Protein 9J0E (pdb70)

Solvent-accessible surface area: 21170 Å² total; per-residue (Å²): 158,34,42,0,0,0,0,2,0,33,32,37,1,45,21,0,0,6,6,0,26,136,44,37,20,74,4,10,0,30,35,206,52,128,70,82,9,144,80,3,64,91,111,55,7,78,99,6,89,63,36,19,61,0,0,123,42,1,92,0,0,0,0,17,37,69,30,6,136,24,0,26,66,24,1,95,107,17,10,92,44,0,56,82,54,15,0,1,0,4,4,33,12,6,4,48,90,1,67,95,3,3,116,32,1,74,135,74,122,7,34,6,0,2,2,1,25,5,9,55,13,128,49,14,15,47,111,92,0,0,0,0,0,0,3,45,92,76,8,10,75,164,13,62,58,8,0,73,22,0,0,34,58,14,17,52,30,17,72,70,52,0,34,0,5,3,21,1,1,2,0,20,1,2,16,20,1,0,39,12,1,2,3,14,2,4,0,5,0,42,93,48,66,6,69,3,65,39,1,11,77,34,3,130,20,0,16,65,26,0,50,102,20,6,94,82,11,3,133,11,14,73,133,45,44,21,94,6,92,107,48,53,0,45,82,6,4,61,9,0,38,23,0,0,74,0,0,72,129,36,42,7,27,12,41,9,1,85,3,2,43,63,18,0,63,68,0,38,96,75,65,34,17,81,40,18,22,5,0,4,0,42,0,2,72,68,52,133,172,84,36,35,0,0,0,0,2,0,33,28,36,0,45,21,0,0,10,9,0,30,172,45,45,21,64,4,12,0,29,32,206,51,128,69,77,8,108,81,0,49,92,137,53,6,85,86,4,85,65,29,20,81,0,0,127,46,1,94,0,0,1,0,17,37,68,27,6,136,23,0,27,64,26,1,95,106,16,15,98,39,0,53,73,58,11,0,1,0,6,4,33,11,2,3,48,79,1,87,95,4,0,112,34,0,65,127,75,122,5,36,6,0,2,2,1,26,5,10,45,15,119,20,16,24,45,124,98,1,0,1,0,1,0,4,55,96,75,6,8,76,163,13,66,57,8,2,98,27,2,2,41,82,17,20,50,33,18,76,68,56,0,34,0,5,4,20,2,2,2,0,19,0,1,12,21,0,0,36,15,0,3,4,16,2,3,0,6,0,44,88,37,63,7,66,2,64,40,2,5,74,44,2,117,12,0,10,67,28,0,45,124,24,3,73,87,12,3,117,10,15,70,129,46,41,24,94,5,91,104,48,52,0,47,83,8,10,65,10,0,32,20,0,1,73,1,0,75,149,42,43,6,28,6,38,13,2,95,2,1,36,57,14,0,56,74,0,48,110,72,65,34,18,80,40,18,23,6,0,1,0,42,0,1,71,70,50,142

B-factor: mean 18.87, std 7.45, range [8.73, 58.6]

Organism: NCBI:txid1286094

Nearest PDB structures (foldseek):
  5ocm-assembly1_A  TM=9.440E-01  e=8.280E-38  Streptosporangium roseum
  8whg-assembly4_G  TM=9.553E-01  e=1.621E-37  Streptomyces viridochromogenes
  7wnn-assembly1_A  TM=9.580E-01  e=6.961E-34  Actinoalloteichus hymeniacidonis
  7wnw-assembly1_B  TM=9.358E-01  e=1.448E-33  Actinoalloteichus hymeniacidonis
  4oqz-assembly1_A-2  TM=9.378E-01  e=2.342E-30  Streptomyces aurantiacus JA 4570

Secondary structure (DSSP, 8-state):
---EEEE--SHHHHHHHHHHHHTT--EEEE-SSTT--HHHHHTTPEEPSSHHHHHHT-SEEEE--S-HHHHHHHHGGGHHHHTTSEEEE-----HHHHHHHHHHHHHTT-EEEEEEE-S-GGGTTEEEEEEEEEE-HHHHHHTHHHHHTTEEEEEE--SSTTHHHHHHHHHHHHHHHHHHHHHHHHHHHHHTT--HHHHHHHHHHHHHHHHHHHHHHHHHHHHT----TTS-HHHHHHHHHHHHHHHHHTT---HHHHHHHHHHHHHIIIIITTS-GGGHHHHHHS--/-PPPEEEE--SHHHHHHHHHHHHTT--EEEE-SSSS--HHHHHTTPEEPSSHHHHHHT-SEEEE--S-HHHHHHHHGGGHHHHTTSEEEE-----HHHHHHHHHHHHHTT-EEEEEEE-S-GGGTTEEEEEEEEEE-HHHHHHTHHHHHTTEEEEEEEES-TTHHHHHHHHHHHHHHHHHHHHHHHHHHHHHTT--HHHHHHHHHHHHHHHHHHHHHHHHHHHHT----TTS-HHHHHHHHHHHHHHHHHTT---HHHHHHHHHHHHHIIIIITTS-GGGHHHHHHS--

Sequence (577 aa):
LTPVTVIGLGAMGQALAGAFLKAGHPTTIWNRSPGKGEDLVARGATRAATPAEAVRAGEVVVVCVVDYEASQSILEPIAADLAGRVLVNVTSDAPERAREAGEWAAEHDIAYLDGAVMIPTVMIGTPDALLFYSGDKAAYDKHEGLLKSLGGQSAYVGADHGLAAVYDLSMLDFLFTSMSGLVHGYALAAKDGVPAASIAPFLKSHISLLSLAVEETAKNLDEGAYPGAEANLAMAVEGIEHILHAAERRGLDVSVLRGVRDVAQRAVDLGHGADSWSATVEGARNPATLTPVTVIGLGAMGQALAGAFLKAGHPTTIWNRSPGKGEDLVARGATRAATPAEAVRAGEVVVVCVVDYEASQSILEPIAADLAGRVLVNVTSDAPERAREAGEWAAEHDIAYLDGAVMIPTVMIGTPDALLFYSGDKAAYDKHEGLLKSLGGQSAYVGADHGLAAVYDLSMLDFLFTSMSGLVHGYALAAKDGVPAASIAPFLKSHISLLSLAVEETAKNLDEGAYPGAEANLAMAVEGIEHILHAAERRGLDVSVLRGVRDVAQRAVDLGHGADSWSATVEGARNPA

Structure (mmCIF, N/CA/C/O backbone):
data_9J0E
#
_entry.id   9J0E
#
_cell.length_a   101.490
_cell.length_b   133.760
_cell.length_c   43.480
_cell.angle_alpha   90.00
_cell.angle_beta   90.00
_cell.angle_gamma   90.00
#
_symmetry.space_group_name_H-M   'P 21 21 2'
#
loop_
_entity.id
_entity.type
_entity.pdbx_description
1 polymer 'Putative oxidoreductase GLYR1 like protein'
2 non-polymer 'NADP NICOTINAMIDE-ADENINE-DINUCLEOTIDE PHOSPHATE'
3 water water
#
loop_
_atom_site.group_PDB
_atom_site.id
_atom_site.type_symbol
_atom_site.label_atom_id
_atom_site.label_alt_id
_atom_site.label_comp_id
_atom_site.label_asym_id
_atom_site.label_entity_id
_atom_site.label_seq_id
_atom_site.pdbx_PDB_ins_code
_atom_site.Cartn_x
_atom_site.Cartn_y
_atom_site.Cartn_z
_atom_site.occupancy
_atom_site.B_iso_or_equiv
_atom_site.auth_seq_id
_atom_site.auth_comp_id
_atom_site.auth_asym_id
_atom_site.auth_atom_id
_atom_site.pdbx_PDB_model_num
ATOM 1 N N . LEU A 1 2 ? 35.983 8.978 33.201 1.00 43.86 16 LEU A N 1
ATOM 2 C CA . LEU A 1 2 ? 35.002 9.985 32.799 1.00 30.67 16 LEU A CA 1
ATOM 3 C C . LEU A 1 2 ? 35.587 10.926 31.748 1.00 25.68 16 LEU A C 1
ATOM 4 O O . LEU A 1 2 ? 36.263 11.905 32.070 1.00 26.53 16 LEU A O 1
ATOM 9 N N . THR A 1 3 ? 35.308 10.608 30.492 1.00 23.02 17 THR A N 1
ATOM 10 C CA . THR A 1 3 ? 36.007 11.234 29.382 1.00 22.00 17 THR A CA 1
ATOM 11 C C . THR A 1 3 ? 35.782 12.740 29.404 1.00 19.31 17 THR A C 1
ATOM 12 O O . THR A 1 3 ? 34.631 13.185 29.499 1.00 18.97 17 THR A O 1
ATOM 16 N N . PRO A 1 4 ? 36.836 13.549 29.318 1.00 18.37 18 PRO A N 1
ATOM 17 C CA . PRO A 1 4 ? 36.645 14.999 29.192 1.00 18.90 18 PRO A CA 1
ATOM 18 C C . PRO A 1 4 ? 36.203 15.362 27.786 1.00 17.72 18 PRO A C 1
ATOM 19 O O . PRO A 1 4 ? 36.682 14.803 26.792 1.00 16.55 18 PRO A O 1
ATOM 23 N N . VAL A 1 5 ? 35.276 16.317 27.712 1.00 16.70 19 VAL A N 1
ATOM 24 C CA . VAL A 1 5 ? 34.654 16.703 26.458 1.00 14.05 19 VAL A CA 1
ATOM 25 C C . VAL A 1 5 ? 34.687 18.221 26.342 1.00 15.01 19 VAL A C 1
ATOM 26 O O . VAL A 1 5 ? 34.768 18.941 27.338 1.00 16.51 19 VAL A O 1
ATOM 30 N N . THR A 1 6 ? 34.638 18.699 25.100 1.00 14.92 20 THR A N 1
ATOM 31 C CA . THR A 1 6 ? 34.591 20.121 24.778 1.00 14.09 20 THR A CA 1
ATOM 32 C C . THR A 1 6 ? 33.368 20.398 23.917 1.00 15.75 20 THR A C 1
ATOM 33 O O . THR A 1 6 ? 33.040 19.613 23.021 1.00 14.62 20 THR A O 1
ATOM 37 N N . VAL A 1 7 ? 32.697 21.517 24.180 1.00 14.64 21 VAL A N 1
ATOM 38 C CA . VAL A 1 7 ? 31.596 21.992 23.346 1.00 12.74 21 VAL A CA 1
ATOM 39 C C . VAL A 1 7 ? 32.005 23.322 22.728 1.00 14.52 21 VAL A C 1
ATOM 40 O O . VAL A 1 7 ? 32.350 24.267 23.450 1.00 14.82 21 VAL A O 1
ATOM 44 N N . ILE A 1 8 ? 31.969 23.384 21.400 1.00 12.47 22 ILE A N 1
ATOM 45 C CA . ILE A 1 8 ? 32.244 24.588 20.622 1.00 12.96 22 ILE A CA 1
ATOM 46 C C . ILE A 1 8 ? 30.899 25.138 20.161 1.00 13.34 22 ILE A C 1
ATOM 47 O O . ILE A 1 8 ? 30.202 24.506 19.358 1.00 13.17 22 ILE A O 1
ATOM 52 N N . GLY A 1 9 ? 30.526 26.317 20.659 1.00 11.60 23 GLY A N 1
ATOM 53 C CA . GLY A 1 9 ? 29.237 26.897 20.330 1.00 12.27 23 GLY A CA 1
ATOM 54 C C . GLY A 1 9 ? 28.336 26.984 21.543 1.00 12.13 23 GLY A C 1
ATOM 55 O O . GLY A 1 9 ? 27.958 25.961 22.121 1.00 14.20 23 GLY A O 1
ATOM 56 N N . LEU A 1 10 ? 27.980 28.204 21.939 1.00 12.07 24 LEU A N 1
ATOM 57 C CA . LEU A 1 10 ? 27.128 28.427 23.101 1.00 13.89 24 LEU A CA 1
ATOM 58 C C . LEU A 1 10 ? 25.836 29.132 22.717 1.00 14.06 24 LEU A C 1
ATOM 59 O O . LEU A 1 10 ? 25.325 29.973 23.465 1.00 15.10 24 LEU A O 1
ATOM 64 N N . GLY A 1 11 ? 25.321 28.828 21.530 1.00 12.47 25 GLY A N 1
ATOM 65 C CA . GLY A 1 11 ? 23.936 29.112 21.232 1.00 13.14 25 GLY A CA 1
ATOM 66 C C . GLY A 1 11 ? 23.039 28.258 22.112 1.00 12.86 25 GLY A C 1
ATOM 67 O O . GLY A 1 11 ? 23.479 27.564 23.029 1.00 13.01 25 GLY A O 1
ATOM 68 N N . ALA A 1 12 ? 21.741 28.318 21.815 1.00 13.48 26 ALA A N 1
ATOM 69 C CA . ALA A 1 12 ? 20.781 27.563 22.615 1.00 12.73 26 ALA A CA 1
ATOM 70 C C . ALA A 1 12 ? 21.129 26.080 22.642 1.00 11.86 26 ALA A C 1
ATOM 71 O O . ALA A 1 12 ? 21.124 25.446 23.703 1.00 13.27 26 ALA A O 1
ATOM 73 N N . MET A 1 13 ? 21.445 25.507 21.484 1.00 11.41 27 MET A N 1
ATOM 74 C CA . MET A 1 13 ? 21.681 24.070 21.456 1.00 12.69 27 MET A CA 1
ATOM 75 C C . MET A 1 13 ? 23.048 23.693 22.029 1.00 12.53 27 MET A C 1
ATOM 76 O O . MET A 1 13 ? 23.157 22.722 22.784 1.00 12.28 27 MET A O 1
ATOM 81 N N . GLY A 1 14 ? 24.104 24.441 21.703 1.00 11.94 28 GLY A N 1
ATOM 82 C CA . GLY A 1 14 ? 25.392 24.173 22.329 1.00 11.97 28 GLY A CA 1
ATOM 83 C C . GLY A 1 14 ? 25.322 24.200 23.844 1.00 12.22 28 GLY A C 1
ATOM 84 O O . GLY A 1 14 ? 25.927 23.363 24.524 1.00 12.14 28 GLY A O 1
ATOM 85 N N . GLN A 1 15 ? 24.589 25.169 24.401 1.00 12.04 29 GLN A N 1
ATOM 86 C CA . GLN A 1 15 ? 24.440 25.217 25.849 1.00 13.32 29 GLN A CA 1
ATOM 87 C C . GLN A 1 15 ? 23.714 23.989 26.368 1.00 12.26 29 GLN A C 1
ATOM 88 O O . GLN A 1 15 ? 24.066 23.460 27.425 1.00 14.76 29 GLN A O 1
ATOM 94 N N . ALA A 1 16 ? 22.688 23.529 25.646 1.00 12.66 30 ALA A N 1
ATOM 95 C CA . ALA A 1 16 ? 22.005 22.304 26.050 1.00 14.06 30 ALA A CA 1
ATOM 96 C C . ALA A 1 16 ? 22.947 21.101 26.026 1.00 13.78 30 ALA A C 1
ATOM 97 O O . ALA A 1 16 ? 22.922 20.259 26.935 1.00 14.62 30 ALA A O 1
ATOM 99 N N . LEU A 1 17 ? 23.777 20.985 24.986 1.00 13.01 31 LEU A N 1
ATOM 100 C CA . LEU A 1 17 ? 24.707 19.863 24.916 1.00 13.73 31 LEU A CA 1
ATOM 101 C C . LEU A 1 17 ? 25.693 19.903 26.077 1.00 13.51 31 LEU A C 1
ATOM 102 O O . LEU A 1 17 ? 25.937 18.887 26.738 1.00 13.73 31 LEU A O 1
ATOM 107 N N . ALA A 1 18 ? 26.279 21.076 26.338 1.00 14.02 32 ALA A N 1
ATOM 108 C CA . ALA A 1 18 ? 27.209 21.190 27.455 1.00 14.59 32 ALA A CA 1
ATOM 109 C C . ALA A 1 18 ? 26.524 20.855 28.775 1.00 14.73 32 ALA A C 1
ATOM 110 O O . ALA A 1 18 ? 27.103 20.171 29.628 1.00 15.35 32 ALA A O 1
ATOM 112 N N . GLY A 1 19 ? 25.281 21.311 28.951 1.00 14.31 33 GLY A N 1
ATOM 113 C CA . GLY A 1 19 ? 24.557 20.995 30.172 1.00 15.15 33 GLY A CA 1
ATOM 114 C C . GLY A 1 19 ? 24.342 19.504 30.365 1.00 15.72 33 GLY A C 1
ATOM 115 O O . GLY A 1 19 ? 24.420 18.995 31.487 1.00 15.67 33 GLY A O 1
ATOM 116 N N . ALA A 1 20 ? 24.070 18.784 29.276 1.00 14.02 34 ALA A N 1
ATOM 117 C CA . ALA A 1 20 ? 23.863 17.343 29.380 1.00 14.11 34 ALA A CA 1
ATOM 118 C C . ALA A 1 20 ? 25.161 16.611 29.712 1.00 15.34 34 ALA A C 1
ATOM 119 O O . ALA A 1 20 ? 25.154 15.650 30.488 1.00 15.01 34 ALA A O 1
ATOM 121 N N . PHE A 1 21 ? 26.287 17.049 29.141 1.00 12.75 35 PHE A N 1
ATOM 122 C CA . PHE A 1 21 ? 27.571 16.450 29.494 1.00 14.35 35 PHE A CA 1
ATOM 123 C C . PHE A 1 21 ? 27.889 16.658 30.969 1.00 16.75 35 PHE A C 1
ATOM 124 O O . PHE A 1 21 ? 28.393 15.745 31.637 1.00 16.81 35 PHE A O 1
ATOM 132 N N . LEU A 1 22 ? 27.610 17.856 31.494 1.00 15.81 36 LEU A N 1
ATOM 133 C CA . LEU A 1 22 ? 27.838 18.123 32.913 1.00 16.65 36 LEU A CA 1
ATOM 134 C C . LEU A 1 22 ? 26.928 17.272 33.789 1.00 17.49 36 LEU A C 1
ATOM 135 O O . LEU A 1 22 ? 27.381 16.689 34.784 1.00 17.99 36 LEU A O 1
ATOM 140 N N . LYS A 1 23 ? 25.641 17.192 33.437 1.00 17.06 37 LYS A N 1
ATOM 141 C CA . LYS A 1 23 ? 24.711 16.371 34.208 1.00 16.67 37 LYS A CA 1
ATOM 142 C C . LYS A 1 23 ? 25.183 14.924 34.269 1.00 18.70 37 LYS A C 1
ATOM 143 O O . LYS A 1 23 ? 25.011 14.246 35.290 1.00 19.17 37 LYS A O 1
ATOM 149 N N . ALA A 1 24 ? 25.790 14.435 33.188 1.00 16.78 38 ALA A N 1
ATOM 150 C CA . ALA A 1 24 ? 26.291 13.069 33.151 1.00 18.79 38 ALA A CA 1
ATOM 151 C C . ALA A 1 24 ? 27.624 12.892 33.868 1.00 21.30 38 ALA A C 1
ATOM 152 O O . ALA A 1 24 ? 28.106 11.760 33.961 1.00 20.61 38 ALA A O 1
ATOM 154 N N . GLY A 1 25 ? 28.234 13.966 34.362 1.00 18.96 39 GLY A N 1
ATOM 155 C CA . GLY A 1 25 ? 29.468 13.869 35.112 1.00 22.04 39 GLY A CA 1
ATOM 156 C C . GLY A 1 25 ? 30.744 14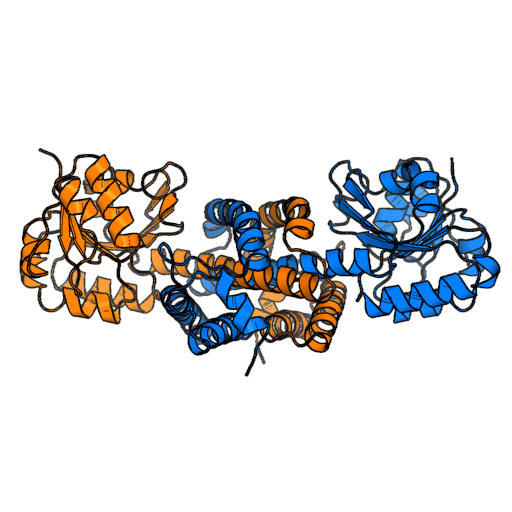.031 34.315 1.00 21.94 39 GLY A C 1
ATOM 157 O O . GLY A 1 25 ? 31.827 13.795 34.863 1.00 22.95 39 GLY A O 1
ATOM 158 N N . HIS A 1 26 ? 30.659 14.429 33.061 1.00 18.49 40 HIS A N 1
ATOM 159 C CA . HIS A 1 26 ? 31.877 14.584 32.275 1.00 19.48 40 HIS A CA 1
ATOM 160 C C . HIS A 1 26 ? 32.514 15.944 32.542 1.00 19.99 40 HIS A C 1
ATOM 161 O O . HIS A 1 26 ? 31.818 16.962 32.565 1.00 20.08 40 HIS A O 1
ATOM 168 N N . PRO A 1 27 ? 33.828 15.992 32.743 1.00 17.71 41 PRO A N 1
ATOM 169 C CA . PRO A 1 27 ? 34.521 17.286 32.685 1.00 19.84 41 PRO A CA 1
ATOM 170 C C . PRO A 1 27 ? 34.228 17.931 31.341 1.00 17.72 41 PRO A C 1
ATOM 171 O O . PRO A 1 27 ? 34.395 17.310 30.289 1.00 17.13 41 PRO A O 1
ATOM 175 N N . THR A 1 28 ? 33.765 19.181 31.380 1.00 17.19 42 THR A N 1
ATOM 176 C CA . THR A 1 28 ? 33.255 19.847 30.191 1.00 18.04 42 THR A CA 1
ATOM 177 C C . THR A 1 28 ? 33.919 21.207 30.066 1.00 17.04 42 THR A C 1
ATOM 178 O O . THR A 1 28 ? 33.922 21.990 31.021 1.00 18.44 42 THR A O 1
ATOM 182 N N . THR A 1 29 ? 34.489 21.477 28.894 1.00 15.03 43 THR A N 1
ATOM 183 C CA . THR A 1 29 ? 35.078 22.770 28.568 1.00 14.54 43 THR A CA 1
ATOM 184 C C . THR A 1 29 ? 34.270 23.395 27.442 1.00 16.61 43 THR A C 1
ATOM 185 O O . THR A 1 29 ? 33.858 22.701 26.508 1.00 17.58 43 THR A O 1
ATOM 189 N N . ILE A 1 30 ? 34.032 24.702 27.532 1.00 13.65 44 ILE A N 1
ATOM 190 C CA . ILE A 1 30 ? 33.139 25.385 26.605 1.00 15.68 44 ILE A CA 1
ATOM 191 C C . ILE A 1 30 ? 33.852 26.560 25.950 1.00 15.28 44 ILE A C 1
ATOM 192 O O . ILE A 1 30 ? 34.783 27.147 26.515 1.00 14.43 44 ILE A O 1
ATOM 197 N N . TRP A 1 31 ? 33.403 26.902 24.744 1.00 13.86 45 TRP A N 1
ATOM 198 C CA . TRP A 1 31 ? 33.937 28.045 24.010 1.00 13.25 45 TRP A CA 1
ATOM 199 C C . TRP A 1 31 ? 32.861 28.599 23.081 1.00 14.43 45 TRP A C 1
ATOM 200 O O . TRP A 1 31 ? 32.054 27.840 22.533 1.00 14.96 45 TRP A O 1
ATOM 211 N N . ASN A 1 32 ? 32.847 29.920 22.907 1.00 14.51 46 ASN A N 1
ATOM 212 C CA . ASN A 1 32 ? 31.947 30.560 21.959 1.00 13.72 46 ASN A CA 1
ATOM 213 C C . ASN A 1 32 ? 32.650 31.775 21.372 1.00 15.87 46 ASN A C 1
ATOM 214 O O . ASN A 1 32 ? 33.466 32.414 22.040 1.00 16.70 46 ASN A O 1
ATOM 219 N N . ARG A 1 33 ? 32.322 32.084 20.116 1.00 13.16 47 ARG A N 1
ATOM 220 C CA . ARG A 1 33 ? 32.888 33.267 19.471 1.00 14.60 47 ARG A CA 1
ATOM 221 C C . ARG A 1 33 ? 32.612 34.520 20.290 1.00 15.23 47 ARG A C 1
ATOM 222 O O . ARG A 1 33 ? 33.534 35.288 20.608 1.00 16.67 47 ARG A O 1
ATOM 230 N N . SER A 1 34 ? 31.342 34.760 20.622 1.00 14.26 48 SER A N 1
ATOM 231 C CA . SER A 1 34 ? 30.920 35.978 21.309 1.00 15.40 48 SER A CA 1
ATOM 232 C C . SER A 1 34 ? 30.957 35.761 22.817 1.00 17.76 48 SER A C 1
ATOM 233 O O . SER A 1 34 ? 30.518 34.719 23.303 1.00 17.55 48 SER A O 1
ATOM 236 N N . PRO A 1 35 ? 31.475 36.713 23.586 1.00 16.88 49 PRO A N 1
ATOM 237 C CA . PRO A 1 35 ? 31.682 36.478 25.018 1.00 18.00 49 PRO A CA 1
ATOM 238 C C . PRO A 1 35 ? 30.399 36.613 25.828 1.00 15.79 49 PRO A C 1
ATOM 239 O O . PRO A 1 35 ? 29.399 37.193 25.390 1.00 19.15 49 PRO A O 1
ATOM 243 N N . GLY A 1 36 ? 30.453 36.057 27.039 1.00 16.06 50 GLY A N 1
ATOM 244 C CA . GLY A 1 36 ? 29.454 36.303 28.058 1.00 15.43 50 GLY A CA 1
ATOM 245 C C . GLY A 1 36 ? 28.260 35.373 28.079 1.00 15.32 50 GLY A C 1
ATOM 246 O O . GLY A 1 36 ? 27.326 35.616 28.854 1.00 16.96 50 GLY A O 1
ATOM 247 N N . LYS A 1 37 ? 28.253 34.317 27.271 1.00 15.31 51 LYS A N 1
ATOM 248 C CA . LYS A 1 37 ? 27.118 33.409 27.200 1.00 15.53 51 LYS A CA 1
ATOM 249 C C . LYS A 1 37 ? 27.327 32.213 28.126 1.00 13.10 51 LYS A C 1
ATOM 250 O O . LYS A 1 37 ? 28.457 31.833 28.440 1.00 16.16 51 LYS A O 1
ATOM 256 N N . GLY A 1 38 ? 26.220 31.614 28.557 1.00 16.45 52 GLY A N 1
ATOM 257 C CA . GLY A 1 38 ? 26.314 30.387 29.331 1.00 18.48 52 GLY A CA 1
ATOM 258 C C . GLY A 1 38 ? 26.857 30.527 30.740 1.00 16.86 52 GLY A C 1
ATOM 259 O O . GLY A 1 38 ? 27.531 29.612 31.228 1.00 17.25 52 GLY A O 1
ATOM 260 N N . GLU A 1 39 ? 26.558 31.644 31.415 1.00 17.24 53 GLU A N 1
ATOM 261 C CA . GLU A 1 39 ? 26.987 31.817 32.800 1.00 17.13 53 GLU A CA 1
ATOM 262 C C . GLU A 1 39 ? 26.652 30.602 33.659 1.00 17.64 53 GLU A C 1
ATOM 263 O O . GLU A 1 39 ? 27.461 30.175 34.489 1.00 17.99 53 GLU A O 1
ATOM 269 N N . ASP A 1 40 ? 25.468 30.021 33.469 1.00 18.43 54 ASP A N 1
ATOM 270 C CA . ASP A 1 40 ? 25.055 28.937 34.353 1.00 21.13 54 ASP A CA 1
ATOM 271 C C . ASP A 1 40 ? 25.871 27.671 34.124 1.00 20.87 54 ASP A C 1
ATOM 272 O O . ASP A 1 40 ? 26.000 26.853 35.037 1.00 22.30 54 ASP A O 1
ATOM 277 N N . LEU A 1 41 ? 26.448 27.497 32.933 1.00 19.14 55 LEU A N 1
ATOM 278 C CA . LEU A 1 41 ? 27.272 26.314 32.696 1.00 17.79 55 LEU A CA 1
ATOM 279 C C . LEU A 1 41 ? 28.525 26.324 33.558 1.00 20.11 55 LEU A C 1
ATOM 280 O O . LEU A 1 41 ? 28.958 25.276 34.052 1.00 19.26 55 LEU A O 1
ATOM 285 N N . VAL A 1 42 ? 29.138 27.491 33.730 1.00 17.95 56 VAL A N 1
ATOM 286 C CA . VAL A 1 42 ? 30.301 27.568 34.601 1.00 19.56 56 VAL A CA 1
ATOM 287 C C . VAL A 1 42 ? 29.887 27.368 36.052 1.00 21.04 56 VAL A C 1
ATOM 288 O O . VAL A 1 42 ? 30.603 26.733 36.836 1.00 21.26 56 VAL A O 1
ATOM 292 N N . ALA A 1 43 ? 28.718 27.887 36.429 1.00 19.65 57 ALA A N 1
ATOM 293 C CA . ALA A 1 43 ? 28.217 27.641 37.776 1.00 22.20 57 ALA A CA 1
ATOM 294 C C . ALA A 1 43 ? 27.967 26.156 38.015 1.00 22.08 57 ALA A C 1
ATOM 295 O O . ALA A 1 43 ? 28.005 25.708 39.167 1.00 25.05 57 ALA A O 1
ATOM 297 N N . ARG A 1 44 ? 27.700 25.384 36.948 1.00 23.77 58 ARG A N 1
ATOM 298 C CA . ARG A 1 44 ? 27.516 23.930 37.023 1.00 23.95 58 ARG A CA 1
ATOM 299 C C . ARG A 1 44 ? 28.801 23.154 36.913 1.00 25.50 58 ARG A C 1
ATOM 300 O O . ARG A 1 44 ? 28.738 21.922 36.868 1.00 27.37 58 ARG A O 1
ATOM 308 N N . GLY A 1 45 ? 29.933 23.823 36.747 1.00 21.05 59 GLY A N 1
ATOM 309 C CA . GLY A 1 45 ? 31.210 23.146 36.739 1.00 25.13 59 GLY A CA 1
ATOM 310 C C . GLY A 1 45 ? 31.989 23.197 35.444 1.00 23.24 59 GLY A C 1
ATOM 311 O O . GLY A 1 45 ? 33.090 22.640 35.398 1.00 24.03 59 GLY A O 1
ATOM 312 N N . ALA A 1 46 ? 31.480 23.835 34.394 1.00 19.40 60 ALA A N 1
ATOM 313 C CA . ALA A 1 46 ? 32.221 23.894 33.139 1.00 18.01 60 ALA A CA 1
ATOM 314 C C . ALA A 1 46 ? 33.441 24.805 33.266 1.00 20.26 60 ALA A C 1
ATOM 315 O O . ALA A 1 46 ? 33.438 25.782 34.020 1.00 21.51 60 ALA A O 1
ATOM 317 N N . THR A 1 47 ? 34.496 24.473 32.519 1.00 18.07 61 THR A N 1
ATOM 318 C CA . THR A 1 47 ? 35.634 25.371 32.345 1.00 17.67 61 THR A CA 1
ATOM 319 C C . THR A 1 47 ? 35.412 26.171 31.069 1.00 17.84 61 THR A C 1
ATOM 320 O O . THR A 1 47 ? 35.069 25.602 30.030 1.00 17.01 61 THR A O 1
ATOM 324 N N . ARG A 1 48 ? 35.600 27.486 31.140 1.00 16.35 62 ARG A N 1
ATOM 325 C CA . ARG A 1 48 ? 35.456 28.328 29.962 1.00 16.27 62 ARG A CA 1
ATOM 326 C C . ARG A 1 48 ? 36.826 28.536 29.331 1.00 18.31 62 ARG A C 1
ATOM 327 O O . ARG A 1 48 ? 37.720 29.118 29.960 1.00 17.84 62 ARG A O 1
ATOM 335 N N . ALA A 1 49 ? 36.987 28.086 28.086 1.00 15.12 63 ALA A N 1
ATOM 336 C CA . ALA A 1 49 ? 38.259 28.237 27.388 1.00 15.94 63 ALA A CA 1
ATOM 337 C C . ALA A 1 49 ? 38.394 29.626 26.778 1.00 15.14 63 ALA A C 1
ATOM 338 O O . ALA A 1 49 ? 37.427 30.196 26.266 1.00 16.32 63 ALA A O 1
ATOM 340 N N . ALA A 1 50 ? 39.620 30.160 26.820 1.00 17.12 64 ALA A N 1
ATOM 341 C CA . ALA A 1 50 ? 39.873 31.497 26.300 1.00 17.45 64 ALA A CA 1
ATOM 342 C C . ALA A 1 50 ? 40.095 31.520 24.795 1.00 15.96 64 ALA A C 1
ATOM 343 O O . ALA A 1 50 ? 39.923 32.578 24.175 1.00 17.30 64 ALA A O 1
ATOM 345 N N . THR A 1 51 ? 40.492 30.402 24.199 1.00 15.80 65 THR A N 1
ATOM 346 C CA . THR A 1 51 ? 40.769 30.318 22.775 1.00 17.08 65 THR A CA 1
ATOM 347 C C . THR A 1 51 ? 40.227 29.000 22.254 1.00 16.92 65 THR A C 1
ATOM 348 O O . THR A 1 51 ? 40.054 28.046 23.020 1.00 15.80 65 THR A O 1
ATOM 352 N N . PRO A 1 52 ? 39.984 28.904 20.945 1.00 16.11 66 PRO A N 1
ATOM 353 C CA . PRO A 1 52 ? 39.543 27.610 20.389 1.00 18.00 66 PRO A CA 1
ATOM 354 C C . PRO A 1 52 ? 40.564 26.502 20.580 1.00 18.25 66 PRO A C 1
ATOM 355 O O . PRO A 1 52 ? 40.190 25.355 20.854 1.00 17.34 66 PRO A O 1
ATOM 359 N N . ALA A 1 53 ? 41.855 26.809 20.427 1.00 17.61 67 ALA A N 1
ATOM 360 C CA . ALA A 1 53 ? 42.875 25.785 20.626 1.00 17.25 67 ALA A CA 1
ATOM 361 C C . ALA A 1 53 ? 42.871 25.273 22.060 1.00 17.85 67 ALA A C 1
ATOM 362 O O . ALA A 1 53 ? 42.951 24.062 22.292 1.00 17.67 67 ALA A O 1
ATOM 364 N N . GLU A 1 54 ? 42.767 26.179 23.041 1.00 17.62 68 GLU A N 1
ATOM 365 C CA . GLU A 1 54 ? 42.650 25.730 24.423 1.00 18.11 68 GLU A CA 1
ATOM 366 C C . GLU A 1 54 ? 41.438 24.827 24.599 1.00 15.40 68 GLU A C 1
ATOM 367 O O . GLU A 1 54 ? 41.511 23.803 25.288 1.00 16.76 68 GLU A O 1
ATOM 373 N N . ALA A 1 55 ? 40.311 25.206 23.998 1.00 15.74 69 ALA A N 1
ATOM 374 C CA . ALA A 1 55 ? 39.095 24.412 24.126 1.00 13.95 69 ALA A CA 1
ATOM 375 C C . ALA A 1 55 ? 39.316 22.998 23.618 1.00 16.10 69 ALA A C 1
ATOM 376 O O . ALA A 1 55 ? 39.029 22.024 24.323 1.00 17.03 69 ALA A O 1
ATOM 378 N N . VAL A 1 56 ? 39.833 22.859 22.395 1.00 15.92 70 VAL A N 1
ATOM 379 C CA . VAL A 1 56 ? 39.965 21.511 21.844 1.00 15.68 70 VAL A CA 1
ATOM 380 C C . VAL A 1 56 ? 40.995 20.691 22.617 1.00 17.93 70 VAL A C 1
ATOM 381 O O . VAL A 1 56 ? 40.821 19.481 22.802 1.00 17.91 70 VAL A O 1
ATOM 385 N N . ARG A 1 57 ? 42.069 21.320 23.100 1.00 18.72 71 ARG A N 1
ATOM 386 C CA . ARG A 1 57 ? 43.068 20.562 23.847 1.00 16.25 71 ARG A CA 1
ATOM 387 C C . ARG A 1 57 ? 42.546 20.034 25.178 1.00 18.61 71 ARG A C 1
ATOM 388 O O . ARG A 1 57 ? 43.190 19.161 25.770 1.00 20.63 71 ARG A O 1
ATOM 396 N N . ALA A 1 58 ? 41.404 20.528 25.657 1.00 18.68 72 ALA A N 1
ATOM 397 C CA . ALA A 1 58 ? 40.833 20.080 26.921 1.00 16.75 72 ALA A CA 1
ATOM 398 C C . ALA A 1 58 ? 39.877 18.901 26.774 1.00 17.48 72 ALA A C 1
ATOM 399 O O . ALA A 1 58 ? 39.411 18.373 27.790 1.00 19.31 72 ALA A O 1
ATOM 401 N N . GLY A 1 59 ? 39.589 18.464 25.560 1.00 17.77 73 GLY A N 1
ATOM 402 C CA . GLY A 1 59 ? 38.634 17.391 25.333 1.00 17.41 73 GLY A CA 1
ATOM 403 C C . GLY A 1 59 ? 39.230 16.249 24.534 1.00 17.93 73 GLY A C 1
ATOM 404 O O . GLY A 1 59 ? 39.950 16.472 23.557 1.00 19.07 73 GLY A O 1
ATOM 405 N N . GLU A 1 60 ? 38.915 15.023 24.952 1.00 16.92 74 GLU A N 1
ATOM 406 C CA . GLU A 1 60 ? 39.178 13.868 24.109 1.00 18.73 74 GLU A CA 1
ATOM 407 C C . GLU A 1 60 ? 38.169 13.768 22.976 1.00 19.04 74 GLU A C 1
ATOM 408 O O . GLU A 1 60 ? 38.479 13.201 21.924 1.00 18.79 74 GLU A O 1
ATOM 414 N N . VAL A 1 61 ? 36.985 14.341 23.167 1.00 16.30 75 VAL A N 1
ATOM 415 C CA . VAL A 1 61 ? 35.954 14.445 22.146 1.00 17.28 75 VAL A CA 1
ATOM 416 C C . VAL A 1 61 ? 35.546 15.910 22.093 1.00 15.36 75 VAL A C 1
ATOM 417 O O . VAL A 1 61 ? 35.350 16.534 23.141 1.00 17.10 75 VAL A O 1
ATOM 421 N N . VAL A 1 62 ? 35.451 16.458 20.883 1.00 13.73 76 VAL A N 1
ATOM 422 C CA . VAL A 1 62 ? 35.129 17.863 20.646 1.00 14.53 76 VAL A CA 1
ATOM 423 C C . VAL A 1 62 ? 33.827 17.901 19.861 1.00 14.91 76 VAL A C 1
ATOM 424 O O . VAL A 1 62 ? 33.773 17.422 18.720 1.00 14.58 76 VAL A O 1
ATOM 428 N N . VAL A 1 63 ? 32.791 18.484 20.462 1.00 12.98 77 VAL A N 1
ATOM 429 C CA . VAL A 1 63 ? 31.457 18.554 19.878 1.00 13.83 77 VAL A CA 1
ATOM 430 C C . VAL A 1 63 ? 31.210 19.993 19.437 1.00 12.65 77 VAL A C 1
ATOM 431 O O . VAL A 1 63 ? 31.304 20.921 20.250 1.00 14.18 77 VAL A O 1
ATOM 435 N N . VAL A 1 64 ? 30.886 20.177 18.156 1.00 12.16 78 VAL A N 1
ATOM 436 C CA . VAL A 1 64 ? 30.652 21.491 17.564 1.00 13.07 78 VAL A CA 1
ATOM 437 C C . VAL A 1 64 ? 29.174 21.632 17.231 1.00 12.55 78 VAL A C 1
ATOM 438 O O . VAL A 1 64 ? 28.571 20.721 16.651 1.00 13.05 78 VAL A O 1
ATOM 442 N N . CYS A 1 65 ? 28.597 22.794 17.561 1.00 10.98 79 CYS A N 1
ATOM 443 C CA . CYS A 1 65 ? 27.184 23.052 17.276 1.00 11.88 79 CYS A CA 1
ATOM 444 C C . CYS A 1 65 ? 27.025 24.559 17.056 1.00 11.30 79 CYS A C 1
ATOM 445 O O . CYS A 1 65 ? 26.791 25.319 18.002 1.00 12.39 79 CYS A O 1
ATOM 448 N N . VAL A 1 66 ? 27.136 24.974 15.798 1.00 12.23 80 VAL A N 1
ATOM 449 C CA . VAL A 1 66 ? 27.002 26.383 15.427 1.00 12.35 80 VAL A CA 1
ATOM 450 C C . VAL A 1 66 ? 26.003 26.479 14.281 1.00 12.78 80 VAL A C 1
ATOM 451 O O . VAL A 1 66 ? 25.323 25.497 13.964 1.00 12.69 80 VAL A O 1
ATOM 455 N N . VAL A 1 67 ? 25.884 27.651 13.649 1.00 13.18 81 VAL A N 1
ATOM 456 C CA . VAL A 1 67 ? 24.752 27.837 12.737 1.00 14.09 81 VAL A CA 1
ATOM 457 C C . VAL A 1 67 ? 24.948 27.158 11.378 1.00 13.98 81 VAL A C 1
ATOM 458 O O . VAL A 1 67 ? 23.966 26.753 10.740 1.00 15.07 81 VAL A O 1
ATOM 462 N N . ASP A 1 68 ? 26.181 27.026 10.900 1.00 13.23 82 ASP A N 1
ATOM 463 C CA . ASP A 1 68 ? 26.423 26.442 9.583 1.00 13.11 82 ASP A CA 1
ATOM 464 C C . ASP A 1 68 ? 27.884 26.015 9.489 1.00 14.98 82 ASP A C 1
ATOM 465 O O . ASP A 1 68 ? 28.679 26.246 10.404 1.00 13.99 82 ASP A O 1
ATOM 470 N N . TYR A 1 69 ? 28.230 25.359 8.373 1.00 12.30 83 TYR A N 1
ATOM 471 C CA . TYR A 1 69 ? 29.597 24.883 8.186 1.00 14.09 83 TYR A CA 1
ATOM 472 C C . TYR A 1 69 ? 30.572 25.981 7.776 1.00 14.73 83 TYR A C 1
ATOM 473 O O . TYR A 1 69 ? 31.772 25.840 8.028 1.00 15.79 83 TYR A O 1
ATOM 482 N N . GLU A 1 70 ? 30.106 27.075 7.168 1.00 14.65 84 GLU A N 1
ATOM 483 C CA . GLU A 1 70 ? 31.008 28.215 7.025 1.00 16.63 84 GLU A CA 1
ATOM 484 C C . GLU A 1 70 ? 31.528 28.630 8.393 1.00 16.69 84 GLU A C 1
ATOM 485 O O . GLU A 1 70 ? 32.727 28.898 8.562 1.00 15.54 84 GLU A O 1
ATOM 491 N N . ALA A 1 71 ? 30.638 28.658 9.390 1.00 15.67 85 ALA A N 1
ATOM 492 C CA . ALA A 1 71 ? 31.050 28.996 10.749 1.00 14.69 85 ALA A CA 1
ATOM 493 C C . ALA A 1 71 ? 31.930 27.905 11.355 1.00 15.43 85 ALA A C 1
ATOM 494 O O . ALA A 1 71 ? 33.029 28.187 11.848 1.00 15.14 85 ALA A O 1
ATOM 496 N N . SER A 1 72 ? 31.484 26.641 11.318 1.00 12.79 86 SER A N 1
ATOM 497 C CA . SER A 1 72 ? 32.272 25.600 11.975 1.00 13.59 86 SER A CA 1
ATOM 498 C C . SER A 1 72 ? 33.673 25.497 11.382 1.00 14.69 86 SER A C 1
ATOM 499 O O . SER A 1 72 ? 34.658 25.391 12.119 1.00 14.79 86 SER A O 1
ATOM 502 N N . GLN A 1 73 ? 33.787 25.519 10.059 1.00 14.94 87 GLN A N 1
ATOM 503 C CA . GLN A 1 73 ? 35.103 25.337 9.463 1.00 15.55 87 GLN A CA 1
ATOM 504 C C . GLN A 1 73 ? 35.990 26.558 9.681 1.00 14.64 87 GLN A C 1
ATOM 505 O O . GLN A 1 73 ? 37.215 26.411 9.774 1.00 16.73 87 GLN A O 1
ATOM 511 N N . SER A 1 74 ? 35.398 27.753 9.807 1.00 15.03 88 SER A N 1
ATOM 512 C CA . SER A 1 74 ? 36.208 28.930 10.125 1.00 15.18 88 SER A CA 1
ATOM 513 C C . SER A 1 74 ? 36.841 28.812 11.510 1.00 18.19 88 SER A C 1
ATOM 514 O O . SER A 1 74 ? 37.921 29.370 11.752 1.00 18.35 88 SER A O 1
ATOM 517 N N . ILE A 1 75 ? 36.179 28.108 12.430 1.00 14.62 89 ILE A N 1
ATOM 518 C CA . ILE A 1 75 ? 36.727 27.854 13.756 1.00 14.62 89 ILE A CA 1
ATOM 519 C C . ILE A 1 75 ? 37.759 26.742 13.704 1.00 16.37 89 ILE A C 1
ATOM 520 O O . ILE A 1 75 ? 38.815 26.831 14.337 1.00 16.94 89 ILE A O 1
ATOM 525 N N . LEU A 1 76 ? 37.454 25.659 12.981 1.00 14.47 90 LEU A N 1
ATOM 526 C CA . LEU A 1 76 ? 38.219 24.425 13.108 1.00 14.91 90 LEU A CA 1
ATOM 527 C C . LEU A 1 76 ? 39.472 24.418 12.242 1.00 15.84 90 LEU A C 1
ATOM 528 O O . LEU A 1 76 ? 40.496 23.857 12.647 1.00 16.99 90 LEU A O 1
ATOM 533 N N . GLU A 1 77 ? 39.412 25.006 11.049 1.00 17.05 91 GLU A N 1
ATOM 534 C CA . GLU A 1 77 ? 40.563 24.938 10.148 1.00 19.57 91 GLU A CA 1
ATOM 535 C C . GLU A 1 77 ? 41.847 25.471 10.772 1.00 20.23 91 GLU A C 1
ATOM 536 O O . GLU A 1 77 ? 42.891 24.808 10.640 1.00 20.03 91 GLU A O 1
ATOM 542 N N . PRO A 1 78 ? 41.856 26.619 11.457 1.00 19.21 92 PRO A N 1
ATOM 543 C CA . PRO A 1 78 ? 43.119 27.112 12.037 1.00 18.72 92 PRO A CA 1
ATOM 544 C C . PRO A 1 78 ? 43.684 26.231 13.136 1.00 20.10 92 PRO A C 1
ATOM 545 O O . PRO A 1 78 ? 44.872 26.370 13.459 1.00 23.66 92 PRO A O 1
ATOM 549 N N . ILE A 1 79 ? 42.891 25.335 13.722 1.00 20.15 93 ILE A N 1
ATOM 550 C CA . ILE A 1 79 ? 43.329 24.534 14.858 1.00 19.97 93 ILE A CA 1
ATOM 551 C C . ILE A 1 79 ? 43.417 23.046 14.518 1.00 17.03 93 ILE A C 1
ATOM 552 O O . ILE A 1 79 ? 43.388 22.202 15.410 1.00 19.38 93 ILE A O 1
ATOM 557 N N . ALA A 1 80 ? 43.542 22.721 13.228 1.00 18.25 94 ALA A N 1
ATOM 558 C CA . ALA A 1 80 ? 43.616 21.327 12.805 1.00 22.33 94 ALA A CA 1
ATOM 559 C C . ALA A 1 80 ? 44.697 20.564 13.561 1.00 23.54 94 ALA A C 1
ATOM 560 O O . ALA A 1 80 ? 44.484 19.420 13.974 1.00 23.11 94 ALA A O 1
ATOM 562 N N . ALA A 1 81 ? 45.866 21.180 13.756 1.00 21.12 95 ALA A N 1
ATOM 563 C CA . ALA A 1 81 ? 46.958 20.476 14.423 1.00 25.73 95 ALA A CA 1
ATOM 564 C C . ALA A 1 81 ? 46.581 20.068 15.844 1.00 22.89 95 ALA A C 1
ATOM 565 O O . ALA A 1 81 ? 46.978 18.994 16.312 1.00 26.08 95 ALA A O 1
ATOM 567 N N . ASP A 1 82 ? 45.802 20.898 16.542 1.00 21.06 96 ASP A N 1
ATOM 568 C CA . ASP A 1 82 ? 45.421 20.570 17.911 1.00 22.81 96 ASP A CA 1
ATOM 569 C C . ASP A 1 82 ? 44.296 19.553 17.991 1.00 22.23 96 ASP A C 1
ATOM 570 O O . ASP A 1 82 ? 44.045 19.017 19.075 1.00 24.99 96 ASP A O 1
ATOM 575 N N . LEU A 1 83 ? 43.611 19.288 16.883 1.00 20.21 97 LEU A N 1
ATOM 576 C CA . LEU A 1 83 ? 42.595 18.246 16.851 1.00 20.27 97 LEU A CA 1
ATOM 577 C C . LEU A 1 83 ? 43.179 16.852 16.663 1.00 22.11 97 LEU A C 1
ATOM 578 O O . LEU A 1 83 ? 42.471 15.866 16.896 1.00 23.76 97 LEU A O 1
ATOM 583 N N . ALA A 1 84 ? 44.450 16.743 16.274 1.00 27.14 98 ALA A N 1
ATOM 584 C CA . ALA A 1 84 ? 45.083 15.442 16.103 1.00 26.94 98 ALA A CA 1
ATOM 585 C C . ALA A 1 84 ? 44.935 14.602 17.363 1.00 23.62 98 ALA A C 1
ATOM 586 O O . ALA A 1 84 ? 45.172 15.076 18.476 1.00 26.35 98 ALA A O 1
ATOM 588 N N . GLY A 1 85 ? 44.522 13.348 17.179 1.00 26.75 99 GLY A N 1
ATOM 589 C CA . GLY A 1 85 ? 44.346 12.431 18.282 1.00 23.36 99 GLY A CA 1
ATOM 590 C C . GLY A 1 85 ? 43.047 12.570 19.037 1.00 25.73 99 GLY A C 1
ATOM 591 O O . GLY A 1 85 ? 42.821 11.816 19.993 1.00 24.86 99 GLY A O 1
ATOM 592 N N . ARG A 1 86 ? 42.191 13.512 18.656 1.00 19.79 100 ARG A N 1
ATOM 593 C CA . ARG A 1 86 ? 40.897 13.688 19.288 1.00 19.76 100 ARG A CA 1
ATOM 594 C C . ARG A 1 86 ? 39.805 13.295 18.305 1.00 16.84 100 ARG A C 1
ATOM 595 O O . ARG A 1 86 ? 40.039 13.183 17.099 1.00 18.82 100 ARG A O 1
ATOM 603 N N . VAL A 1 87 ? 38.610 13.065 18.836 1.00 17.11 101 VAL A N 1
ATOM 604 C CA . VAL A 1 87 ? 37.446 12.751 18.017 1.00 16.44 101 VAL A CA 1
ATOM 605 C C . VAL A 1 87 ? 36.636 14.027 17.846 1.00 15.26 101 VAL A C 1
ATOM 606 O O . VAL A 1 87 ? 36.172 14.617 18.830 1.00 17.88 101 VAL A O 1
ATOM 610 N N . LEU A 1 88 ? 36.473 14.457 16.601 1.00 13.50 102 LEU A N 1
ATOM 611 C CA . LEU A 1 88 ? 35.684 15.634 16.271 1.00 13.56 102 LEU A CA 1
ATOM 612 C C . LEU A 1 88 ? 34.271 15.197 15.904 1.00 13.38 102 LEU A C 1
ATOM 613 O O . LEU A 1 88 ? 34.094 14.299 15.074 1.00 15.00 102 LEU A O 1
ATOM 618 N N . VAL A 1 89 ? 33.277 15.831 16.524 1.00 13.01 103 VAL A N 1
ATOM 619 C CA . VAL A 1 89 ? 31.861 15.518 16.324 1.00 12.56 103 VAL A CA 1
ATOM 620 C C . VAL A 1 89 ? 31.156 16.827 16.004 1.00 14.23 103 VAL A C 1
ATOM 621 O O . VAL A 1 89 ? 31.030 17.694 16.878 1.00 15.43 103 VAL A O 1
ATOM 625 N N . ASN A 1 90 ? 30.711 16.991 14.767 1.00 11.25 104 ASN A N 1
ATOM 626 C CA . ASN A 1 90 ? 30.021 18.218 14.370 1.00 11.40 104 ASN A CA 1
ATOM 627 C C . ASN A 1 90 ? 28.542 17.902 14.181 1.00 12.97 104 ASN A C 1
ATOM 628 O O . ASN A 1 90 ? 28.179 17.159 13.265 1.00 12.75 104 ASN A O 1
ATOM 633 N N . VAL A 1 91 ? 27.690 18.468 15.041 1.00 11.17 105 VAL A N 1
ATOM 634 C CA . VAL A 1 91 ? 26.248 18.245 14.958 1.00 13.00 105 VAL A CA 1
ATOM 635 C C . VAL A 1 91 ? 25.509 19.464 14.418 1.00 11.60 105 VAL A C 1
ATOM 636 O O . VAL A 1 91 ? 24.278 19.537 14.528 1.00 13.34 105 VAL A O 1
ATOM 640 N N . THR A 1 92 ? 26.230 20.433 13.847 1.00 12.88 106 THR A N 1
ATOM 641 C CA . THR A 1 92 ? 25.602 21.541 13.135 1.00 11.59 106 THR A CA 1
ATOM 642 C C . THR A 1 92 ? 24.756 21.009 11.982 1.00 12.47 106 THR A C 1
ATOM 643 O O . THR A 1 92 ? 25.206 20.149 11.222 1.00 14.19 106 THR A O 1
ATOM 647 N N . SER A 1 93 ? 23.531 21.522 11.837 1.00 12.51 107 SER A N 1
ATOM 648 C CA . SER A 1 93 ? 22.665 21.088 10.741 1.00 12.51 107 SER A CA 1
ATOM 649 C C . SER A 1 93 ? 23.046 21.810 9.450 1.00 12.64 107 SER A C 1
ATOM 650 O O . SER A 1 93 ? 23.021 23.045 9.388 1.00 13.32 107 SER A O 1
ATOM 653 N N . ASP A 1 94 ? 23.389 21.043 8.414 1.00 11.83 108 ASP A N 1
ATOM 654 C CA . ASP A 1 94 ? 23.730 21.615 7.116 1.00 11.76 108 ASP A CA 1
ATOM 655 C C . ASP A 1 94 ? 23.656 20.504 6.069 1.00 12.28 108 ASP A C 1
ATOM 656 O O . ASP A 1 94 ? 23.287 19.359 6.362 1.00 13.61 108 ASP A O 1
ATOM 661 N N . ALA A 1 95 ? 24.027 20.850 4.838 1.00 14.33 109 ALA A N 1
ATOM 662 C CA . ALA A 1 95 ? 23.813 19.973 3.695 1.00 15.18 109 ALA A CA 1
ATOM 663 C C . ALA A 1 95 ? 24.827 18.829 3.667 1.00 14.20 109 ALA A C 1
ATOM 664 O O . ALA A 1 95 ? 25.950 18.965 4.170 1.00 14.74 109 ALA A O 1
ATOM 666 N N . PRO A 1 96 ? 24.454 17.690 3.073 1.00 13.01 110 PRO A N 1
ATOM 667 C CA . PRO A 1 96 ? 25.427 16.592 2.937 1.00 12.45 110 PRO A CA 1
ATOM 668 C C . PRO A 1 96 ? 26.711 17.014 2.247 1.00 14.04 110 PRO A C 1
ATOM 669 O O . PRO A 1 96 ? 27.781 16.489 2.592 1.00 13.90 110 PRO A O 1
ATOM 673 N N . GLU A 1 97 ? 26.635 17.930 1.274 1.00 14.69 111 GLU A N 1
ATOM 674 C CA . GLU A 1 97 ? 27.843 18.389 0.588 1.00 15.90 111 GLU A CA 1
ATOM 675 C C . GLU A 1 97 ? 28.822 19.032 1.564 1.00 16.65 111 GLU A C 1
ATOM 676 O O . GLU A 1 97 ? 30.043 18.858 1.436 1.00 15.40 111 GLU A O 1
ATOM 682 N N . ARG A 1 98 ? 28.311 19.805 2.527 1.00 15.74 112 ARG A N 1
ATOM 683 C CA . ARG A 1 98 ? 29.192 20.440 3.503 1.00 16.02 112 ARG A CA 1
ATOM 684 C C . ARG A 1 98 ? 29.788 19.409 4.450 1.00 15.94 112 ARG A C 1
ATOM 685 O O . ARG A 1 98 ? 30.972 19.486 4.800 1.00 15.09 112 ARG A O 1
ATOM 693 N N . ALA A 1 99 ? 28.985 18.427 4.870 1.00 12.78 113 ALA A N 1
ATOM 694 C CA . ALA A 1 99 ? 29.500 17.378 5.739 1.00 13.26 113 ALA A CA 1
ATOM 695 C C . ALA A 1 99 ? 30.588 16.575 5.043 1.00 14.58 113 ALA A C 1
ATOM 696 O O . ALA A 1 99 ? 31.588 16.196 5.663 1.00 13.81 113 ALA A O 1
ATOM 698 N N . ARG A 1 100 ? 30.404 16.306 3.751 1.00 13.74 114 ARG A N 1
ATOM 699 C CA . ARG A 1 100 ? 31.379 15.519 3.008 1.00 15.48 114 ARG A CA 1
ATOM 700 C C . ARG A 1 100 ? 32.673 16.296 2.801 1.00 17.09 114 ARG A C 1
ATOM 701 O O . ARG A 1 100 ? 33.766 15.723 2.905 1.00 16.50 114 ARG A O 1
ATOM 709 N N . GLU A 1 101 ? 32.572 17.602 2.543 1.00 16.40 115 GLU A N 1
ATOM 710 C CA . GLU A 1 101 ? 33.772 18.434 2.471 1.00 16.08 115 GLU A CA 1
ATOM 711 C C . GLU A 1 101 ? 34.500 18.449 3.809 1.00 19.61 115 GLU A C 1
ATOM 712 O O . GLU A 1 101 ? 35.730 18.314 3.866 1.00 16.55 115 GLU A O 1
ATOM 718 N N . ALA A 1 102 ? 33.756 18.620 4.904 1.00 16.77 116 ALA A N 1
ATOM 719 C CA . ALA A 1 102 ? 34.390 18.600 6.218 1.00 15.65 116 ALA A CA 1
ATOM 720 C C . ALA A 1 102 ? 35.036 17.251 6.487 1.00 17.46 116 ALA A C 1
ATOM 721 O O . ALA A 1 102 ? 36.124 17.174 7.074 1.00 17.74 116 ALA A O 1
ATOM 723 N N . GLY A 1 103 ? 34.381 16.169 6.063 1.00 16.21 117 GLY A N 1
ATOM 724 C CA . GLY A 1 103 ? 34.962 14.851 6.255 1.00 16.49 117 GLY A CA 1
ATOM 725 C C . GLY A 1 103 ? 36.248 14.657 5.474 1.00 19.07 117 GLY A C 1
ATOM 726 O O . GLY A 1 103 ? 37.182 14.014 5.954 1.00 18.77 117 GLY A O 1
ATOM 727 N N . GLU A 1 104 ? 36.309 15.196 4.255 1.00 18.15 118 GLU A N 1
ATOM 728 C CA . GLU A 1 104 ? 37.547 15.110 3.484 1.00 19.76 118 GLU A CA 1
ATOM 729 C C . GLU A 1 104 ? 38.662 15.903 4.151 1.00 21.25 118 GLU A C 1
ATOM 730 O O . GLU A 1 104 ? 39.814 15.455 4.190 1.00 20.97 118 GLU A O 1
ATOM 736 N N . TRP A 1 105 ? 38.332 17.079 4.687 1.00 20.41 119 TRP A N 1
ATOM 737 C CA . TRP A 1 105 ? 39.322 17.875 5.403 1.00 19.16 119 TRP A CA 1
ATOM 738 C C . TRP A 1 105 ? 39.805 17.151 6.652 1.00 20.35 119 TRP A C 1
ATOM 739 O O . TRP A 1 105 ? 41.006 17.124 6.942 1.00 20.20 119 TRP A O 1
ATOM 750 N N . ALA A 1 106 ? 38.882 16.560 7.410 1.00 17.30 120 ALA A N 1
ATOM 751 C CA . ALA A 1 106 ? 39.271 15.803 8.594 1.00 15.87 120 ALA A CA 1
ATOM 752 C C . ALA A 1 106 ? 40.213 14.662 8.230 1.00 20.98 120 ALA A C 1
ATOM 753 O O . ALA A 1 106 ? 41.230 14.441 8.897 1.00 22.71 120 ALA A O 1
ATOM 755 N N . ALA A 1 107 ? 39.887 13.922 7.170 1.00 19.00 121 ALA A N 1
ATOM 756 C CA . ALA A 1 107 ? 40.742 12.808 6.767 1.00 22.08 121 ALA A CA 1
ATOM 757 C C . ALA A 1 107 ? 42.140 13.294 6.410 1.00 24.45 121 ALA A C 1
ATOM 758 O O . ALA A 1 107 ? 43.138 12.655 6.762 1.00 27.33 121 ALA A O 1
ATOM 760 N N . GLU A 1 108 ? 42.231 14.428 5.714 1.00 21.69 122 GLU A N 1
ATOM 761 C CA . GLU A 1 108 ? 43.535 14.974 5.351 1.00 24.04 122 GLU A CA 1
ATOM 762 C C . GLU A 1 108 ? 44.389 15.268 6.575 1.00 27.79 122 GLU A C 1
ATOM 763 O O . GLU A 1 108 ? 45.622 15.200 6.499 1.00 29.64 122 GLU A O 1
ATOM 769 N N . HIS A 1 109 ? 43.767 15.619 7.699 1.00 24.34 123 HIS A N 1
ATOM 770 C CA . HIS A 1 109 ? 44.496 16.039 8.888 1.00 22.97 123 HIS A CA 1
ATOM 771 C C . HIS A 1 109 ? 44.514 14.986 9.989 1.00 25.55 123 HIS A C 1
ATOM 772 O O . HIS A 1 109 ? 44.849 15.311 11.134 1.00 29.74 123 HIS A O 1
ATOM 779 N N . ASP A 1 110 ? 44.151 13.742 9.680 1.00 25.71 124 ASP A N 1
ATOM 780 C CA . ASP A 1 110 ? 44.233 12.650 10.648 1.00 32.37 124 ASP A CA 1
ATOM 781 C C . ASP A 1 110 ? 43.336 12.899 11.859 1.00 29.90 124 ASP A C 1
ATOM 782 O O . ASP A 1 110 ? 43.740 12.691 13.005 1.00 27.99 124 ASP A O 1
ATOM 787 N N . ILE A 1 111 ? 42.113 13.361 11.614 1.00 22.06 125 ILE A N 1
ATOM 788 C CA . ILE A 1 111 ? 41.158 13.640 12.681 1.00 22.96 125 ILE A CA 1
ATOM 789 C C . ILE A 1 111 ? 40.000 12.668 12.534 1.00 18.09 125 ILE A C 1
ATOM 790 O O . ILE A 1 111 ? 39.276 12.711 11.532 1.00 20.33 125 ILE A O 1
ATOM 795 N N . ALA A 1 112 ? 39.822 11.801 13.532 1.00 15.84 126 ALA A N 1
ATOM 796 C CA . ALA A 1 112 ? 38.652 10.931 13.584 1.00 16.23 126 ALA A CA 1
ATOM 797 C C . ALA A 1 112 ? 37.393 11.782 13.626 1.00 18.08 126 ALA A C 1
ATOM 798 O O . ALA A 1 112 ? 37.302 12.733 14.409 1.00 17.34 126 ALA A O 1
ATOM 800 N N . TYR A 1 113 ? 36.417 11.448 12.779 1.00 15.51 127 TYR A N 1
ATOM 801 C CA . TYR A 1 113 ? 35.344 12.397 12.501 1.00 14.76 127 TYR A CA 1
ATOM 802 C C . TYR A 1 113 ? 33.981 11.718 12.499 1.00 13.62 127 TYR A C 1
ATOM 803 O O . TYR A 1 113 ? 33.776 10.695 11.834 1.00 14.67 127 TYR A O 1
ATOM 812 N N . LEU A 1 114 ? 33.060 12.288 13.270 1.00 12.96 128 LEU A N 1
ATOM 813 C CA . LEU A 1 114 ? 31.644 11.957 13.214 1.00 13.81 128 LEU A CA 1
ATOM 814 C C . LEU A 1 114 ? 30.885 13.217 12.836 1.00 12.98 128 LEU A C 1
ATOM 815 O O . LEU A 1 114 ? 31.064 14.273 13.459 1.00 13.58 128 LEU A O 1
ATOM 820 N N . ASP A 1 115 ? 30.053 13.111 11.812 1.00 12.00 129 ASP A N 1
ATOM 821 C CA . ASP A 1 115 ? 29.178 14.194 11.403 1.00 11.45 129 ASP A CA 1
ATOM 822 C C . ASP A 1 115 ? 27.774 13.792 11.816 1.00 13.80 129 ASP A C 1
ATOM 823 O O . ASP A 1 115 ? 27.341 12.677 11.516 1.00 12.25 129 ASP A O 1
ATOM 828 N N . GLY A 1 116 ? 27.085 14.666 12.552 1.00 11.82 130 GLY A N 1
ATOM 829 C CA . GLY A 1 116 ? 25.853 14.284 13.210 1.00 12.83 130 GLY A CA 1
ATOM 830 C C . GLY A 1 116 ? 24.819 15.388 13.134 1.00 13.33 130 GLY A C 1
ATOM 831 O O . GLY A 1 116 ? 25.030 16.421 12.500 1.00 13.15 130 GLY A O 1
ATOM 832 N N . ALA A 1 117 ? 23.686 15.142 13.791 1.00 12.49 131 ALA A N 1
ATOM 833 C CA . ALA A 1 117 ? 22.604 16.120 13.807 1.00 11.54 131 ALA A CA 1
ATOM 834 C C . ALA A 1 117 ? 21.716 15.904 15.025 1.00 12.42 131 ALA A C 1
ATOM 835 O O . ALA A 1 117 ? 21.452 14.761 15.417 1.00 12.48 131 ALA A O 1
ATOM 837 N N . VAL A 1 118 ? 21.247 17.010 15.605 1.00 12.17 132 VAL A N 1
ATOM 838 C CA . VAL A 1 118 ? 20.318 17.006 16.732 1.00 12.28 132 VAL A CA 1
ATOM 839 C C . VAL A 1 118 ? 18.913 17.176 16.168 1.00 10.45 132 VAL A C 1
ATOM 840 O O . VAL A 1 118 ? 18.617 18.182 15.514 1.00 12.01 132 VAL A O 1
ATOM 844 N N . MET A 1 119 ? 18.030 16.211 16.431 1.00 10.56 133 MET A N 1
ATOM 845 C CA . MET A 1 119 ? 16.722 16.193 15.793 1.00 11.39 133 MET A CA 1
ATOM 846 C C . MET A 1 119 ? 15.586 16.678 16.692 1.00 12.88 133 MET A C 1
ATOM 847 O O . MET A 1 119 ? 14.426 16.672 16.255 1.00 14.04 133 MET A O 1
ATOM 852 N N . ILE A 1 120 ? 15.885 17.120 17.911 1.00 11.74 134 ILE A N 1
ATOM 853 C CA . ILE A 1 120 ? 14.857 17.489 18.884 1.00 12.89 134 ILE A CA 1
ATOM 854 C C . ILE A 1 120 ? 15.190 18.840 19.513 1.00 12.14 134 ILE A C 1
ATOM 855 O O . ILE A 1 120 ? 16.319 19.332 19.375 1.00 12.77 134 ILE A O 1
ATOM 860 N N . PRO A 1 121 ? 14.241 19.473 20.194 1.00 12.37 135 PRO A N 1
ATOM 861 C CA . PRO A 1 121 ? 14.511 20.768 20.833 1.00 12.27 135 PRO A CA 1
ATOM 862 C C . PRO A 1 121 ? 15.393 20.634 22.069 1.00 12.13 135 PRO A C 1
ATOM 863 O O . PRO A 1 121 ? 15.613 19.553 22.617 1.00 13.27 135 PRO A O 1
ATOM 867 N N . THR A 1 122 ? 15.889 21.796 22.525 1.00 12.26 136 THR A N 1
ATOM 868 C CA . THR A 1 122 ? 16.905 21.806 23.577 1.00 12.60 136 THR A CA 1
ATOM 869 C C . THR A 1 122 ? 16.437 21.115 24.852 1.00 13.67 136 THR A C 1
ATOM 870 O O . THR A 1 122 ? 17.237 20.467 25.536 1.00 14.76 136 THR A O 1
ATOM 874 N N . VAL A 1 123 ? 15.159 21.264 25.214 1.00 13.64 137 VAL A N 1
ATOM 875 C CA . VAL A 1 123 ? 14.716 20.710 26.492 1.00 16.06 137 VAL A CA 1
ATOM 876 C C . VAL A 1 123 ? 14.807 19.187 26.502 1.00 17.55 137 VAL A C 1
ATOM 877 O O . VAL A 1 123 ? 14.926 18.569 27.569 1.00 18.55 137 VAL A O 1
ATOM 881 N N . MET A 1 124 ? 14.762 18.551 25.329 1.00 14.90 138 MET A N 1
ATOM 882 C CA . MET A 1 124 ? 14.841 17.098 25.271 1.00 16.48 138 MET A CA 1
ATOM 883 C C . MET A 1 124 ? 16.270 16.576 25.299 1.00 14.37 138 MET A C 1
ATOM 884 O O . MET A 1 124 ? 16.472 15.371 25.473 1.00 15.04 138 MET A O 1
ATOM 889 N N . ILE A 1 125 ? 17.271 17.442 25.137 1.00 13.22 139 ILE A N 1
ATOM 890 C CA . ILE A 1 125 ? 18.644 16.972 25.213 1.00 14.27 139 ILE A CA 1
ATOM 891 C C . ILE A 1 125 ? 18.905 16.399 26.597 1.00 17.44 139 ILE A C 1
ATOM 892 O O . ILE A 1 125 ? 18.473 16.952 27.618 1.00 17.51 139 ILE A O 1
ATOM 897 N N . GLY A 1 126 ? 19.597 15.263 26.633 1.00 16.52 140 GLY A N 1
ATOM 898 C CA . GLY A 1 126 ? 19.903 14.625 27.895 1.00 18.71 140 GLY A CA 1
ATOM 899 C C . GLY A 1 126 ? 18.811 13.734 28.432 1.00 19.64 140 GLY A C 1
ATOM 900 O O . GLY A 1 126 ? 18.813 13.429 29.628 1.00 20.88 140 GLY A O 1
ATOM 901 N N . THR A 1 127 ? 17.871 13.316 27.590 1.00 17.25 141 THR A N 1
ATOM 902 C CA . THR A 1 127 ? 16.772 12.444 27.972 1.00 19.76 141 THR A CA 1
ATOM 903 C C . THR A 1 127 ? 16.784 11.174 27.128 1.00 23.65 141 THR A C 1
ATOM 904 O O . THR A 1 127 ? 17.372 11.140 26.040 1.00 18.51 141 THR A O 1
ATOM 908 N N . PRO A 1 128 ? 16.137 10.107 27.603 1.00 21.73 142 PRO A N 1
ATOM 909 C CA . PRO A 1 128 ? 16.165 8.841 26.847 1.00 23.29 142 PRO A CA 1
ATOM 910 C C . PRO A 1 128 ? 15.589 8.944 25.443 1.00 23.04 142 PRO A C 1
ATOM 911 O O . PRO A 1 128 ? 16.089 8.268 24.533 1.00 25.10 142 PRO A O 1
ATOM 915 N N . ASP A 1 129 ? 14.568 9.775 25.233 1.00 21.21 143 ASP A N 1
ATOM 916 C CA . ASP A 1 129 ? 13.859 9.805 23.956 1.00 23.63 143 ASP A CA 1
ATOM 917 C C . ASP A 1 129 ? 14.529 10.674 22.898 1.00 21.84 143 ASP A C 1
ATOM 918 O O . ASP A 1 129 ? 14.106 10.633 21.738 1.00 22.91 143 ASP A O 1
ATOM 923 N N . ALA A 1 130 ? 15.534 11.469 23.260 1.00 16.67 144 ALA A N 1
ATOM 924 C CA . ALA A 1 130 ? 16.116 12.411 22.312 1.00 15.94 144 ALA A CA 1
ATOM 925 C C . ALA A 1 130 ? 16.824 11.682 21.170 1.00 16.71 144 ALA A C 1
ATOM 926 O O . ALA A 1 130 ? 17.627 10.767 21.397 1.00 16.56 144 ALA A O 1
ATOM 928 N N . LEU A 1 131 ? 16.537 12.112 19.941 1.00 13.18 145 LEU A N 1
ATOM 929 C CA . LEU A 1 131 ? 17.092 11.527 18.725 1.00 13.98 145 LEU A CA 1
ATOM 930 C C . LEU A 1 131 ? 18.232 12.390 18.197 1.00 13.13 145 LEU A C 1
ATOM 931 O O . LEU A 1 131 ? 18.061 13.599 17.991 1.00 13.89 145 LEU A O 1
ATOM 936 N N . LEU A 1 132 ? 19.391 11.764 17.988 1.00 13.55 146 LEU A N 1
ATOM 937 C CA . LEU A 1 132 ? 20.528 12.389 17.324 1.00 11.63 146 LEU A CA 1
ATOM 938 C C . LEU A 1 132 ? 21.093 11.389 16.328 1.00 12.73 146 LEU A C 1
ATOM 939 O O . LEU A 1 132 ? 21.169 10.189 16.629 1.00 13.85 146 LEU A O 1
ATOM 944 N N . PHE A 1 133 ? 21.450 11.864 15.134 1.00 12.76 147 PHE A N 1
ATOM 945 C CA . PHE A 1 133 ? 22.061 11.026 14.106 1.00 11.97 147 PHE A CA 1
ATOM 946 C C . PHE A 1 133 ? 23.573 11.209 14.098 1.00 12.80 147 PHE A C 1
ATOM 947 O O . PHE A 1 133 ? 24.088 12.292 14.391 1.00 12.35 147 PHE A O 1
ATOM 955 N N . TYR A 1 134 ? 24.283 10.141 13.727 1.00 11.18 148 TYR A N 1
ATOM 956 C CA . TYR A 1 134 ? 25.725 10.192 13.518 1.00 12.36 148 TYR A CA 1
ATOM 957 C C . TYR A 1 134 ? 26.100 9.390 12.281 1.00 12.30 148 TYR A C 1
ATOM 958 O O . TYR A 1 134 ? 25.485 8.364 11.977 1.00 12.53 148 TYR A O 1
ATOM 967 N N . SER A 1 135 ? 27.137 9.856 11.588 1.00 12.24 149 SER A N 1
ATOM 968 C CA . SER A 1 135 ? 27.738 9.114 10.488 1.00 12.04 149 SER A CA 1
ATOM 969 C C . SER A 1 135 ? 29.239 9.365 10.495 1.00 12.92 149 SER A C 1
ATOM 970 O O . SER A 1 135 ? 29.703 10.400 10.980 1.00 13.13 149 SER A O 1
ATOM 973 N N . GLY A 1 136 ? 29.994 8.409 9.962 1.00 11.88 150 GLY A N 1
ATOM 974 C CA . GLY A 1 136 ? 31.441 8.542 9.939 1.00 13.43 150 GLY A CA 1
ATOM 975 C C . GLY A 1 136 ? 32.156 7.411 10.652 1.00 13.00 150 GLY A C 1
ATOM 976 O O . GLY A 1 136 ? 31.851 6.239 10.420 1.00 14.09 150 GLY A O 1
ATOM 977 N N . ASP A 1 137 ? 33.098 7.747 11.534 1.00 14.84 151 ASP A N 1
ATOM 978 C CA . ASP A 1 137 ? 34.015 6.771 12.134 1.00 14.54 151 ASP A CA 1
ATOM 979 C C . ASP A 1 137 ? 33.260 5.899 13.130 1.00 12.81 151 ASP A C 1
ATOM 980 O O . ASP A 1 137 ? 32.992 6.319 14.257 1.00 14.80 151 ASP A O 1
ATOM 985 N N . LYS A 1 138 ? 32.923 4.659 12.733 1.00 14.81 152 LYS A N 1
ATOM 986 C CA . LYS A 1 138 ? 32.162 3.796 13.630 1.00 13.73 152 LYS A CA 1
ATOM 987 C C . LYS A 1 138 ? 32.983 3.363 14.837 1.00 14.95 152 LYS A C 1
ATOM 988 O O . LYS A 1 138 ? 32.429 3.183 15.927 1.00 15.74 152 LYS A O 1
ATOM 994 N N . ALA A 1 139 ? 34.295 3.180 14.671 1.00 16.47 153 ALA A N 1
ATOM 995 C CA . ALA A 1 139 ? 35.114 2.827 15.826 1.00 17.15 153 ALA A CA 1
ATOM 996 C C . ALA A 1 139 ? 35.053 3.920 16.884 1.00 17.45 153 ALA A C 1
ATOM 997 O O . ALA A 1 139 ? 34.935 3.628 18.081 1.00 18.19 153 ALA A O 1
ATOM 999 N N . ALA A 1 140 ? 35.101 5.188 16.457 1.00 16.70 154 ALA A N 1
ATOM 1000 C CA . ALA A 1 140 ? 35.000 6.298 17.402 1.00 16.36 154 ALA A CA 1
ATOM 1001 C C . ALA A 1 140 ? 33.622 6.355 18.048 1.00 16.16 154 ALA A C 1
ATOM 1002 O O . ALA A 1 140 ? 33.503 6.598 19.253 1.00 18.20 154 ALA A O 1
ATOM 1004 N N . TYR A 1 141 ? 32.567 6.118 17.266 1.00 15.45 155 TYR A N 1
ATOM 1005 C CA . TYR A 1 141 ? 31.224 6.080 17.831 1.00 15.54 155 TYR A CA 1
ATOM 1006 C C . TYR A 1 141 ? 31.105 5.004 18.904 1.00 17.40 155 TYR A C 1
ATOM 1007 O O . TYR A 1 141 ? 30.556 5.243 19.985 1.00 17.08 155 TYR A O 1
ATOM 1016 N N . ASP A 1 142 ? 31.594 3.796 18.613 1.00 16.05 156 ASP A N 1
ATOM 1017 C CA . ASP A 1 142 ? 31.503 2.717 19.593 1.00 17.10 156 ASP A CA 1
ATOM 1018 C C . ASP A 1 142 ? 32.306 3.038 20.847 1.00 17.00 156 ASP A C 1
ATOM 1019 O O . ASP A 1 142 ? 31.854 2.771 21.967 1.00 19.60 156 ASP A O 1
ATOM 1024 N N . LYS A 1 143 ? 33.511 3.589 20.679 1.00 16.93 157 LYS A N 1
ATOM 1025 C CA . LYS A 1 143 ? 34.357 3.884 21.832 1.00 19.14 157 LYS A CA 1
ATOM 1026 C C . LYS A 1 143 ? 33.703 4.904 22.755 1.00 20.03 157 LYS A C 1
ATOM 1027 O O . LYS A 1 143 ? 33.785 4.785 23.983 1.00 20.68 157 LYS A O 1
ATOM 1033 N N . HIS A 1 144 ? 33.034 5.905 22.182 1.00 18.00 158 HIS A N 1
ATOM 1034 C CA . HIS A 1 144 ? 32.459 7.004 22.949 1.00 17.02 158 HIS A CA 1
ATOM 1035 C C . HIS A 1 144 ? 30.936 6.965 22.985 1.00 19.38 158 HIS A C 1
ATOM 1036 O O . HIS A 1 144 ? 30.298 7.994 23.223 1.00 18.93 158 HIS A O 1
ATOM 1043 N N . GLU A 1 145 ? 30.341 5.791 22.764 1.00 17.40 159 GLU A N 1
ATOM 1044 C CA . GLU A 1 145 ? 28.889 5.695 22.721 1.00 18.30 159 GLU A CA 1
ATOM 1045 C C . GLU A 1 145 ? 28.258 6.156 24.031 1.00 18.80 159 GLU A C 1
ATOM 1046 O O . GLU A 1 145 ? 27.224 6.835 24.021 1.00 20.44 159 GLU A O 1
ATOM 1052 N N . GLY A 1 146 ? 28.862 5.798 25.167 1.00 21.12 160 GLY A N 1
ATOM 1053 C CA . GLY A 1 146 ? 28.318 6.238 26.444 1.00 22.33 160 GLY A CA 1
ATOM 1054 C C . GLY A 1 146 ? 28.318 7.749 26.583 1.00 20.24 160 GLY A C 1
ATOM 1055 O O . GLY A 1 146 ? 27.320 8.351 26.992 1.00 21.38 160 GLY A O 1
ATOM 1056 N N . LEU A 1 147 ? 29.444 8.379 26.240 1.00 20.81 161 LEU A N 1
ATOM 1057 C CA . LEU A 1 147 ? 29.528 9.837 26.245 1.00 19.38 161 LEU A CA 1
ATOM 1058 C C . LEU A 1 147 ? 28.453 10.444 25.353 1.00 19.16 161 LEU A C 1
ATOM 1059 O O . LEU A 1 147 ? 27.725 11.356 25.766 1.00 19.03 161 LEU A O 1
ATOM 1064 N N . LEU A 1 148 ? 28.332 9.944 24.122 1.00 17.69 162 LEU A N 1
ATOM 1065 C CA . LEU A 1 148 ? 27.355 10.503 23.194 1.00 18.76 162 LEU A CA 1
ATOM 1066 C C . LEU A 1 148 ? 25.928 10.292 23.690 1.00 18.51 162 LEU A C 1
ATOM 1067 O O . LEU A 1 148 ? 25.069 11.167 23.520 1.00 20.09 162 LEU A O 1
ATOM 1072 N N . LYS A 1 149 ? 25.653 9.146 24.318 1.00 19.42 163 LYS A N 1
ATOM 1073 C CA . LYS A 1 149 ? 24.299 8.897 24.796 1.00 20.84 163 LYS A CA 1
ATOM 1074 C C . LYS A 1 149 ? 23.898 9.786 25.969 1.00 19.44 163 LYS A C 1
ATOM 1075 O O . LYS A 1 149 ? 22.700 9.878 26.268 1.00 20.95 163 LYS A O 1
ATOM 1081 N N . SER A 1 150 ? 24.844 10.471 26.620 1.00 20.22 164 SER A N 1
ATOM 1082 C CA . SER A 1 150 ? 24.403 11.459 27.597 1.00 19.28 164 SER A CA 1
ATOM 1083 C C . SER A 1 150 ? 23.634 12.602 26.944 1.00 15.31 164 SER A C 1
ATOM 1084 O O . SER A 1 150 ? 22.905 13.314 27.642 1.00 16.45 164 SER A O 1
ATOM 1087 N N . LEU A 1 151 ? 23.754 12.771 25.622 1.00 17.30 165 LEU A N 1
ATOM 1088 C CA . LEU A 1 151 ? 22.963 13.776 24.912 1.00 17.02 165 LEU A CA 1
ATOM 1089 C C . LEU A 1 151 ? 21.574 13.266 24.546 1.00 16.69 165 LEU A C 1
ATOM 1090 O O . LEU A 1 151 ? 20.625 14.053 24.466 1.00 16.91 165 LEU A O 1
ATOM 1095 N N . GLY A 1 152 ? 21.437 11.973 24.290 1.00 18.11 166 GLY A N 1
ATOM 1096 C CA . GLY A 1 152 ? 20.143 11.419 23.943 1.00 18.72 166 GLY A CA 1
ATOM 1097 C C . GLY A 1 152 ? 20.179 9.911 23.840 1.00 19.72 166 GLY A C 1
ATOM 1098 O O . GLY A 1 152 ? 21.130 9.342 23.287 1.00 19.58 166 GLY A O 1
ATOM 1099 N N . GLY A 1 153 ? 19.152 9.254 24.381 1.00 21.83 167 GLY A N 1
ATOM 1100 C CA . GLY A 1 153 ? 19.107 7.801 24.348 1.00 21.38 167 GLY A CA 1
ATOM 1101 C C . GLY A 1 153 ? 18.925 7.230 22.955 1.00 22.33 167 GLY A C 1
ATOM 1102 O O . GLY A 1 153 ? 19.390 6.119 22.675 1.00 26.21 167 GLY A O 1
ATOM 1103 N N . GLN A 1 154 ? 18.251 7.961 22.071 1.00 18.66 168 GLN A N 1
ATOM 1104 C CA . GLN A 1 154 ? 18.059 7.531 20.684 1.00 20.52 168 GLN A CA 1
ATOM 1105 C C . GLN A 1 154 ? 19.167 8.044 19.773 1.00 19.87 168 GLN A C 1
ATOM 1106 O O . GLN A 1 154 ? 18.910 8.663 18.742 1.00 23.71 168 GLN A O 1
ATOM 1112 N N . SER A 1 155 ? 20.414 7.819 20.155 1.00 20.78 169 SER A N 1
ATOM 1113 C CA . SER A 1 155 ? 21.524 8.132 19.271 1.00 20.70 169 SER A CA 1
ATOM 1114 C C . SER A 1 155 ? 21.603 7.050 18.206 1.00 20.07 169 SER A C 1
ATOM 1115 O O . SER A 1 155 ? 21.637 5.856 18.525 1.00 25.27 169 SER A O 1
ATOM 1118 N N . ALA A 1 156 ? 21.610 7.462 16.941 1.00 15.07 170 ALA A N 1
ATOM 1119 C CA . ALA A 1 156 ? 21.481 6.533 15.822 1.00 14.26 170 ALA A CA 1
ATOM 1120 C C . ALA A 1 156 ? 22.639 6.732 14.857 1.00 15.00 170 ALA A C 1
ATOM 1121 O O . ALA A 1 156 ? 22.734 7.772 14.199 1.00 14.47 170 ALA A O 1
ATOM 1123 N N . TYR A 1 157 ? 23.511 5.737 14.766 1.00 15.16 171 TYR A N 1
ATOM 1124 C CA . TYR A 1 157 ? 24.554 5.742 13.755 1.00 13.65 171 TYR A CA 1
ATOM 1125 C C . TYR A 1 157 ? 23.974 5.160 12.471 1.00 13.01 171 TYR A C 1
ATOM 1126 O O . TYR A 1 157 ? 23.357 4.087 12.491 1.00 15.52 171 TYR A O 1
ATOM 1135 N N . VAL A 1 158 ? 24.154 5.872 11.358 1.00 12.92 172 VAL A N 1
ATOM 1136 C CA . VAL A 1 158 ? 23.496 5.527 10.104 1.00 13.52 172 VAL A CA 1
ATOM 1137 C C . VAL A 1 158 ? 24.462 5.153 8.985 1.00 15.12 172 VAL A C 1
ATOM 1138 O O . VAL A 1 158 ? 24.009 4.856 7.874 1.00 15.38 172 VAL A O 1
ATOM 1142 N N . GLY A 1 159 ? 25.765 5.162 9.222 1.00 12.29 173 GLY A N 1
ATOM 1143 C CA . GLY A 1 159 ? 26.679 4.684 8.200 1.00 14.33 173 GLY A CA 1
ATOM 1144 C C . GLY A 1 159 ? 28.006 5.410 8.245 1.00 13.01 173 GLY A C 1
ATOM 1145 O O . GLY A 1 159 ? 28.181 6.411 8.936 1.00 12.98 173 GLY A O 1
ATOM 1146 N N . ALA A 1 160 ? 28.953 4.886 7.462 1.00 13.71 174 ALA A N 1
ATOM 1147 C CA . ALA A 1 160 ? 30.309 5.416 7.470 1.00 12.78 174 ALA A CA 1
ATOM 1148 C C . ALA A 1 160 ? 30.479 6.628 6.565 1.00 15.31 174 ALA A C 1
ATOM 1149 O O . ALA A 1 160 ? 31.368 7.453 6.810 1.00 15.46 174 ALA A O 1
ATOM 1151 N N . ASP A 1 161 ? 29.658 6.765 5.527 1.00 13.03 175 ASP A N 1
ATOM 1152 C CA . ASP A 1 161 ? 29.782 7.923 4.652 1.00 13.08 175 ASP A CA 1
ATOM 1153 C C . ASP A 1 161 ? 29.470 9.188 5.442 1.00 13.21 175 ASP A C 1
ATOM 1154 O O . ASP A 1 161 ? 28.438 9.277 6.110 1.00 13.13 175 ASP A O 1
ATOM 1159 N N . HIS A 1 162 ? 30.368 10.170 5.370 1.00 15.08 176 HIS A N 1
ATOM 1160 C CA . HIS A 1 162 ? 30.259 11.311 6.271 1.00 14.30 176 HIS A CA 1
ATOM 1161 C C . HIS A 1 162 ? 29.063 12.213 5.983 1.00 14.27 176 HIS A C 1
ATOM 1162 O O . HIS A 1 162 ? 28.751 13.065 6.819 1.00 17.02 176 HIS A O 1
ATOM 1169 N N . GLY A 1 163 ? 28.387 12.051 4.845 1.00 13.31 177 GLY A N 1
ATOM 1170 C CA . GLY A 1 163 ? 27.208 12.847 4.562 1.00 13.13 177 GLY A CA 1
ATOM 1171 C C . GLY A 1 163 ? 25.889 12.230 4.975 1.00 13.77 177 GLY A C 1
ATOM 1172 O O . GLY A 1 163 ? 24.851 12.888 4.879 1.00 12.89 177 GLY A O 1
ATOM 1173 N N . LEU A 1 164 ? 25.891 10.985 5.455 1.00 13.70 178 LEU A N 1
ATOM 1174 C CA . LEU A 1 164 ? 24.620 10.291 5.649 1.00 11.80 178 LEU A CA 1
ATOM 1175 C C . LEU A 1 164 ? 23.780 10.914 6.761 1.00 11.94 178 LEU A C 1
ATOM 1176 O O . LEU A 1 164 ? 22.553 11.003 6.633 1.00 11.84 178 LEU A O 1
ATOM 1181 N N . ALA A 1 165 ? 24.397 11.327 7.874 1.00 11.33 179 ALA A N 1
ATOM 1182 C CA . ALA A 1 165 ? 23.585 11.920 8.933 1.00 11.99 179 ALA A CA 1
ATOM 1183 C C . ALA A 1 165 ? 22.872 13.169 8.430 1.00 12.08 179 ALA A C 1
ATOM 1184 O O . ALA A 1 165 ? 21.706 13.412 8.776 1.00 11.66 179 ALA A O 1
ATOM 1186 N N . ALA A 1 166 ? 23.546 13.947 7.571 1.00 11.20 180 ALA A N 1
ATOM 1187 C CA . ALA A 1 166 ? 22.952 15.150 7.001 1.00 10.34 180 ALA A CA 1
ATOM 1188 C C . ALA A 1 166 ? 21.795 14.815 6.070 1.00 11.28 180 ALA A C 1
ATOM 1189 O O . ALA A 1 166 ? 20.843 15.599 5.963 1.00 11.96 180 ALA A O 1
ATOM 1191 N N . VAL A 1 167 ? 21.862 13.668 5.382 1.00 12.39 181 VAL A N 1
ATOM 1192 C CA . VAL A 1 167 ? 20.746 13.244 4.538 1.00 11.79 181 VAL A CA 1
ATOM 1193 C C . VAL A 1 167 ? 19.508 12.983 5.388 1.00 12.36 181 VAL A C 1
ATOM 1194 O O . VAL A 1 167 ? 18.409 13.457 5.081 1.00 12.94 181 VAL A O 1
ATOM 1198 N N . TYR A 1 168 ? 19.666 12.214 6.465 1.00 11.01 182 TYR A N 1
ATOM 1199 C CA . TYR A 1 168 ? 18.534 11.935 7.345 1.00 11.78 182 TYR A CA 1
ATOM 1200 C C . TYR A 1 168 ? 18.037 13.213 8.003 1.00 11.83 182 TYR A C 1
ATOM 1201 O O . TYR A 1 168 ? 16.825 13.446 8.094 1.00 11.66 182 TYR A O 1
ATOM 1210 N N . ASP A 1 169 ? 18.971 14.056 8.456 1.00 12.17 183 ASP A N 1
ATOM 1211 C CA . ASP A 1 169 ? 18.638 15.317 9.113 1.00 10.90 183 ASP A CA 1
ATOM 1212 C C . ASP A 1 169 ? 17.791 16.201 8.207 1.00 11.22 183 ASP A C 1
ATOM 1213 O O . ASP A 1 169 ? 16.657 16.561 8.549 1.00 11.93 183 ASP A O 1
ATOM 1218 N N . LEU A 1 170 ? 18.326 16.573 7.041 1.00 11.60 184 LEU A N 1
ATOM 1219 C CA . LEU A 1 170 ? 17.601 17.524 6.204 1.00 11.60 184 LEU A CA 1
ATOM 1220 C C . LEU A 1 170 ? 16.286 16.954 5.687 1.00 11.32 184 LEU A C 1
ATOM 1221 O O . LEU A 1 170 ? 15.324 17.709 5.508 1.00 11.36 184 LEU A O 1
ATOM 1226 N N . SER A 1 171 ? 16.227 15.643 5.439 1.00 11.46 185 SER A N 1
ATOM 1227 C CA . SER A 1 171 ? 14.980 15.048 4.967 1.00 11.05 185 SER A CA 1
ATOM 1228 C C . SER A 1 171 ? 13.886 15.181 6.022 1.00 11.28 185 SER A C 1
ATOM 1229 O O . SER A 1 171 ? 12.735 15.524 5.705 1.00 11.85 185 SER A O 1
ATOM 1232 N N . MET A 1 172 ? 14.234 14.924 7.287 1.00 11.54 186 MET A N 1
ATOM 1233 C CA . MET A 1 172 ? 13.267 15.069 8.371 1.00 11.23 186 MET A CA 1
ATOM 1234 C C . MET A 1 172 ? 12.908 16.531 8.613 1.00 9.32 186 MET A C 1
ATOM 1235 O O . MET A 1 172 ? 11.730 16.858 8.812 1.00 11.15 186 MET A O 1
ATOM 1240 N N . LEU A 1 173 ? 13.901 17.431 8.595 1.00 10.17 187 LEU A N 1
ATOM 1241 C CA . LEU A 1 173 ? 13.589 18.846 8.796 1.00 9.68 187 LEU A CA 1
ATOM 1242 C C . LEU A 1 173 ? 12.731 19.399 7.671 1.00 11.25 187 LEU A C 1
ATOM 1243 O O . LEU A 1 173 ? 11.923 20.303 7.903 1.00 12.00 187 LEU A O 1
ATOM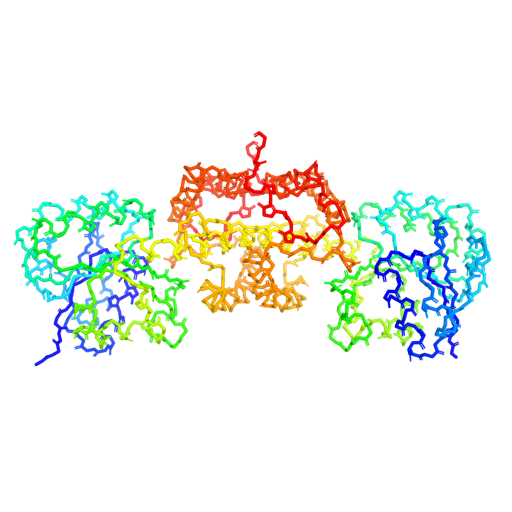 1248 N N . ASP A 1 174 ? 12.918 18.904 6.446 1.00 11.63 188 ASP A N 1
ATOM 1249 C CA . ASP A 1 174 ? 12.036 19.258 5.339 1.00 11.19 188 ASP A CA 1
ATOM 1250 C C . ASP A 1 174 ? 10.582 19.013 5.739 1.00 9.66 188 ASP A C 1
ATOM 1251 O O . ASP A 1 174 ? 9.728 19.916 5.676 1.00 10.59 188 ASP A O 1
ATOM 1256 N N . PHE A 1 175 ? 10.296 17.798 6.198 1.00 10.64 189 PHE A N 1
ATOM 1257 C CA . PHE A 1 175 ? 8.959 17.483 6.679 1.00 9.42 189 PHE A CA 1
ATOM 1258 C C . PHE A 1 175 ? 8.566 18.378 7.850 1.00 11.56 189 PHE A C 1
ATOM 1259 O O . PHE A 1 175 ? 7.461 18.938 7.871 1.00 11.09 189 PHE A O 1
ATOM 1267 N N . LEU A 1 176 ? 9.450 18.512 8.845 1.00 10.53 190 LEU A N 1
ATOM 1268 C CA . LEU A 1 176 ? 9.062 19.197 10.077 1.00 10.74 190 LEU A CA 1
ATOM 1269 C C . LEU A 1 176 ? 8.776 20.676 9.832 1.00 12.10 190 LEU A C 1
ATOM 1270 O O . LEU A 1 176 ? 7.730 21.190 10.250 1.00 12.60 190 LEU A O 1
ATOM 1275 N N . PHE A 1 177 ? 9.704 21.392 9.182 1.00 10.83 191 PHE A N 1
ATOM 1276 C CA . PHE A 1 177 ? 9.485 22.822 8.951 1.00 10.53 191 PHE A CA 1
ATOM 1277 C C . PHE A 1 177 ? 8.303 23.075 8.024 1.00 12.20 191 PHE A C 1
ATOM 1278 O O . PHE A 1 177 ? 7.530 24.020 8.236 1.00 11.26 191 PHE A O 1
ATOM 1286 N N . THR A 1 178 ? 8.140 22.252 6.984 1.00 11.23 192 THR A N 1
ATOM 1287 C CA . THR A 1 178 ? 6.991 22.434 6.105 1.00 10.61 192 THR A CA 1
ATOM 1288 C C . THR A 1 178 ? 5.693 22.239 6.885 1.00 10.47 192 THR A C 1
ATOM 1289 O O . THR A 1 178 ? 4.738 23.017 6.734 1.00 10.89 192 THR A O 1
ATOM 1293 N N . SER A 1 179 ? 5.665 21.231 7.766 1.00 12.04 193 SER A N 1
ATOM 1294 C CA . SER A 1 179 ? 4.495 20.980 8.607 1.00 11.11 193 SER A CA 1
ATOM 1295 C C . SER A 1 179 ? 4.249 22.129 9.580 1.00 11.79 193 SER A C 1
ATOM 1296 O O . SER A 1 179 ? 3.106 22.570 9.746 1.00 11.05 193 SER A O 1
ATOM 1299 N N . MET A 1 180 ? 5.311 22.628 10.229 1.00 11.07 194 MET A N 1
ATOM 1300 C CA . MET A 1 180 ? 5.149 23.763 11.135 1.00 12.69 194 MET A CA 1
ATOM 1301 C C . MET A 1 180 ? 4.637 24.994 10.401 1.00 12.37 194 MET A C 1
ATOM 1302 O O . MET A 1 180 ? 3.868 25.777 10.972 1.00 11.51 194 MET A O 1
ATOM 1307 N N . SER A 1 181 ? 5.047 25.183 9.142 1.00 11.45 195 SER A N 1
ATOM 1308 C CA . SER A 1 181 ? 4.517 26.282 8.337 1.00 11.03 195 SER A CA 1
ATOM 1309 C C . SER A 1 181 ? 3.010 26.138 8.153 1.00 11.82 195 SER A C 1
ATOM 1310 O O . SER A 1 181 ? 2.249 27.099 8.335 1.00 12.48 195 SER A O 1
ATOM 1313 N N . GLY A 1 182 ? 2.563 24.931 7.798 1.00 11.76 196 GLY A N 1
ATOM 1314 C CA . GLY A 1 182 ? 1.144 24.686 7.604 1.00 13.53 196 GLY A CA 1
ATOM 1315 C C . GLY A 1 182 ? 0.337 24.801 8.879 1.00 11.31 196 GLY A C 1
ATOM 1316 O O . GLY A 1 182 ? -0.824 25.214 8.842 1.00 11.14 196 GLY A O 1
ATOM 1317 N N . LEU A 1 183 ? 0.936 24.448 10.020 1.00 11.26 197 LEU A N 1
ATOM 1318 C CA . LEU A 1 183 ? 0.246 24.591 11.298 1.00 11.57 197 LEU A CA 1
ATOM 1319 C C . LEU A 1 183 ? -0.040 26.059 11.604 1.00 11.67 197 LEU A C 1
ATOM 1320 O O . LEU A 1 183 ? -1.180 26.427 11.909 1.00 11.62 197 LEU A O 1
ATOM 1325 N N . VAL A 1 184 ? 0.993 26.907 11.532 1.00 11.75 198 VAL A N 1
ATOM 1326 C CA . VAL A 1 184 ? 0.813 28.353 11.679 1.00 10.21 198 VAL A CA 1
ATOM 1327 C C . VAL A 1 184 ? -0.206 28.875 10.673 1.00 11.63 198 VAL A C 1
ATOM 1328 O O . VAL A 1 184 ? -1.068 29.704 11.007 1.00 11.43 198 VAL A O 1
ATOM 1332 N N . HIS A 1 185 ? -0.120 28.416 9.424 1.00 10.93 199 HIS A N 1
ATOM 1333 C CA . HIS A 1 185 ? -0.972 28.964 8.375 1.00 10.88 199 HIS A CA 1
ATOM 1334 C C . HIS A 1 185 ? -2.433 28.606 8.596 1.00 11.79 199 HIS A C 1
ATOM 1335 O O . HIS A 1 185 ? -3.317 29.456 8.428 1.00 11.92 199 HIS A O 1
ATOM 1342 N N . GLY A 1 186 ? -2.709 27.346 8.947 1.00 11.41 200 GLY A N 1
ATOM 1343 C CA . GLY A 1 186 ? -4.081 26.949 9.214 1.00 10.97 200 GLY A CA 1
ATOM 1344 C C . GLY A 1 186 ? -4.683 27.697 10.387 1.00 11.00 200 GLY A C 1
ATOM 1345 O O . GLY A 1 186 ? -5.851 28.093 10.346 1.00 12.62 200 GLY A O 1
ATOM 1346 N N . TYR A 1 187 ? -3.904 27.900 11.451 1.00 12.30 201 TYR A N 1
ATOM 1347 C CA . TYR A 1 187 ? -4.395 28.725 12.552 1.00 12.81 201 TYR A CA 1
ATOM 1348 C C . TYR A 1 187 ? -4.646 30.158 12.097 1.00 12.44 201 TYR A C 1
ATOM 1349 O O . TYR A 1 187 ? -5.620 30.789 12.526 1.00 12.84 201 TYR A O 1
ATOM 1358 N N . ALA A 1 188 ? -3.778 30.698 11.237 1.00 11.85 202 ALA A N 1
ATOM 1359 C CA . ALA A 1 188 ? -4.007 32.052 10.738 1.00 12.45 202 ALA A CA 1
ATOM 1360 C C . ALA A 1 188 ? -5.293 32.132 9.921 1.00 14.00 202 ALA A C 1
ATOM 1361 O O . ALA A 1 188 ? -6.051 33.106 10.030 1.00 13.18 202 ALA A O 1
ATOM 1363 N N . LEU A 1 189 ? -5.560 31.111 9.105 1.00 12.69 203 LEU A N 1
ATOM 1364 C CA . LEU A 1 189 ? -6.793 31.070 8.326 1.00 13.07 203 LEU A CA 1
ATOM 1365 C C . LEU A 1 189 ? -8.012 31.038 9.245 1.00 13.76 203 LEU A C 1
ATOM 1366 O O . LEU A 1 189 ? -8.974 31.796 9.054 1.00 14.71 203 LEU A O 1
ATOM 1371 N N . ALA A 1 190 ? -7.976 30.181 10.269 1.00 12.72 204 ALA A N 1
ATOM 1372 C CA . ALA A 1 190 ? -9.089 30.098 11.212 1.00 12.86 204 ALA A CA 1
ATOM 1373 C C . ALA A 1 190 ? -9.308 31.431 11.916 1.00 14.17 204 ALA A C 1
ATOM 1374 O O . ALA A 1 190 ? -10.454 31.865 12.104 1.00 14.28 204 ALA A O 1
ATOM 1376 N N . ALA A 1 191 ? -8.219 32.102 12.304 1.00 13.40 205 ALA A N 1
ATOM 1377 C CA . ALA A 1 191 ? -8.338 33.362 13.028 1.00 13.36 205 ALA A CA 1
ATOM 1378 C C . ALA A 1 191 ? -8.957 34.453 12.167 1.00 16.67 205 ALA A C 1
ATOM 1379 O O . ALA A 1 191 ? -9.669 35.320 12.692 1.00 16.66 205 ALA A O 1
ATOM 1381 N N . LYS A 1 192 ? -8.700 34.439 10.856 1.00 15.13 206 LYS A N 1
ATOM 1382 C CA . LYS A 1 192 ? -9.333 35.419 9.977 1.00 17.29 206 LYS A CA 1
ATOM 1383 C C . LYS A 1 192 ? -10.848 35.340 10.075 1.00 16.74 206 LYS A C 1
ATOM 1384 O O . LYS A 1 192 ? -11.538 36.361 9.958 1.00 17.02 206 LYS A O 1
ATOM 1390 N N . ASP A 1 193 ? -11.382 34.146 10.295 1.00 14.71 207 ASP A N 1
ATOM 1391 C CA . ASP A 1 193 ? -12.815 33.942 10.435 1.00 14.99 207 ASP A CA 1
ATOM 1392 C C . ASP A 1 193 ? -13.252 33.853 11.891 1.00 15.29 207 ASP A C 1
ATOM 1393 O O . ASP A 1 193 ? -14.321 33.308 12.182 1.00 17.20 207 ASP A O 1
ATOM 1398 N N . GLY A 1 194 ? -12.454 34.395 12.804 1.00 15.95 208 GLY A N 1
ATOM 1399 C CA . GLY A 1 194 ? -12.858 34.525 14.190 1.00 18.20 208 GLY A CA 1
ATOM 1400 C C . GLY A 1 194 ? -12.852 33.246 14.990 1.00 16.72 208 GLY A C 1
ATOM 1401 O O . GLY A 1 194 ? -13.585 33.140 15.979 1.00 16.42 208 GLY A O 1
ATOM 1402 N N . VAL A 1 195 ? -12.042 32.268 14.607 1.00 15.01 209 VAL A N 1
ATOM 1403 C CA . VAL A 1 195 ? -11.939 31.014 15.342 1.00 17.36 209 VAL A CA 1
ATOM 1404 C C . VAL A 1 195 ? -10.583 30.999 16.039 1.00 14.60 209 VAL A C 1
ATOM 1405 O O . VAL A 1 195 ? -9.549 31.015 15.360 1.00 15.45 209 VAL A O 1
ATOM 1409 N N . PRO A 1 196 ? -10.533 30.995 17.370 1.00 14.28 210 PRO A N 1
ATOM 1410 C CA . PRO A 1 196 ? -9.237 30.945 18.049 1.00 16.78 210 PRO A CA 1
ATOM 1411 C C . PRO A 1 196 ? -8.577 29.596 17.833 1.00 13.84 210 PRO A C 1
ATOM 1412 O O . PRO A 1 196 ? -9.233 28.566 17.639 1.00 14.58 210 PRO A O 1
ATOM 1416 N N . ALA A 1 197 ? -7.249 29.607 17.870 1.00 12.56 211 ALA A N 1
ATOM 1417 C CA . ALA A 1 197 ? -6.521 28.365 17.646 1.00 12.47 211 ALA A CA 1
ATOM 1418 C C . ALA A 1 197 ? -6.857 27.317 18.704 1.00 14.15 211 ALA A C 1
ATOM 1419 O O . ALA A 1 197 ? -6.822 26.113 18.418 1.00 14.86 211 ALA A O 1
ATOM 1421 N N . ALA A 1 198 ? -7.194 27.751 19.923 1.00 15.72 212 ALA A N 1
ATOM 1422 C CA . ALA A 1 198 ? -7.565 26.813 20.981 1.00 16.59 212 ALA A CA 1
ATOM 1423 C C . ALA A 1 198 ? -8.760 25.959 20.591 1.00 15.28 212 ALA A C 1
ATOM 1424 O O . ALA A 1 198 ? -8.909 24.841 21.098 1.00 18.12 212 ALA A O 1
ATOM 1426 N N . SER A 1 199 ? -9.631 26.466 19.717 1.00 15.12 213 SER A N 1
ATOM 1427 C CA . SER A 1 199 ? -10.784 25.677 19.295 1.00 15.93 213 SER A CA 1
ATOM 1428 C C . SER A 1 199 ? -10.425 24.650 18.227 1.00 16.94 213 SER A C 1
ATOM 1429 O O . SER A 1 199 ? -11.064 23.593 18.153 1.00 17.57 213 SER A O 1
ATOM 1432 N N . ILE A 1 200 ? -9.414 24.936 17.403 1.00 15.38 214 ILE A N 1
ATOM 1433 C CA . ILE A 1 200 ? -8.980 24.010 16.357 1.00 16.85 214 ILE A CA 1
ATOM 1434 C C . ILE A 1 200 ? -8.079 22.923 16.932 1.00 15.59 214 ILE A C 1
ATOM 1435 O O . ILE A 1 200 ? -8.128 21.762 16.500 1.00 15.20 214 ILE A O 1
ATOM 1440 N N . ALA A 1 201 ? -7.250 23.276 17.914 1.00 14.47 215 ALA A N 1
ATOM 1441 C CA . ALA A 1 201 ? -6.171 22.392 18.353 1.00 14.12 215 ALA A CA 1
ATOM 1442 C C . ALA A 1 201 ? -6.637 21.002 18.770 1.00 15.24 215 ALA A C 1
ATOM 1443 O O . ALA A 1 201 ? -5.980 20.015 18.390 1.00 15.75 215 ALA A O 1
ATOM 1445 N N . PRO A 1 202 ? -7.707 20.839 19.553 1.00 15.92 216 PRO A N 1
ATOM 1446 C CA . PRO A 1 202 ? -8.103 19.474 19.943 1.00 17.50 216 PRO A CA 1
ATOM 1447 C C . PRO A 1 202 ? -8.414 18.591 18.753 1.00 17.57 216 PRO A C 1
ATOM 1448 O O . PRO A 1 202 ? -8.091 17.398 18.766 1.00 19.91 216 PRO A O 1
ATOM 1452 N N . PHE A 1 203 ? -9.024 19.151 17.710 1.00 15.18 217 PHE A N 1
ATOM 1453 C CA . PHE A 1 203 ? -9.367 18.344 16.546 1.00 13.47 217 PHE A CA 1
ATOM 1454 C C . PHE A 1 203 ? -8.136 17.948 15.748 1.00 14.52 217 PHE A C 1
ATOM 1455 O O . PHE A 1 203 ? -8.126 16.886 15.115 1.00 14.38 217 PHE A O 1
ATOM 1463 N N . LEU A 1 204 ? -7.089 18.773 15.770 1.00 15.31 218 LEU A N 1
ATOM 1464 C CA . LEU A 1 204 ? -5.875 18.419 15.042 1.00 14.36 218 LEU A CA 1
ATOM 1465 C C . LEU A 1 204 ? -5.233 17.140 15.555 1.00 13.99 218 LEU A C 1
ATOM 1466 O O . LEU A 1 204 ? -4.410 16.546 14.845 1.00 13.91 218 LEU A O 1
ATOM 1471 N N . LYS A 1 205 ? -5.592 16.677 16.755 1.00 15.00 219 LYS A N 1
ATOM 1472 C CA . LYS A 1 205 ? -5.113 15.363 17.179 1.00 17.56 219 LYS A CA 1
ATOM 1473 C C . LYS A 1 205 ? -5.461 14.286 16.156 1.00 15.96 219 LYS A C 1
ATOM 1474 O O . LYS A 1 205 ? -4.701 13.325 15.985 1.00 15.60 219 LYS A O 1
ATOM 1480 N N . SER A 1 206 ? -6.598 14.433 15.462 1.00 16.00 220 SER A N 1
ATOM 1481 C CA . SER A 1 206 ? -6.980 13.459 14.442 1.00 14.79 220 SER A CA 1
ATOM 1482 C C . SER A 1 206 ? -6.008 13.478 13.273 1.00 16.12 220 SER A C 1
ATOM 1483 O O . SER A 1 206 ? -5.731 12.435 12.667 1.00 15.35 220 SER A O 1
ATOM 1486 N N . HIS A 1 207 ? -5.495 14.659 12.927 1.00 14.40 221 HIS A N 1
ATOM 1487 C CA . HIS A 1 207 ? -4.569 14.744 11.808 1.00 13.03 221 HIS A CA 1
ATOM 1488 C C . HIS A 1 207 ? -3.159 14.334 12.196 1.00 14.59 221 HIS A C 1
ATOM 1489 O O . HIS A 1 207 ? -2.414 13.834 11.346 1.00 13.27 221 HIS A O 1
ATOM 1496 N N . ILE A 1 208 ? -2.780 14.519 13.463 1.00 13.71 222 ILE A N 1
ATOM 1497 C CA . ILE A 1 208 ? -1.530 13.940 13.951 1.00 13.96 222 ILE A CA 1
ATOM 1498 C C . ILE A 1 208 ? -1.565 12.420 13.814 1.00 14.87 222 ILE A C 1
ATOM 1499 O O . ILE A 1 208 ? -0.631 11.806 13.290 1.00 12.82 222 ILE A O 1
ATOM 1504 N N . SER A 1 209 ? -2.658 11.790 14.269 1.00 15.09 223 SER A N 1
ATOM 1505 C CA . SER A 1 209 ? -2.796 10.340 14.130 1.00 14.08 223 SER A CA 1
ATOM 1506 C C . SER A 1 209 ? -2.757 9.922 12.666 1.00 13.72 223 SER A C 1
ATOM 1507 O O . SER A 1 209 ? -2.121 8.915 12.310 1.00 14.66 223 SER A O 1
ATOM 1510 N N . LEU A 1 210 ? -3.410 10.695 11.797 1.00 12.39 224 LEU A N 1
ATOM 1511 C CA . LEU A 1 210 ? -3.384 10.397 10.372 1.00 14.65 224 LEU A CA 1
ATOM 1512 C C . LEU A 1 210 ? -1.970 10.496 9.819 1.00 15.06 224 LEU A C 1
ATOM 1513 O O . LEU A 1 210 ? -1.540 9.646 9.031 1.00 15.13 224 LEU A O 1
ATOM 1518 N N . LEU A 1 211 ? -1.227 11.526 10.223 1.00 13.94 225 LEU A N 1
ATOM 1519 C CA . LEU A 1 211 ? 0.145 11.661 9.748 1.00 13.92 225 LEU A CA 1
ATOM 1520 C C . LEU A 1 211 ? 0.992 10.450 10.124 1.00 14.27 225 LEU A C 1
ATOM 1521 O O . LEU A 1 211 ? 1.839 10.017 9.336 1.00 13.56 225 LEU A O 1
ATOM 1526 N N . SER A 1 212 ? 0.775 9.875 11.312 1.00 13.21 226 SER A N 1
ATOM 1527 C CA . SER A 1 212 ? 1.525 8.674 11.679 1.00 14.90 226 SER A CA 1
ATOM 1528 C C . SER A 1 212 ? 1.286 7.553 10.680 1.00 17.62 226 SER A C 1
ATOM 1529 O O . SER A 1 212 ? 2.225 6.859 10.267 1.00 17.03 226 SER A O 1
ATOM 1532 N N . LEU A 1 213 ? 0.034 7.359 10.278 1.00 15.72 227 LEU A N 1
ATOM 1533 C CA . LEU A 1 213 ? -0.255 6.345 9.272 1.00 14.95 227 LEU A CA 1
ATOM 1534 C C . LEU A 1 213 ? 0.361 6.714 7.928 1.00 16.26 227 LEU A C 1
ATOM 1535 O O . LEU A 1 213 ? 0.938 5.858 7.245 1.00 14.21 227 LEU A O 1
ATOM 1540 N N . ALA A 1 214 ? 0.285 7.988 7.549 1.00 14.65 228 ALA A N 1
ATOM 1541 C CA . ALA A 1 214 ? 0.804 8.407 6.252 1.00 13.46 228 ALA A CA 1
ATOM 1542 C C . ALA A 1 214 ? 2.320 8.290 6.174 1.00 13.23 228 ALA A C 1
ATOM 1543 O O . ALA A 1 214 ? 2.864 8.063 5.088 1.00 13.89 228 ALA A O 1
ATOM 1545 N N . VAL A 1 215 ? 3.025 8.469 7.295 1.00 12.84 229 VAL A N 1
ATOM 1546 C CA . VAL A 1 215 ? 4.468 8.217 7.306 1.00 14.51 229 VAL A CA 1
ATOM 1547 C C . VAL A 1 215 ? 4.779 6.860 6.692 1.00 15.18 229 VAL A C 1
ATOM 1548 O O . VAL A 1 215 ? 5.645 6.736 5.817 1.00 14.18 229 VAL A O 1
ATOM 1552 N N . GLU A 1 216 ? 4.073 5.818 7.136 1.00 16.22 230 GLU A N 1
ATOM 1553 C CA . GLU A 1 216 ? 4.373 4.467 6.671 1.00 14.94 230 GLU A CA 1
ATOM 1554 C C . GLU A 1 216 ? 3.893 4.238 5.242 1.00 13.18 230 GLU A C 1
ATOM 1555 O O . GLU A 1 216 ? 4.628 3.686 4.413 1.00 13.63 230 GLU A O 1
ATOM 1561 N N . GLU A 1 217 ? 2.649 4.622 4.942 1.00 13.79 231 GLU A N 1
ATOM 1562 C CA . GLU A 1 217 ? 2.107 4.354 3.613 1.00 14.22 231 GLU A CA 1
ATOM 1563 C C . GLU A 1 217 ? 2.854 5.135 2.542 1.00 13.71 231 GLU A C 1
ATOM 1564 O O . GLU A 1 217 ? 3.173 4.592 1.478 1.00 14.43 231 GLU A O 1
ATOM 1570 N N . THR A 1 218 ? 3.136 6.417 2.801 1.00 13.19 232 THR A N 1
ATOM 1571 C CA . THR A 1 218 ? 3.864 7.223 1.829 1.00 12.37 232 THR A CA 1
ATOM 1572 C C . THR A 1 218 ? 5.258 6.660 1.572 1.00 12.12 232 THR A C 1
ATOM 1573 O O . THR A 1 218 ? 5.725 6.656 0.429 1.00 12.83 232 THR A O 1
ATOM 1577 N N . ALA A 1 219 ? 5.935 6.179 2.619 1.00 11.82 233 ALA A N 1
ATOM 1578 C CA . ALA A 1 219 ? 7.255 5.578 2.442 1.00 13.52 233 ALA A CA 1
ATOM 1579 C C . ALA A 1 219 ? 7.180 4.381 1.508 1.00 14.13 233 ALA A C 1
ATOM 1580 O O . ALA A 1 219 ? 7.969 4.263 0.564 1.00 13.22 233 ALA A O 1
ATOM 1582 N N . LYS A 1 220 ? 6.219 3.487 1.748 1.00 14.34 234 LYS A N 1
ATOM 1583 C CA . LYS A 1 220 ? 6.095 2.306 0.898 1.00 15.92 234 LYS A CA 1
ATOM 1584 C C . LYS A 1 220 ? 5.772 2.694 -0.537 1.00 14.70 234 LYS A C 1
ATOM 1585 O O . LYS A 1 220 ? 6.365 2.156 -1.483 1.00 14.76 234 LYS A O 1
ATOM 1591 N N . ASN A 1 221 ? 4.859 3.651 -0.720 1.00 14.03 235 ASN A N 1
ATOM 1592 C CA . ASN A 1 221 ? 4.484 4.065 -2.069 1.00 13.61 235 ASN A CA 1
ATOM 1593 C C . ASN A 1 221 ? 5.681 4.630 -2.817 1.00 13.38 235 ASN A C 1
ATOM 1594 O O . ASN A 1 221 ? 5.892 4.323 -3.994 1.00 13.41 235 ASN A O 1
ATOM 1599 N N . LEU A 1 222 ? 6.446 5.514 -2.169 1.00 12.55 236 LEU A N 1
ATOM 1600 C CA . LEU A 1 222 ? 7.546 6.161 -2.875 1.00 12.66 236 LEU A CA 1
ATOM 1601 C C . LEU A 1 222 ? 8.652 5.168 -3.208 1.00 13.27 236 LEU A C 1
ATOM 1602 O O . LEU A 1 222 ? 9.225 5.219 -4.302 1.00 16.90 236 LEU A O 1
ATOM 1607 N N . ASP A 1 223 ? 8.961 4.256 -2.287 1.00 13.42 237 ASP A N 1
ATOM 1608 C CA . ASP A 1 223 ? 9.987 3.254 -2.576 1.00 15.19 237 ASP A CA 1
ATOM 1609 C C . ASP A 1 223 ? 9.551 2.348 -3.722 1.00 21.25 237 ASP A C 1
ATOM 1610 O O . ASP A 1 223 ? 10.362 1.998 -4.591 1.00 24.56 237 ASP A O 1
ATOM 1615 N N . GLU A 1 224 ? 8.261 1.994 -3.756 1.00 18.18 238 GLU A N 1
ATOM 1616 C CA . GLU A 1 224 ? 7.727 1.105 -4.784 1.00 21.75 238 GLU A CA 1
ATOM 1617 C C . GLU A 1 224 ? 7.530 1.817 -6.118 1.00 19.82 238 GLU A C 1
ATOM 1618 O O . GLU A 1 224 ? 7.596 1.180 -7.177 1.00 25.23 238 GLU A O 1
ATOM 1624 N N . GLY A 1 225 ? 7.248 3.114 -6.098 1.00 16.65 239 GLY A N 1
ATOM 1625 C CA . GLY A 1 225 ? 6.814 3.777 -7.308 1.00 18.34 239 GLY A CA 1
ATOM 1626 C C . GLY A 1 225 ? 5.377 3.471 -7.663 1.00 20.45 239 GLY A C 1
ATOM 1627 O O . GLY A 1 225 ? 5.017 3.505 -8.842 1.00 28.06 239 GLY A O 1
ATOM 1628 N N . ALA A 1 226 ? 4.548 3.161 -6.670 1.00 16.15 240 ALA A N 1
ATOM 1629 C CA . ALA A 1 226 ? 3.137 2.850 -6.870 1.00 19.29 240 ALA A CA 1
ATOM 1630 C C . ALA A 1 226 ? 2.315 3.764 -5.981 1.00 16.30 240 ALA A C 1
ATOM 1631 O O . ALA A 1 226 ? 2.618 3.909 -4.794 1.00 15.63 240 ALA A O 1
ATOM 1633 N N . TYR A 1 227 ? 1.258 4.354 -6.540 1.00 14.74 241 TYR A N 1
ATOM 1634 C CA . TYR A 1 227 ? 0.517 5.430 -5.882 1.00 12.60 241 TYR A CA 1
ATOM 1635 C C . TYR A 1 227 ? -0.982 5.158 -5.960 1.00 13.24 241 TYR A C 1
ATOM 1636 O O . TYR A 1 227 ? -1.723 5.856 -6.665 1.00 12.86 241 TYR A O 1
ATOM 1645 N N . PRO A 1 228 ? -1.471 4.162 -5.220 1.00 14.64 242 PRO A N 1
ATOM 1646 C CA . PRO A 1 228 ? -2.866 3.714 -5.405 1.00 13.34 242 PRO A CA 1
ATOM 1647 C C . PRO A 1 228 ? -3.880 4.724 -4.887 1.00 13.72 242 PRO A C 1
ATOM 1648 O O . PRO A 1 228 ? -3.987 4.962 -3.683 1.00 16.30 242 PRO A O 1
ATOM 1652 N N . GLY A 1 229 ? -4.670 5.278 -5.801 1.00 12.18 243 GLY A N 1
ATOM 1653 C CA . GLY A 1 229 ? -5.559 6.375 -5.465 1.00 12.85 243 GLY A CA 1
ATOM 1654 C C . GLY A 1 229 ? -7.038 6.081 -5.346 1.00 13.77 243 GLY A C 1
ATOM 1655 O O . GLY A 1 229 ? -7.825 7.031 -5.243 1.00 13.85 243 GLY A O 1
ATOM 1656 N N . ALA A 1 230 ? -7.467 4.814 -5.339 1.00 12.10 244 ALA A N 1
ATOM 1657 C CA . ALA A 1 230 ? -8.903 4.543 -5.403 1.00 14.25 244 ALA A CA 1
ATOM 1658 C C . ALA A 1 230 ? -9.666 5.229 -4.278 1.00 13.80 244 ALA A C 1
ATOM 1659 O O . ALA A 1 230 ? -10.792 5.697 -4.485 1.00 16.07 244 ALA A O 1
ATOM 1661 N N . GLU A 1 231 ? -9.093 5.287 -3.078 1.00 11.86 245 GLU A N 1
ATOM 1662 C CA . GLU A 1 231 ? -9.814 5.823 -1.926 1.00 13.03 245 GLU A CA 1
ATOM 1663 C C . GLU A 1 231 ? -9.638 7.321 -1.719 1.00 12.94 245 GLU A C 1
ATOM 1664 O O . GLU A 1 231 ? -10.332 7.893 -0.876 1.00 13.75 245 GLU A O 1
ATOM 1670 N N . ALA A 1 232 ? -8.730 7.962 -2.447 1.00 12.53 246 ALA A N 1
ATOM 1671 C CA . ALA A 1 232 ? -8.540 9.405 -2.357 1.00 12.45 246 ALA A CA 1
ATOM 1672 C C . ALA A 1 232 ? -7.645 9.822 -3.512 1.00 12.96 246 ALA A C 1
ATOM 1673 O O . ALA A 1 232 ? -6.423 9.639 -3.457 1.00 13.49 246 ALA A O 1
ATOM 1675 N N . ASN A 1 233 ? -8.233 10.356 -4.573 1.00 12.15 247 ASN A N 1
ATOM 1676 C CA . ASN A 1 233 ? -7.437 10.634 -5.755 1.00 11.65 247 ASN A CA 1
ATOM 1677 C C . ASN A 1 233 ? -6.890 12.064 -5.770 1.00 11.88 247 ASN A C 1
ATOM 1678 O O . ASN A 1 233 ? -7.411 12.984 -5.124 1.00 12.84 247 ASN A O 1
ATOM 1683 N N . LEU A 1 234 ? -5.811 12.230 -6.535 1.00 11.60 248 LEU A N 1
ATOM 1684 C CA . LEU A 1 234 ? -5.066 13.483 -6.542 1.00 11.58 248 LEU A CA 1
ATOM 1685 C C . LEU A 1 234 ? -5.870 14.617 -7.170 1.00 11.73 248 LEU A C 1
ATOM 1686 O O . LEU A 1 234 ? -5.752 15.776 -6.745 1.00 12.48 248 LEU A O 1
ATOM 1691 N N . ALA A 1 235 ? -6.668 14.323 -8.199 1.00 12.77 249 ALA A N 1
ATOM 1692 C CA . ALA A 1 235 ? -7.486 15.371 -8.799 1.00 13.49 249 ALA A CA 1
ATOM 1693 C C . ALA A 1 235 ? -8.438 15.965 -7.772 1.00 12.18 249 ALA A C 1
ATOM 1694 O O . ALA A 1 235 ? -8.613 17.191 -7.707 1.00 13.19 249 ALA A O 1
ATOM 1696 N N . MET A 1 236 ? -9.059 15.112 -6.953 1.00 11.94 250 MET A N 1
ATOM 1697 C CA . MET A 1 236 ? -9.905 15.600 -5.870 1.00 12.41 250 MET A CA 1
ATOM 1698 C C . MET A 1 236 ? -9.097 16.438 -4.884 1.00 11.46 250 MET A C 1
ATOM 1699 O O . MET A 1 236 ? -9.553 17.502 -4.442 1.00 11.16 250 MET A O 1
ATOM 1704 N N . ALA A 1 237 ? -7.867 16.004 -4.577 1.00 12.28 251 ALA A N 1
ATOM 1705 C CA . ALA A 1 237 ? -7.044 16.719 -3.610 1.00 12.02 251 ALA A CA 1
ATOM 1706 C C . ALA A 1 237 ? -6.645 18.093 -4.133 1.00 12.05 251 ALA A C 1
ATOM 1707 O O . ALA A 1 237 ? -6.620 19.066 -3.372 1.00 12.61 251 ALA A O 1
ATOM 1709 N N . VAL A 1 238 ? -6.331 18.189 -5.429 1.00 12.35 252 VAL A N 1
ATOM 1710 C CA . VAL A 1 238 ? -5.998 19.484 -6.018 1.00 12.88 252 VAL A CA 1
ATOM 1711 C C . VAL A 1 238 ? -7.161 20.456 -5.876 1.00 14.10 252 VAL A C 1
ATOM 1712 O O . VAL A 1 238 ? -6.962 21.627 -5.529 1.00 12.90 252 VAL A O 1
ATOM 1716 N N . GLU A 1 239 ? -8.390 19.997 -6.156 1.00 13.23 253 GLU A N 1
ATOM 1717 C CA . GLU A 1 239 ? -9.551 20.865 -5.954 1.00 13.01 253 GLU A CA 1
ATOM 1718 C C . GLU A 1 239 ? -9.661 21.302 -4.501 1.00 13.06 253 GLU A C 1
ATOM 1719 O O . GLU A 1 239 ? -9.922 22.480 -4.217 1.00 13.95 253 GLU A O 1
ATOM 1725 N N . GLY A 1 240 ? -9.463 20.370 -3.566 1.00 12.41 254 GLY A N 1
ATOM 1726 C CA . GLY A 1 240 ? -9.503 20.729 -2.156 1.00 14.10 254 GLY A CA 1
ATOM 1727 C C . GLY A 1 240 ? -8.484 21.793 -1.796 1.00 13.39 254 GLY A C 1
ATOM 1728 O O . GLY A 1 240 ? -8.802 22.766 -1.102 1.00 14.62 254 GLY A O 1
ATOM 1729 N N . ILE A 1 241 ? -7.251 21.637 -2.284 1.00 13.69 255 ILE A N 1
ATOM 1730 C CA . ILE A 1 241 ? -6.192 22.598 -2.001 1.00 12.80 255 ILE A CA 1
ATOM 1731 C C . ILE A 1 241 ? -6.513 23.954 -2.616 1.00 13.43 255 ILE A C 1
ATOM 1732 O O . ILE A 1 241 ? -6.257 24.999 -2.011 1.00 13.99 255 ILE A O 1
ATOM 1737 N N . GLU A 1 242 ? -7.070 23.964 -3.828 1.00 12.26 256 GLU A N 1
ATOM 1738 C CA . GLU A 1 242 ? -7.412 25.237 -4.450 1.00 14.73 256 GLU A CA 1
ATOM 1739 C C . GLU A 1 242 ? -8.444 26.007 -3.632 1.00 12.63 256 GLU A C 1
ATOM 1740 O O . GLU A 1 242 ? -8.373 27.241 -3.550 1.00 14.02 256 GLU A O 1
ATOM 1746 N N . HIS A 1 243 ? -9.388 25.309 -2.993 1.00 12.95 257 HIS A N 1
ATOM 1747 C CA . HIS A 1 243 ? -10.344 26.003 -2.132 1.00 12.96 257 HIS A CA 1
ATOM 1748 C C . HIS A 1 243 ? -9.639 26.700 -0.976 1.00 14.96 257 HIS A C 1
ATOM 1749 O O . HIS A 1 243 ? -9.979 27.842 -0.630 1.00 13.91 257 HIS A O 1
ATOM 1756 N N . ILE A 1 244 ? -8.659 26.027 -0.362 1.00 12.42 258 ILE A N 1
ATOM 1757 C CA . ILE A 1 244 ? -7.886 26.627 0.724 1.00 12.91 258 ILE A CA 1
ATOM 1758 C C . ILE A 1 244 ? -7.089 27.813 0.205 1.00 13.89 258 ILE A C 1
ATOM 1759 O O . ILE A 1 244 ? -7.085 28.898 0.800 1.00 13.25 258 ILE A O 1
ATOM 1764 N N . LEU A 1 245 ? -6.378 27.604 -0.903 1.00 12.30 259 LEU A N 1
ATOM 1765 C CA . LEU A 1 245 ? -5.561 28.656 -1.506 1.00 13.75 259 LEU A CA 1
ATOM 1766 C C . LEU A 1 245 ? -6.372 29.920 -1.755 1.00 15.11 259 LEU A C 1
ATOM 1767 O O . LEU A 1 245 ? -5.976 31.022 -1.351 1.00 13.88 259 LEU A O 1
ATOM 1772 N N . HIS A 1 246 ? -7.510 29.782 -2.433 1.00 12.84 260 HIS A N 1
ATOM 1773 C CA . HIS A 1 246 ? -8.279 30.971 -2.780 1.00 15.76 260 HIS A CA 1
ATOM 1774 C C . HIS A 1 246 ? -8.923 31.600 -1.552 1.00 16.04 260 HIS A C 1
ATOM 1775 O O . HIS A 1 246 ? -9.008 32.832 -1.467 1.00 15.41 260 HIS A O 1
ATOM 1782 N N . ALA A 1 247 ? -9.352 30.785 -0.585 1.00 13.48 261 ALA A N 1
ATOM 1783 C CA . ALA A 1 247 ? -9.915 31.332 0.646 1.00 14.89 261 ALA A CA 1
ATOM 1784 C C . ALA A 1 247 ? -8.874 32.144 1.406 1.00 15.12 261 ALA A C 1
ATOM 1785 O O . ALA A 1 247 ? -9.150 33.263 1.854 1.00 15.18 261 ALA A O 1
ATOM 1787 N N . ALA A 1 248 ? -7.665 31.601 1.553 1.00 13.95 262 ALA A N 1
ATOM 1788 C CA . ALA A 1 248 ? -6.614 32.317 2.268 1.00 13.74 262 ALA A CA 1
ATOM 1789 C C . ALA A 1 248 ? -6.216 33.587 1.524 1.00 16.28 262 ALA A C 1
ATOM 1790 O O . ALA A 1 248 ? -5.942 34.620 2.147 1.00 15.44 262 ALA A O 1
ATOM 1792 N N . GLU A 1 249 ? -6.197 33.532 0.192 1.00 14.92 263 GLU A N 1
ATOM 1793 C CA . GLU A 1 249 ? -5.853 34.703 -0.607 1.00 17.81 263 GLU A CA 1
ATOM 1794 C C . GLU A 1 249 ? -6.868 35.817 -0.392 1.00 17.43 263 GLU A C 1
ATOM 1795 O O . GLU A 1 249 ? -6.501 36.990 -0.233 1.00 19.74 263 GLU A O 1
ATOM 1801 N N . ARG A 1 250 ? -8.160 35.466 -0.394 1.00 15.64 264 ARG A N 1
ATOM 1802 C CA . ARG A 1 250 ? -9.209 36.468 -0.199 1.00 15.57 264 ARG A CA 1
ATOM 1803 C C . ARG A 1 250 ? -9.114 37.108 1.175 1.00 17.86 264 ARG A C 1
ATOM 1804 O O . ARG A 1 250 ? -9.568 38.243 1.364 1.00 18.93 264 ARG A O 1
ATOM 1812 N N . ARG A 1 251 ? -8.537 36.400 2.143 1.00 16.39 265 ARG A N 1
ATOM 1813 C CA . ARG A 1 251 ? -8.373 36.891 3.502 1.00 16.55 265 ARG A CA 1
ATOM 1814 C C . ARG A 1 251 ? -7.050 37.625 3.704 1.00 16.80 265 ARG A C 1
ATOM 1815 O O . ARG A 1 251 ? -6.716 37.986 4.838 1.00 20.31 265 ARG A O 1
ATOM 1823 N N . GLY A 1 252 ? -6.292 37.853 2.634 1.00 14.99 266 GLY A N 1
ATOM 1824 C CA . GLY A 1 252 ? -5.083 38.638 2.716 1.00 16.63 266 GLY A CA 1
ATOM 1825 C C . GLY A 1 252 ? -3.889 37.939 3.317 1.00 17.46 266 GLY A C 1
ATOM 1826 O O . GLY A 1 252 ? -2.942 38.610 3.733 1.00 17.74 266 GLY A O 1
ATOM 1827 N N . LEU A 1 253 ? -3.894 36.612 3.378 1.00 14.02 267 LEU A N 1
ATOM 1828 C CA . LEU A 1 253 ? -2.740 35.886 3.880 1.00 13.26 267 LEU A CA 1
ATOM 1829 C C . LEU A 1 253 ? -1.743 35.634 2.758 1.00 12.66 267 LEU A C 1
ATOM 1830 O O . LEU A 1 253 ? -2.106 35.529 1.584 1.00 15.35 267 LEU A O 1
ATOM 1835 N N . ASP A 1 254 ? -0.474 35.539 3.132 1.00 13.49 268 ASP A N 1
ATOM 1836 C CA . ASP A 1 254 ? 0.518 35.007 2.209 1.00 13.12 268 ASP A CA 1
ATOM 1837 C C . ASP A 1 254 ? 0.103 33.589 1.850 1.00 12.93 268 ASP A C 1
ATOM 1838 O O . ASP A 1 254 ? -0.279 32.817 2.728 1.00 15.06 268 ASP A O 1
ATOM 1843 N N . VAL A 1 255 ? 0.147 33.260 0.559 1.00 13.00 269 VAL A N 1
ATOM 1844 C CA . VAL A 1 255 ? -0.229 31.916 0.113 1.00 12.45 269 VAL A CA 1
ATOM 1845 C C . VAL A 1 255 ? 0.862 31.275 -0.733 1.00 13.73 269 VAL A C 1
ATOM 1846 O O . VAL A 1 255 ? 0.586 30.357 -1.514 1.00 14.54 269 VAL A O 1
ATOM 1850 N N . SER A 1 256 ? 2.105 31.734 -0.583 1.00 12.68 270 SER A N 1
ATOM 1851 C CA . SER A 1 256 ? 3.195 31.154 -1.364 1.00 11.78 270 SER A CA 1
ATOM 1852 C C . SER A 1 256 ? 3.321 29.653 -1.127 1.00 12.58 270 SER A C 1
ATOM 1853 O O . SER A 1 256 ? 3.597 28.895 -2.066 1.00 14.04 270 SER A O 1
ATOM 1856 N N . VAL A 1 257 ? 3.143 29.202 0.120 1.00 12.01 271 VAL A N 1
ATOM 1857 C CA . VAL A 1 257 ? 3.285 27.774 0.409 1.00 12.52 271 VAL A CA 1
ATOM 1858 C C . VAL A 1 257 ? 2.165 26.975 -0.248 1.00 12.66 271 VAL A C 1
ATOM 1859 O O . VAL A 1 257 ? 2.417 25.990 -0.949 1.00 12.29 271 VAL A O 1
ATOM 1863 N N . LEU A 1 258 ? 0.912 27.386 -0.045 1.00 12.33 272 LEU A N 1
ATOM 1864 C CA . LEU A 1 258 ? -0.199 26.663 -0.663 1.00 12.51 272 LEU A CA 1
ATOM 1865 C C . LEU A 1 258 ? -0.092 26.662 -2.182 1.00 12.36 272 LEU A C 1
ATOM 1866 O O . LEU A 1 258 ? -0.430 25.666 -2.839 1.00 12.78 272 LEU A O 1
ATOM 1871 N N . ARG A 1 259 ? 0.347 27.778 -2.768 1.00 12.65 273 ARG A N 1
ATOM 1872 C CA . ARG A 1 259 ? 0.512 27.811 -4.214 1.00 12.61 273 ARG A CA 1
ATOM 1873 C C . ARG A 1 259 ? 1.552 26.786 -4.660 1.00 12.98 273 ARG A C 1
ATOM 1874 O O . ARG A 1 259 ? 1.380 26.123 -5.689 1.00 14.53 273 ARG A O 1
ATOM 1882 N N . GLY A 1 260 ? 2.626 26.628 -3.884 1.00 12.90 274 GLY A N 1
ATOM 1883 C CA . GLY A 1 260 ? 3.606 25.591 -4.188 1.00 12.07 274 GLY A CA 1
ATOM 1884 C C . GLY A 1 260 ? 3.045 24.189 -4.019 1.00 12.39 274 GLY A C 1
ATOM 1885 O O . GLY A 1 260 ? 3.280 23.312 -4.855 1.00 14.55 274 GLY A O 1
ATOM 1886 N N . VAL A 1 261 ? 2.331 23.948 -2.916 1.00 12.68 275 VAL A N 1
ATOM 1887 C CA . VAL A 1 261 ? 1.690 22.649 -2.709 1.00 13.74 275 VAL A CA 1
ATOM 1888 C C . VAL A 1 261 ? 0.804 22.322 -3.900 1.00 13.43 275 VAL A C 1
ATOM 1889 O O . VAL A 1 261 ? 0.867 21.224 -4.471 1.00 14.12 275 VAL A O 1
ATOM 1893 N N . ARG A 1 262 ? -0.040 23.283 -4.285 1.00 12.09 276 ARG A N 1
ATOM 1894 C CA . ARG A 1 262 ? -0.961 23.083 -5.395 1.00 14.32 276 ARG A CA 1
ATOM 1895 C C . ARG A 1 262 ? -0.210 22.873 -6.700 1.00 15.57 276 ARG A C 1
ATOM 1896 O O . ARG A 1 262 ? -0.552 21.977 -7.483 1.00 13.22 276 ARG A O 1
ATOM 1904 N N . ASP A 1 263 ? 0.814 23.697 -6.956 1.00 13.31 277 ASP A N 1
ATOM 1905 C CA . ASP A 1 263 ? 1.525 23.622 -8.228 1.00 14.29 277 ASP A CA 1
ATOM 1906 C C . ASP A 1 263 ? 2.219 22.277 -8.405 1.00 13.13 277 ASP A C 1
ATOM 1907 O O . ASP A 1 263 ? 2.163 21.683 -9.487 1.00 13.09 277 ASP A O 1
ATOM 1912 N N . VAL A 1 264 ? 2.882 21.783 -7.359 1.00 12.36 278 VAL A N 1
ATOM 1913 C CA . VAL A 1 264 ? 3.525 20.471 -7.450 1.00 13.08 278 VAL A CA 1
ATOM 1914 C C . VAL A 1 264 ? 2.487 19.379 -7.696 1.00 14.08 278 VAL A C 1
ATOM 1915 O O . VAL A 1 264 ? 2.696 18.472 -8.512 1.00 12.47 278 VAL A O 1
ATOM 1919 N N . ALA A 1 265 ? 1.354 19.446 -6.995 1.00 12.50 279 ALA A N 1
ATOM 1920 C CA . ALA A 1 265 ? 0.307 18.443 -7.171 1.00 12.95 279 ALA A CA 1
ATOM 1921 C C . ALA A 1 265 ? -0.279 18.498 -8.580 1.00 11.02 279 ALA A C 1
ATOM 1922 O O . ALA A 1 265 ? -0.463 17.460 -9.233 1.00 13.38 279 ALA A O 1
ATOM 1924 N N . GLN A 1 266 ? -0.599 19.702 -9.063 1.00 11.08 280 GLN A N 1
ATOM 1925 C CA . GLN A 1 266 ? -1.127 19.820 -10.414 1.00 12.04 280 GLN A CA 1
ATOM 1926 C C . GLN A 1 266 ? -0.114 19.360 -11.453 1.00 12.34 280 GLN A C 1
ATOM 1927 O O . GLN A 1 266 ? -0.500 18.814 -12.493 1.00 13.33 280 GLN A O 1
ATOM 1933 N N . ARG A 1 267 ? 1.182 19.587 -11.209 1.00 12.00 281 ARG A N 1
ATOM 1934 C CA . ARG A 1 267 ? 2.185 19.081 -12.140 1.00 11.75 281 ARG A CA 1
ATOM 1935 C C . ARG A 1 267 ? 2.117 17.563 -12.240 1.00 12.47 281 ARG A C 1
ATOM 1936 O O . ARG A 1 267 ? 2.176 17.000 -13.339 1.00 14.18 281 ARG A O 1
ATOM 1944 N N . ALA A 1 268 ? 1.961 16.885 -11.104 1.00 12.71 282 ALA A N 1
ATOM 1945 C CA . ALA A 1 268 ? 1.797 15.432 -11.134 1.00 12.20 282 ALA A CA 1
ATOM 1946 C C . ALA A 1 268 ? 0.528 15.024 -11.881 1.00 12.75 282 ALA A C 1
ATOM 1947 O O . ALA A 1 268 ? 0.519 14.012 -12.598 1.00 13.50 282 ALA A O 1
ATOM 1949 N N . VAL A 1 269 ? -0.552 15.798 -11.741 1.00 12.90 283 VAL A N 1
ATOM 1950 C CA . VAL A 1 269 ? -1.741 15.535 -12.548 1.00 13.13 283 VAL A CA 1
ATOM 1951 C C . VAL A 1 269 ? -1.429 15.694 -14.032 1.00 16.47 283 VAL A C 1
ATOM 1952 O O . VAL A 1 269 ? -1.867 14.886 -14.863 1.00 17.43 283 VAL A O 1
ATOM 1956 N N . ASP A 1 270 ? -0.669 16.738 -14.390 1.00 15.88 284 ASP A N 1
ATOM 1957 C CA . ASP A 1 270 ? -0.297 16.934 -15.787 1.00 17.72 284 ASP A CA 1
ATOM 1958 C C . ASP A 1 270 ? 0.515 15.759 -16.309 1.00 16.50 284 ASP A C 1
ATOM 1959 O O . ASP A 1 270 ? 0.448 15.433 -17.501 1.00 17.27 284 ASP A O 1
ATOM 1964 N N . LEU A 1 271 ? 1.304 15.127 -15.443 1.00 15.10 285 LEU A N 1
ATOM 1965 C CA . LEU A 1 271 ? 2.121 13.983 -15.818 1.00 15.79 285 LEU A CA 1
ATOM 1966 C C . LEU A 1 271 ? 1.338 12.676 -15.834 1.00 15.13 285 LEU A C 1
ATOM 1967 O O . LEU A 1 271 ? 1.940 11.621 -16.056 1.00 18.12 285 LEU A O 1
ATOM 1972 N N . GLY A 1 272 ? 0.033 12.728 -15.609 1.00 15.98 286 GLY A N 1
ATOM 1973 C CA . GLY A 1 272 ? -0.841 11.583 -15.749 1.00 17.07 286 GLY A CA 1
ATOM 1974 C C . GLY A 1 272 ? -1.368 10.949 -14.465 1.00 17.03 286 GLY A C 1
ATOM 1975 O O . GLY A 1 272 ? -1.905 9.831 -14.529 1.00 18.50 286 GLY A O 1
ATOM 1976 N N . HIS A 1 273 ? -1.267 11.629 -13.319 1.00 15.13 287 HIS A N 1
ATOM 1977 C CA . HIS A 1 273 ? -1.485 10.984 -12.028 1.00 13.13 287 HIS A CA 1
ATOM 1978 C C . HIS A 1 273 ? -2.774 11.414 -11.336 1.00 12.83 287 HIS A C 1
ATOM 1979 O O . HIS A 1 273 ? -2.907 11.215 -10.124 1.00 13.63 287 HIS A O 1
ATOM 1986 N N . GLY A 1 274 ? -3.734 11.973 -12.079 1.00 13.10 288 GLY A N 1
ATOM 1987 C CA . GLY A 1 274 ? -4.959 12.466 -11.461 1.00 14.19 288 GLY A CA 1
ATOM 1988 C C . GLY A 1 274 ? -5.766 11.408 -10.727 1.00 12.86 288 GLY A C 1
ATOM 1989 O O . GLY A 1 274 ? -6.523 11.729 -9.805 1.00 13.10 288 GLY A O 1
ATOM 1990 N N . ALA A 1 275 ? -5.635 10.143 -11.119 1.00 13.67 289 ALA A N 1
ATOM 1991 C CA . ALA A 1 275 ? -6.364 9.070 -10.450 1.00 12.62 289 ALA A CA 1
ATOM 1992 C C . ALA A 1 275 ? -5.562 8.395 -9.346 1.00 13.47 289 ALA A C 1
ATOM 1993 O O . ALA A 1 275 ? -6.099 7.528 -8.647 1.00 13.91 289 ALA A O 1
ATOM 1995 N N . ASP A 1 276 ? -4.296 8.756 -9.188 1.00 12.40 290 ASP A N 1
ATOM 1996 C CA . ASP A 1 276 ? -3.420 8.180 -8.183 1.00 12.59 290 ASP A CA 1
ATOM 1997 C C . ASP A 1 276 ? -3.587 8.919 -6.855 1.00 13.16 290 ASP A C 1
ATOM 1998 O O . ASP A 1 276 ? -4.311 9.915 -6.751 1.00 11.42 290 ASP A O 1
ATOM 2003 N N . SER A 1 277 ? -2.913 8.409 -5.827 1.00 11.91 291 SER A N 1
ATOM 2004 C CA . SER A 1 277 ? -2.971 9.008 -4.501 1.00 11.10 291 SER A CA 1
ATOM 2005 C C . SER A 1 277 ? -2.007 10.187 -4.394 1.00 12.52 291 SER A C 1
ATOM 2006 O O . SER A 1 277 ? -1.219 10.484 -5.302 1.00 12.10 291 SER A O 1
ATOM 2009 N N . TRP A 1 278 ? -2.057 10.837 -3.229 1.00 11.96 292 TRP A N 1
ATOM 2010 C CA . TRP A 1 278 ? -1.164 11.953 -2.944 1.00 11.74 292 TRP A CA 1
ATOM 2011 C C . TRP A 1 278 ? 0.299 11.582 -3.129 1.00 11.61 292 TRP A C 1
ATOM 2012 O O . TRP A 1 278 ? 1.125 12.448 -3.447 1.00 12.10 292 TRP A O 1
ATOM 2023 N N . SER A 1 279 ? 0.653 10.313 -2.906 1.00 11.51 293 SER A N 1
ATOM 2024 C CA . SER A 1 279 ? 2.052 9.920 -3.048 1.00 10.29 293 SER A CA 1
ATOM 2025 C C . SER A 1 279 ? 2.575 10.203 -4.451 1.00 13.26 293 SER A C 1
ATOM 2026 O O . SER A 1 279 ? 3.776 10.438 -4.628 1.00 12.22 293 SER A O 1
ATOM 2029 N N . ALA A 1 280 ? 1.697 10.201 -5.458 1.00 13.05 294 ALA A N 1
ATOM 2030 C CA . ALA A 1 280 ? 2.139 10.483 -6.817 1.00 11.36 294 ALA A CA 1
ATOM 2031 C C . ALA A 1 280 ? 2.673 11.895 -6.973 1.00 11.04 294 ALA A C 1
ATOM 2032 O O . ALA A 1 280 ? 3.325 12.177 -7.984 1.00 13.92 294 ALA A O 1
ATOM 2034 N N . THR A 1 281 ? 2.414 12.786 -6.010 1.00 11.39 295 THR A N 1
ATOM 2035 C CA . THR A 1 281 ? 2.991 14.123 -6.098 1.00 10.72 295 THR A CA 1
ATOM 2036 C C . THR A 1 281 ? 4.509 14.083 -6.100 1.00 13.15 295 THR A C 1
ATOM 2037 O O . THR A 1 281 ? 5.137 15.065 -6.505 1.00 13.25 295 THR A O 1
ATOM 2041 N N . VAL A 1 282 ? 5.116 12.976 -5.664 1.00 11.42 296 VAL A N 1
ATOM 2042 C CA . VAL A 1 282 ? 6.570 12.866 -5.763 1.00 12.24 296 VAL A CA 1
ATOM 2043 C C . VAL A 1 282 ? 7.024 13.042 -7.203 1.00 11.89 296 VAL A C 1
ATOM 2044 O O . VAL A 1 282 ? 8.127 13.545 -7.460 1.00 12.66 296 VAL A O 1
ATOM 2048 N N . GLU A 1 283 ? 6.184 12.644 -8.166 1.00 13.50 297 GLU A N 1
ATOM 2049 C CA . GLU A 1 283 ? 6.520 12.822 -9.573 1.00 14.28 297 GLU A CA 1
ATOM 2050 C C . GLU A 1 283 ? 6.542 14.295 -9.965 1.00 14.27 297 GLU A C 1
ATOM 2051 O O . GLU A 1 283 ? 7.346 14.698 -10.816 1.00 15.37 297 GLU A O 1
ATOM 2057 N N . GLY A 1 284 ? 5.668 15.111 -9.371 1.00 12.97 298 GLY A N 1
ATOM 2058 C CA . GLY A 1 284 ? 5.723 16.538 -9.629 1.00 14.31 298 GLY A CA 1
ATOM 2059 C C . GLY A 1 284 ? 6.928 17.186 -8.976 1.00 14.19 298 GLY A C 1
ATOM 2060 O O . GLY A 1 284 ? 7.512 18.124 -9.526 1.00 14.74 298 GLY A O 1
ATOM 2061 N N . ALA A 1 285 ? 7.320 16.696 -7.796 1.00 12.96 299 ALA A N 1
ATOM 2062 C CA . ALA A 1 285 ? 8.504 17.242 -7.139 1.00 13.17 299 ALA A CA 1
ATOM 2063 C C . ALA A 1 285 ? 9.777 16.882 -7.890 1.00 13.82 299 ALA A C 1
ATOM 2064 O O . ALA A 1 285 ? 10.717 17.686 -7.931 1.00 13.24 299 ALA A O 1
ATOM 2066 N N . ARG A 1 286 ? 9.830 15.690 -8.482 1.00 13.83 300 ARG A N 1
ATOM 2067 C CA . ARG A 1 286 ? 11.023 15.251 -9.195 1.00 14.13 300 ARG A CA 1
ATOM 2068 C C . ARG A 1 286 ? 11.090 15.768 -10.621 1.00 15.54 300 ARG A C 1
ATOM 2069 O O . ARG A 1 286 ? 12.188 15.845 -11.183 1.00 17.43 300 ARG A O 1
ATOM 2077 N N . ASN A 1 287 ? 9.954 16.093 -11.227 1.00 15.90 301 ASN A N 1
ATOM 2078 C CA . ASN A 1 287 ? 9.895 16.470 -12.637 1.00 16.18 301 ASN A CA 1
ATOM 2079 C C . ASN A 1 287 ? 9.145 17.786 -12.791 1.00 17.70 301 ASN A C 1
ATOM 2080 O O . ASN A 1 287 ? 8.103 17.852 -13.447 1.00 18.63 301 ASN A O 1
ATOM 2085 N N . PRO A 1 288 ? 9.660 18.864 -12.198 1.00 17.18 302 PRO A N 1
ATOM 2086 C CA . PRO A 1 288 ? 9.017 20.172 -12.354 1.00 18.99 302 PRO A CA 1
ATOM 2087 C C . PRO A 1 288 ? 9.073 20.644 -13.799 1.00 19.13 302 PRO A C 1
ATOM 2088 O O . PRO A 1 288 ? 9.934 20.240 -14.585 1.00 19.04 302 PRO A O 1
ATOM 2092 N N . ALA A 1 289 ? 8.126 21.508 -14.147 1.00 17.52 303 ALA A N 1
ATOM 2093 C CA . ALA A 1 289 ? 8.154 22.193 -15.430 1.00 20.68 303 ALA A CA 1
ATOM 2094 C C . ALA A 1 289 ? 9.362 23.128 -15.490 1.00 22.07 303 ALA A C 1
ATOM 2095 O O . ALA A 1 289 ? 9.829 23.659 -14.475 1.00 21.68 303 ALA A O 1
ATOM 2098 N N . THR B 1 1 ? -39.632 1.861 12.025 1.00 43.95 15 THR B N 1
ATOM 2099 C CA . THR B 1 1 ? -38.445 1.456 11.282 1.00 37.94 15 THR B CA 1
ATOM 2100 C C . THR B 1 1 ? -37.384 2.567 11.333 1.00 34.56 15 THR B C 1
ATOM 2101 O O . THR B 1 1 ? -37.649 3.667 11.818 1.00 32.29 15 THR B O 1
ATOM 2105 N N . LEU B 1 2 ? -36.182 2.273 10.845 1.00 29.21 16 LEU B N 1
ATOM 2106 C CA . LEU B 1 2 ? -35.070 3.205 10.966 1.00 26.55 16 LEU B CA 1
ATOM 2107 C C . LEU B 1 2 ? -35.152 4.304 9.909 1.00 21.24 16 LEU B C 1
ATOM 2108 O O . LEU B 1 2 ? -35.711 4.116 8.826 1.00 23.23 16 LEU B O 1
ATOM 2113 N N . THR B 1 3 ? -34.570 5.454 10.233 1.00 21.75 17 THR B N 1
ATOM 2114 C CA . THR B 1 3 ? -34.688 6.623 9.367 1.00 18.42 17 THR B CA 1
ATOM 2115 C C . THR B 1 3 ? -34.100 6.317 7.993 1.00 17.12 17 THR B C 1
ATOM 2116 O O . THR B 1 3 ? -32.937 5.898 7.903 1.00 17.14 17 THR B O 1
ATOM 2120 N N . PRO B 1 4 ? -34.848 6.525 6.908 1.00 16.05 18 PRO B N 1
ATOM 2121 C CA . PRO B 1 4 ? -34.287 6.306 5.570 1.00 16.89 18 PRO B CA 1
ATOM 2122 C C . PRO B 1 4 ? -33.398 7.470 5.171 1.00 15.36 18 PRO B C 1
ATOM 2123 O O . PRO B 1 4 ? -33.738 8.643 5.375 1.00 15.15 18 PRO B O 1
ATOM 2127 N N . VAL B 1 5 ? -32.255 7.136 4.580 1.00 14.71 19 VAL B N 1
ATOM 2128 C CA . VAL B 1 5 ? -31.257 8.125 4.197 1.00 13.74 19 VAL B CA 1
ATOM 2129 C C . VAL B 1 5 ? -30.929 7.972 2.718 1.00 13.50 19 VAL B C 1
ATOM 2130 O O . VAL B 1 5 ? -31.043 6.887 2.137 1.00 15.14 19 VAL B O 1
ATOM 2134 N N . THR B 1 6 ? -30.518 9.083 2.107 1.00 12.45 20 THR B N 1
ATOM 2135 C CA . THR B 1 6 ? -30.087 9.115 0.718 1.00 12.72 20 THR B CA 1
ATOM 2136 C C . THR B 1 6 ? -28.668 9.659 0.660 1.00 13.57 20 THR B C 1
ATOM 2137 O O . THR B 1 6 ? -28.334 10.610 1.373 1.00 14.43 20 THR B O 1
ATOM 2141 N N . VAL B 1 7 ? -27.828 9.059 -0.181 1.00 13.07 21 VAL B N 1
ATOM 2142 C CA . VAL B 1 7 ? -26.480 9.554 -0.419 1.00 12.24 21 VAL B CA 1
ATOM 2143 C C . VAL B 1 7 ? -26.373 9.966 -1.878 1.00 12.60 21 VAL B C 1
ATOM 2144 O O . VAL B 1 7 ? -26.622 9.152 -2.780 1.00 13.23 21 VAL B O 1
ATOM 2148 N N . ILE B 1 8 ? -26.010 11.229 -2.102 1.00 13.76 22 ILE B N 1
ATOM 2149 C CA . ILE B 1 8 ? -25.801 11.801 -3.427 1.00 13.91 22 ILE B CA 1
ATOM 2150 C C . ILE B 1 8 ? -24.303 11.949 -3.622 1.00 13.13 22 ILE B C 1
ATOM 2151 O O . ILE B 1 8 ? -23.658 12.736 -2.917 1.00 13.89 22 ILE B O 1
ATOM 2156 N N . GLY B 1 9 ? -23.757 11.214 -4.591 1.00 11.95 23 GLY B N 1
ATOM 2157 C CA . GLY B 1 9 ? -22.331 11.177 -4.847 1.00 13.27 23 GLY B CA 1
ATOM 2158 C C . GLY B 1 9 ? -21.741 9.847 -4.433 1.00 14.22 23 GLY B C 1
ATOM 2159 O O . GLY B 1 9 ? -21.750 9.510 -3.248 1.00 13.53 23 GLY B O 1
ATOM 2160 N N . LEU B 1 10 ? -21.229 9.091 -5.399 1.00 12.12 24 LEU B N 1
ATOM 2161 C CA . LEU B 1 10 ? -20.647 7.776 -5.166 1.00 12.39 24 LEU B CA 1
ATOM 2162 C C . LEU B 1 10 ? -19.183 7.756 -5.572 1.00 13.45 24 LEU B C 1
ATOM 2163 O O . LEU B 1 10 ? -18.692 6.785 -6.159 1.00 14.52 24 LEU B O 1
ATOM 2168 N N . GLY B 1 11 ? -18.468 8.834 -5.268 1.00 13.10 25 GLY B N 1
ATOM 2169 C CA . GLY B 1 11 ? -17.024 8.781 -5.256 1.00 11.68 25 GLY B CA 1
ATOM 2170 C C . GLY B 1 11 ? -16.551 7.958 -4.067 1.00 11.48 25 GLY B C 1
ATOM 2171 O O . GLY B 1 11 ? -17.323 7.282 -3.388 1.00 13.09 25 GLY B O 1
ATOM 2172 N N . ALA B 1 12 ? -15.252 8.064 -3.783 1.00 11.34 26 ALA B N 1
ATOM 2173 C CA . ALA B 1 12 ? -14.692 7.275 -2.687 1.00 11.30 26 ALA B CA 1
ATOM 2174 C C . ALA B 1 12 ? -15.392 7.570 -1.363 1.00 11.90 26 ALA B C 1
ATOM 2175 O O . ALA B 1 12 ? -15.754 6.650 -0.617 1.00 11.37 26 ALA B O 1
ATOM 2177 N N . MET B 1 13 ? -15.616 8.850 -1.053 1.00 10.99 27 MET B N 1
ATOM 2178 C CA . MET B 1 13 ? -16.166 9.167 0.261 1.00 10.00 27 MET B CA 1
ATOM 2179 C C . MET B 1 13 ? -17.672 8.925 0.322 1.00 12.51 27 MET B C 1
ATOM 2180 O O . MET B 1 13 ? -18.177 8.411 1.326 1.00 11.62 27 MET B O 1
ATOM 2185 N N . GLY B 1 14 ? -18.409 9.275 -0.736 1.00 11.25 28 GLY B N 1
ATOM 2186 C CA . GLY B 1 14 ? -19.829 8.959 -0.754 1.00 12.11 28 GLY B CA 1
ATOM 2187 C C . GLY B 1 14 ? -20.088 7.473 -0.575 1.00 12.02 28 GLY B C 1
ATOM 2188 O O . GLY B 1 14 ? -21.014 7.075 0.140 1.00 12.99 28 GLY B O 1
ATOM 2189 N N . GLN B 1 15 ? -19.276 6.635 -1.221 1.00 11.71 29 GLN B N 1
ATOM 2190 C CA . GLN B 1 15 ? -19.423 5.194 -1.035 1.00 11.27 29 GLN B CA 1
ATOM 2191 C C . GLN B 1 15 ? -19.175 4.795 0.413 1.00 13.76 29 GLN B C 1
ATOM 2192 O O . GLN B 1 15 ? -19.873 3.924 0.955 1.00 12.59 29 GLN B O 1
ATOM 2198 N N . ALA B 1 16 ? -18.169 5.401 1.052 1.00 11.22 30 ALA B N 1
ATOM 2199 C CA . ALA B 1 16 ? -17.883 5.070 2.443 1.00 12.39 30 ALA B CA 1
ATOM 2200 C C . ALA B 1 16 ? -19.031 5.489 3.352 1.00 12.39 30 ALA B C 1
ATOM 2201 O O . ALA B 1 16 ? -19.409 4.751 4.273 1.00 11.58 30 ALA B O 1
ATOM 2203 N N . LEU B 1 17 ? -19.601 6.671 3.109 1.00 10.82 31 LEU B N 1
ATOM 2204 C CA . LEU B 1 17 ? -20.729 7.120 3.916 1.00 11.54 31 LEU B CA 1
ATOM 2205 C C . LEU B 1 17 ? -21.910 6.172 3.760 1.00 12.42 31 LEU B C 1
ATOM 2206 O O . LEU B 1 17 ? -22.508 5.733 4.750 1.00 12.69 31 LEU B O 1
ATOM 2211 N N . ALA B 1 18 ? -22.254 5.834 2.514 1.00 11.71 32 ALA B N 1
ATOM 2212 C CA . ALA B 1 18 ? -23.373 4.923 2.283 1.00 10.46 32 ALA B CA 1
ATOM 2213 C C . ALA B 1 18 ? -23.134 3.572 2.944 1.00 12.31 32 ALA B C 1
ATOM 2214 O O . ALA B 1 18 ? -24.061 2.978 3.507 1.00 12.61 32 ALA B O 1
ATOM 2216 N N . GLY B 1 19 ? -21.899 3.070 2.887 1.00 10.80 33 GLY B N 1
ATOM 2217 C CA . GLY B 1 19 ? -21.600 1.792 3.523 1.00 10.57 33 GLY B CA 1
ATOM 2218 C C . GLY B 1 19 ? -21.813 1.819 5.025 1.00 12.08 33 GLY B C 1
ATOM 2219 O O . GLY B 1 19 ? -22.276 0.833 5.617 1.00 13.32 33 GLY B O 1
ATOM 2220 N N . ALA B 1 20 ? -21.470 2.935 5.664 1.00 12.16 34 ALA B N 1
ATOM 2221 C CA . ALA B 1 20 ? -21.661 3.050 7.105 1.00 12.37 34 ALA B CA 1
ATOM 2222 C C . ALA B 1 20 ? -23.140 3.154 7.458 1.00 13.72 34 ALA B C 1
ATOM 2223 O O . ALA B 1 20 ? -23.582 2.596 8.468 1.00 13.67 34 ALA B O 1
ATOM 2225 N N . PHE B 1 21 ? -23.920 3.878 6.653 1.00 13.34 35 PHE B N 1
ATOM 2226 C CA . PHE B 1 21 ? -25.361 3.906 6.893 1.00 11.74 35 PHE B CA 1
ATOM 2227 C C . PHE B 1 21 ? -25.964 2.508 6.770 1.00 13.95 35 PHE B C 1
ATOM 2228 O O . PHE B 1 21 ? -26.821 2.119 7.576 1.00 15.87 35 PHE B O 1
ATOM 2236 N N . LEU B 1 22 ? -25.531 1.742 5.764 1.00 12.75 36 LEU B N 1
ATOM 2237 C CA . LEU B 1 22 ? -26.011 0.367 5.600 1.00 13.50 36 LEU B CA 1
ATOM 2238 C C . LEU B 1 22 ? -25.612 -0.508 6.779 1.00 15.52 36 LEU B C 1
ATOM 2239 O O . LEU B 1 22 ? -26.414 -1.320 7.259 1.00 15.40 36 LEU B O 1
ATOM 2244 N N . LYS B 1 23 ? -24.367 -0.391 7.234 1.00 13.92 37 LYS B N 1
ATOM 2245 C CA . LYS B 1 23 ? -23.911 -1.199 8.358 1.00 13.25 37 LYS B CA 1
ATOM 2246 C C . LYS B 1 23 ? -24.792 -0.984 9.581 1.00 15.33 37 LYS B C 1
ATOM 2247 O O . LYS B 1 23 ? -25.048 -1.925 10.343 1.00 14.63 37 LYS B O 1
ATOM 2253 N N . ALA B 1 24 ? -25.289 0.238 9.770 1.00 14.37 38 ALA B N 1
ATOM 2254 C CA . ALA B 1 24 ? -26.129 0.561 10.914 1.00 14.23 38 ALA B CA 1
ATOM 2255 C C . ALA B 1 24 ? -27.597 0.202 10.698 1.00 14.83 38 ALA B C 1
ATOM 2256 O O . ALA B 1 24 ? -28.411 0.435 11.599 1.00 16.64 38 ALA B O 1
ATOM 2258 N N . GLY B 1 25 ? -27.954 -0.331 9.533 1.00 12.95 39 GLY B N 1
ATOM 2259 C CA . GLY B 1 25 ? -29.312 -0.778 9.272 1.00 14.66 39 GLY B CA 1
ATOM 2260 C C . GLY B 1 25 ? -30.261 0.281 8.754 1.00 14.73 39 GLY B C 1
ATOM 2261 O O . GLY B 1 25 ? -31.477 0.045 8.726 1.00 17.22 39 GLY B O 1
ATOM 2262 N N . HIS B 1 26 ? -29.761 1.425 8.340 1.00 14.78 40 HIS B N 1
ATOM 2263 C CA . HIS B 1 26 ? -30.656 2.424 7.769 1.00 14.85 40 HIS B CA 1
ATOM 2264 C C . HIS B 1 26 ? -30.994 2.049 6.332 1.00 15.49 40 HIS B C 1
ATOM 2265 O O . HIS B 1 26 ? -30.091 1.730 5.555 1.00 15.72 40 HIS B O 1
ATOM 2272 N N . PRO B 1 27 ? -32.263 2.082 5.938 1.00 14.82 41 PRO B N 1
ATOM 2273 C CA . PRO B 1 27 ? -32.570 2.027 4.509 1.00 13.95 41 PRO B CA 1
ATOM 2274 C C . PRO B 1 27 ? -31.790 3.131 3.808 1.00 13.10 41 PRO B C 1
ATOM 2275 O O . PRO B 1 27 ? -31.832 4.300 4.210 1.00 15.16 41 PRO B O 1
ATOM 2279 N N . THR B 1 28 ? -31.079 2.760 2.751 1.00 13.45 42 THR B N 1
ATOM 2280 C CA . THR B 1 28 ? -30.121 3.650 2.104 1.00 13.00 42 THR B CA 1
ATOM 2281 C C . THR B 1 28 ? -30.371 3.645 0.604 1.00 14.48 42 THR B C 1
ATOM 2282 O O . THR B 1 28 ? -30.335 2.590 -0.032 1.00 15.96 42 THR B O 1
ATOM 2286 N N . THR B 1 29 ? -30.626 4.824 0.042 1.00 14.57 43 THR B N 1
ATOM 2287 C CA . THR B 1 29 ? -30.779 5.008 -1.392 1.00 13.65 43 THR B CA 1
ATOM 2288 C C . THR B 1 29 ? -29.594 5.820 -1.898 1.00 14.43 43 THR B C 1
ATOM 2289 O O . THR B 1 29 ? -29.156 6.767 -1.234 1.00 15.00 43 THR B O 1
ATOM 2293 N N . ILE B 1 30 ? -29.064 5.442 -3.062 1.00 13.37 44 ILE B N 1
ATOM 2294 C CA . ILE B 1 30 ? -27.843 6.044 -3.587 1.00 13.20 44 ILE B CA 1
ATOM 2295 C C . ILE B 1 30 ? -28.063 6.553 -5.006 1.00 14.88 44 ILE B C 1
ATOM 2296 O O . ILE B 1 30 ? -28.886 6.025 -5.762 1.00 14.64 44 ILE B O 1
ATOM 2301 N N . TRP B 1 31 ? -27.306 7.586 -5.374 1.00 14.20 45 TRP B N 1
ATOM 2302 C CA . TRP B 1 31 ? -27.325 8.078 -6.742 1.00 14.29 45 TRP B CA 1
ATOM 2303 C C . TRP B 1 31 ? -25.982 8.719 -7.055 1.00 14.89 45 TRP B C 1
ATOM 2304 O O . TRP B 1 31 ? -25.366 9.327 -6.181 1.00 13.28 45 TRP B O 1
ATOM 2315 N N . ASN B 1 32 ? -25.531 8.564 -8.298 1.00 14.74 46 ASN B N 1
ATOM 2316 C CA . ASN B 1 32 ? -24.316 9.199 -8.781 1.00 16.13 46 ASN B CA 1
ATOM 2317 C C . ASN B 1 32 ? -24.542 9.640 -10.221 1.00 15.58 46 ASN B C 1
ATOM 2318 O O . ASN B 1 32 ? -25.264 8.982 -10.978 1.00 18.41 46 ASN B O 1
ATOM 2323 N N . ARG B 1 33 ? -23.908 10.755 -10.598 1.00 17.74 47 ARG B N 1
ATOM 2324 C CA . ARG B 1 33 ? -24.047 11.263 -11.962 1.00 19.79 47 ARG B CA 1
ATOM 2325 C C . ARG B 1 33 ? -23.633 10.211 -12.985 1.00 19.47 47 ARG B C 1
ATOM 2326 O O . ARG B 1 33 ? -24.394 9.887 -13.907 1.00 19.52 47 ARG B O 1
ATOM 2334 N N . SER B 1 34 ? -22.430 9.661 -12.834 1.00 18.62 48 SER B N 1
ATOM 2335 C CA . SER B 1 34 ? -21.888 8.702 -13.787 1.00 21.66 48 SER B CA 1
ATOM 2336 C C . SER B 1 34 ? -22.285 7.283 -13.388 1.00 21.79 48 SER B C 1
ATOM 2337 O O . SER B 1 34 ? -22.313 6.956 -12.197 1.00 20.05 48 SER B O 1
ATOM 2340 N N . PRO B 1 35 ? -22.606 6.436 -14.361 1.00 26.39 49 PRO B N 1
ATOM 2341 C CA . PRO B 1 35 ? -23.076 5.085 -14.044 1.00 26.76 49 PRO B CA 1
ATOM 2342 C C . PRO B 1 35 ? -21.929 4.164 -13.656 1.00 21.41 49 PRO B C 1
ATOM 2343 O O . PRO B 1 35 ? -20.757 4.423 -13.939 1.00 24.11 49 PRO B O 1
ATOM 2347 N N . GLY B 1 36 ? -22.298 3.070 -12.992 1.00 24.60 50 GLY B N 1
ATOM 2348 C CA . GLY B 1 36 ? -21.362 2.006 -12.688 1.00 26.77 50 GLY B CA 1
ATOM 2349 C C . GLY B 1 36 ? -20.588 2.152 -11.400 1.00 25.94 50 GLY B C 1
ATOM 2350 O O . GLY B 1 36 ? -19.593 1.441 -11.212 1.00 30.02 50 GLY B O 1
ATOM 2351 N N . LYS B 1 37 ? -21.000 3.043 -10.504 1.00 21.87 51 LYS B N 1
ATOM 2352 C CA . LYS B 1 37 ? -20.295 3.264 -9.250 1.00 19.38 51 LYS B CA 1
ATOM 2353 C C . LYS B 1 37 ? -21.097 2.686 -8.094 1.00 19.22 51 LYS B C 1
ATOM 2354 O O . LYS B 1 37 ? -22.329 2.760 -8.078 1.00 20.48 51 LYS B O 1
ATOM 2360 N N . GLY B 1 38 ? -20.389 2.111 -7.128 1.00 19.66 52 GLY B N 1
ATOM 2361 C CA . GLY B 1 38 ? -21.027 1.667 -5.903 1.00 21.14 52 GLY B CA 1
ATOM 2362 C C . GLY B 1 38 ? -21.904 0.440 -6.024 1.00 18.78 52 GLY B C 1
ATOM 2363 O O . GLY B 1 38 ? -22.820 0.265 -5.211 1.00 19.39 52 GLY B O 1
ATOM 2364 N N . GLU B 1 39 ? -21.644 -0.435 -7.004 1.00 18.95 53 GLU B N 1
ATOM 2365 C CA . GLU B 1 39 ? -22.476 -1.627 -7.147 1.00 20.70 53 GLU B CA 1
ATOM 2366 C C . GLU B 1 39 ? -22.376 -2.539 -5.926 1.00 18.24 53 GLU B C 1
ATOM 2367 O O . GLU B 1 39 ? -23.338 -3.238 -5.600 1.00 17.33 53 GLU B O 1
ATOM 2373 N N . ASP B 1 40 ? -21.241 -2.527 -5.218 1.00 15.48 54 ASP B N 1
ATOM 2374 C CA . ASP B 1 40 ? -21.156 -3.320 -3.995 1.00 15.94 54 ASP B CA 1
ATOM 2375 C C . ASP B 1 40 ? -22.106 -2.823 -2.910 1.00 13.56 54 ASP B C 1
ATOM 2376 O O . ASP B 1 40 ? -22.495 -3.605 -2.036 1.00 14.23 54 ASP B O 1
ATOM 2381 N N . LEU B 1 41 ? -22.501 -1.546 -2.954 1.00 13.06 55 LEU B N 1
ATOM 2382 C CA . LEU B 1 41 ? -23.501 -1.053 -2.018 1.00 12.77 55 LEU B CA 1
ATOM 2383 C C . LEU B 1 41 ? -24.862 -1.664 -2.305 1.00 12.81 55 LEU B C 1
ATOM 2384 O O . LEU B 1 41 ? -25.599 -2.013 -1.377 1.00 13.20 55 LEU B O 1
ATOM 2389 N N . VAL B 1 42 ? -25.216 -1.783 -3.587 1.00 13.80 56 VAL B N 1
ATOM 2390 C CA . VAL B 1 42 ? -26.462 -2.456 -3.955 1.00 14.88 56 VAL B CA 1
ATOM 2391 C C . VAL B 1 42 ? -26.433 -3.910 -3.496 1.00 14.31 56 VAL B C 1
ATOM 2392 O O . VAL B 1 42 ? -27.419 -4.423 -2.959 1.00 14.66 56 VAL B O 1
ATOM 2396 N N . ALA B 1 43 ? -25.296 -4.593 -3.678 1.00 15.45 57 ALA B N 1
ATOM 2397 C CA . ALA B 1 43 ? -25.199 -5.973 -3.209 1.00 14.39 57 ALA B CA 1
ATOM 2398 C C . ALA B 1 43 ? -25.410 -6.065 -1.704 1.00 13.55 57 ALA B C 1
ATOM 2399 O O . ALA B 1 43 ? -25.979 -7.049 -1.213 1.00 17.29 57 ALA B O 1
ATOM 2401 N N . ARG B 1 44 ? -24.963 -5.054 -0.955 1.00 13.34 58 ARG B N 1
ATOM 2402 C CA . ARG B 1 44 ? -25.142 -5.029 0.490 1.00 13.56 58 ARG B CA 1
ATOM 2403 C C . ARG B 1 44 ? -26.520 -4.544 0.931 1.00 15.10 58 ARG B C 1
ATOM 2404 O O . ARG B 1 44 ? -26.787 -4.540 2.138 1.00 18.27 58 ARG B O 1
ATOM 2412 N N . GLY B 1 45 ? -27.380 -4.107 0.011 1.00 13.73 59 GLY B N 1
ATOM 2413 C CA . GLY B 1 45 ? -28.751 -3.757 0.356 1.00 15.10 59 GLY B CA 1
ATOM 2414 C C . GLY B 1 45 ? -29.178 -2.350 -0.013 1.00 15.30 59 GLY B C 1
ATOM 2415 O O . GLY B 1 45 ? -30.352 -2.010 0.196 1.00 14.51 59 GLY B O 1
ATOM 2416 N N . ALA B 1 46 ? -28.300 -1.506 -0.548 1.00 13.94 60 ALA B N 1
ATOM 2417 C CA . ALA B 1 46 ? -28.719 -0.169 -0.951 1.00 12.42 60 ALA B CA 1
ATOM 2418 C C . ALA B 1 46 ? -29.611 -0.242 -2.183 1.00 14.57 60 ALA B C 1
ATOM 2419 O O . ALA B 1 46 ? -29.514 -1.167 -2.997 1.00 15.87 60 ALA B O 1
ATOM 2421 N N . THR B 1 47 ? -30.498 0.746 -2.312 1.00 14.67 61 THR B N 1
ATOM 2422 C CA . THR B 1 47 ? -31.332 0.910 -3.493 1.00 16.41 61 THR B CA 1
ATOM 2423 C C . THR B 1 47 ? -30.723 1.998 -4.369 1.00 15.29 61 THR B C 1
ATOM 2424 O O . THR B 1 47 ? -30.466 3.107 -3.890 1.00 15.20 61 THR B O 1
ATOM 2428 N N . ARG B 1 48 ? -30.489 1.687 -5.643 1.00 15.69 62 ARG B N 1
ATOM 2429 C CA . ARG B 1 48 ? -29.964 2.674 -6.581 1.00 16.94 62 ARG B CA 1
ATOM 2430 C C . ARG B 1 48 ? -31.118 3.419 -7.236 1.00 18.98 62 ARG B C 1
ATOM 2431 O O . ARG B 1 48 ? -31.961 2.808 -7.899 1.00 20.39 62 ARG B O 1
ATOM 2439 N N . ALA B 1 49 ? -31.143 4.735 -7.066 1.00 16.69 63 ALA B N 1
ATOM 2440 C CA . ALA B 1 49 ? -32.159 5.577 -7.684 1.00 19.00 63 ALA B CA 1
ATOM 2441 C C . ALA B 1 49 ? -31.718 5.998 -9.081 1.00 18.68 63 ALA B C 1
ATOM 2442 O O . ALA B 1 49 ? -30.535 6.227 -9.338 1.00 20.86 63 ALA B O 1
ATOM 2444 N N . ALA B 1 50 ? -32.695 6.118 -9.985 1.00 20.84 64 ALA B N 1
ATOM 2445 C CA . ALA B 1 50 ? -32.382 6.471 -11.366 1.00 21.59 64 ALA B CA 1
ATOM 2446 C C . ALA B 1 50 ? -32.064 7.953 -11.537 1.00 20.93 64 ALA B C 1
ATOM 2447 O O . ALA B 1 50 ? -31.267 8.311 -12.411 1.00 23.32 64 ALA B O 1
ATOM 2449 N N . THR B 1 51 ? -32.656 8.820 -10.730 1.00 20.46 65 THR B N 1
ATOM 2450 C CA . THR B 1 51 ? -32.463 10.256 -10.858 1.00 19.31 65 THR B CA 1
ATOM 2451 C C . THR B 1 51 ? -32.265 10.853 -9.476 1.00 18.84 65 THR B C 1
ATOM 2452 O O . THR B 1 51 ? -32.653 10.251 -8.468 1.00 18.68 65 THR B O 1
ATOM 2456 N N . PRO B 1 52 ? -31.676 12.047 -9.394 1.00 18.36 66 PRO B N 1
ATOM 2457 C CA . PRO B 1 52 ? -31.527 12.674 -8.071 1.00 17.15 66 PRO B CA 1
ATOM 2458 C C . PRO B 1 52 ? -32.856 12.984 -7.404 1.00 16.09 66 PRO B C 1
ATOM 2459 O O . PRO B 1 52 ? -32.972 12.856 -6.179 1.00 16.41 66 PRO B O 1
ATOM 2463 N N . ALA B 1 53 ? -33.873 13.380 -8.178 1.00 17.54 67 ALA B N 1
ATOM 2464 C CA . ALA B 1 53 ? -35.197 13.604 -7.607 1.00 20.48 67 ALA B CA 1
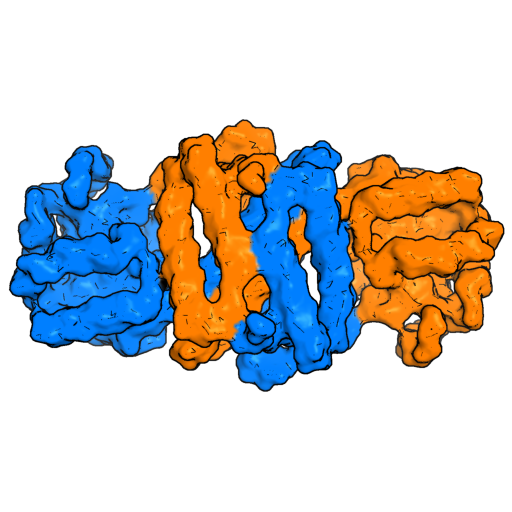ATOM 2465 C C . ALA B 1 53 ? -35.739 12.341 -6.947 1.00 19.11 67 ALA B C 1
ATOM 2466 O O . ALA B 1 53 ? -36.226 12.376 -5.811 1.00 17.77 67 ALA B O 1
ATOM 2468 N N . GLU B 1 54 ? -35.673 11.210 -7.652 1.00 19.16 68 GLU B N 1
ATOM 2469 C CA . GLU B 1 54 ? -36.096 9.956 -7.039 1.00 20.13 68 GLU B CA 1
ATOM 2470 C C . GLU B 1 54 ? -35.262 9.640 -5.805 1.00 18.62 68 GLU B C 1
ATOM 2471 O O . GLU B 1 54 ? -35.794 9.178 -4.789 1.00 19.10 68 GLU B O 1
ATOM 2477 N N . ALA B 1 55 ? -33.950 9.874 -5.875 1.00 16.78 69 ALA B N 1
ATOM 2478 C CA . ALA B 1 55 ? -33.095 9.547 -4.741 1.00 17.16 69 ALA B CA 1
ATOM 2479 C C . ALA B 1 55 ? -33.523 10.312 -3.494 1.00 15.41 69 ALA B C 1
ATOM 2480 O O . ALA B 1 55 ? -33.708 9.720 -2.423 1.00 16.44 69 ALA B O 1
ATOM 2482 N N . VAL B 1 56 ? -33.714 11.630 -3.615 1.00 16.20 70 VAL B N 1
ATOM 2483 C CA . VAL B 1 56 ? -34.064 12.413 -2.433 1.00 18.73 70 VAL B CA 1
ATOM 2484 C C . VAL B 1 56 ? -35.465 12.074 -1.932 1.00 14.77 70 VAL B C 1
ATOM 2485 O O . VAL B 1 56 ? -35.723 12.108 -0.724 1.00 16.95 70 VAL B O 1
ATOM 2489 N N . ARG B 1 57 ? -36.390 11.730 -2.830 1.00 17.17 71 ARG B N 1
ATOM 2490 C CA . ARG B 1 57 ? -37.724 11.369 -2.370 1.00 20.48 71 ARG B CA 1
ATOM 2491 C C . ARG B 1 57 ? -37.711 10.134 -1.479 1.00 19.12 71 ARG B C 1
ATOM 2492 O O . ARG B 1 57 ? -38.659 9.921 -0.715 1.00 20.00 71 ARG B O 1
ATOM 2500 N N . ALA B 1 58 ? -36.645 9.339 -1.527 1.00 16.45 72 ALA B N 1
ATOM 2501 C CA . ALA B 1 58 ? -36.554 8.130 -0.721 1.00 18.43 72 ALA B CA 1
ATOM 2502 C C . ALA B 1 58 ? -35.876 8.345 0.628 1.00 18.33 72 ALA B C 1
ATOM 2503 O O . ALA B 1 58 ? -35.774 7.390 1.407 1.00 19.06 72 ALA B O 1
ATOM 2505 N N . GLY B 1 59 ? -35.430 9.555 0.937 1.00 16.77 73 GLY B N 1
ATOM 2506 C CA . GLY B 1 59 ? -34.693 9.817 2.165 1.00 16.90 73 GLY B CA 1
ATOM 2507 C C . GLY B 1 59 ? -35.343 10.898 3.005 1.00 18.14 73 GLY B C 1
ATOM 2508 O O . GLY B 1 59 ? -35.792 11.917 2.476 1.00 21.47 73 GLY B O 1
ATOM 2509 N N . GLU B 1 60 ? -35.390 10.670 4.323 1.00 14.90 74 GLU B N 1
ATOM 2510 C CA . GLU B 1 60 ? -35.747 11.753 5.235 1.00 19.15 74 GLU B CA 1
ATOM 2511 C C . GLU B 1 60 ? -34.560 12.670 5.476 1.00 15.85 74 GLU B C 1
ATOM 2512 O O . GLU B 1 60 ? -34.736 13.852 5.794 1.00 17.82 74 GLU B O 1
ATOM 2518 N N . VAL B 1 61 ? -33.353 12.138 5.321 1.00 17.33 75 VAL B N 1
ATOM 2519 C CA . VAL B 1 61 ? -32.114 12.897 5.398 1.00 16.95 75 VAL B CA 1
ATOM 2520 C C . VAL B 1 61 ? -31.356 12.635 4.107 1.00 16.30 75 VAL B C 1
ATOM 2521 O O . VAL B 1 61 ? -31.262 11.482 3.666 1.00 15.78 75 VAL B O 1
ATOM 2525 N N . VAL B 1 62 ? -30.823 13.694 3.502 1.00 13.82 76 VAL B N 1
ATOM 2526 C CA . VAL B 1 62 ? -30.107 13.617 2.234 1.00 12.31 76 VAL B CA 1
ATOM 2527 C C . VAL B 1 62 ? -28.671 14.055 2.491 1.00 11.94 76 VAL B C 1
ATOM 2528 O O . VAL B 1 62 ? -28.435 15.198 2.903 1.00 13.41 76 VAL B O 1
ATOM 2532 N N . VAL B 1 63 ? -27.711 13.164 2.238 1.00 11.71 77 VAL B N 1
ATOM 2533 C CA . VAL B 1 63 ? -26.294 13.442 2.470 1.00 12.96 77 VAL B CA 1
ATOM 2534 C C . VAL B 1 63 ? -25.601 13.582 1.121 1.00 14.25 77 VAL B C 1
ATOM 2535 O O . VAL B 1 63 ? -25.630 12.656 0.301 1.00 15.10 77 VAL B O 1
ATOM 2539 N N . VAL B 1 64 ? -24.979 14.739 0.885 1.00 12.71 78 VAL B N 1
ATOM 2540 C CA . VAL B 1 64 ? -24.306 15.035 -0.377 1.00 11.96 78 VAL B CA 1
ATOM 2541 C C . VAL B 1 64 ? -22.800 15.031 -0.161 1.00 14.23 78 VAL B C 1
ATOM 2542 O O . VAL B 1 64 ? -22.298 15.646 0.788 1.00 13.32 78 VAL B O 1
ATOM 2546 N N . CYS B 1 65 ? -22.073 14.355 -1.054 1.00 12.68 79 CYS B N 1
ATOM 2547 C CA . CYS B 1 65 ? -20.613 14.306 -0.946 1.00 14.54 79 CYS B CA 1
ATOM 2548 C C . CYS B 1 65 ? -20.042 14.234 -2.366 1.00 12.97 79 CYS B C 1
ATOM 2549 O O . CYS B 1 65 ? -19.856 13.151 -2.927 1.00 12.80 79 CYS B O 1
ATOM 2552 N N . VAL B 1 66 ? -19.777 15.406 -2.943 1.00 12.85 80 VAL B N 1
ATOM 2553 C CA . VAL B 1 66 ? -19.232 15.500 -4.294 1.00 13.41 80 VAL B CA 1
ATOM 2554 C C . VAL B 1 66 ? -17.972 16.365 -4.254 1.00 13.98 80 VAL B C 1
ATOM 2555 O O . VAL B 1 66 ? -17.459 16.667 -3.171 1.00 13.70 80 VAL B O 1
ATOM 2559 N N . VAL B 1 67 ? -17.450 16.764 -5.420 1.00 13.89 81 VAL B N 1
ATOM 2560 C CA . VAL B 1 67 ? -16.115 17.372 -5.446 1.00 16.03 81 VAL B CA 1
ATOM 2561 C C . VAL B 1 67 ? -16.112 18.843 -5.008 1.00 15.46 81 VAL B C 1
ATOM 2562 O O . VAL B 1 67 ? -15.111 19.326 -4.459 1.00 17.12 81 VAL B O 1
ATOM 2566 N N . ASP B 1 68 ? -17.189 19.588 -5.248 1.00 15.89 82 ASP B N 1
ATOM 2567 C CA . ASP B 1 68 ? -17.226 21.004 -4.887 1.00 15.63 82 ASP B CA 1
ATOM 2568 C C . ASP B 1 68 ? -18.681 21.456 -4.917 1.00 14.86 82 ASP B C 1
ATOM 2569 O O . ASP B 1 68 ? -19.578 20.691 -5.286 1.00 14.53 82 ASP B O 1
ATOM 2574 N N . TYR B 1 69 ? -18.908 22.712 -4.520 1.00 15.32 83 TYR B N 1
ATOM 2575 C CA . TYR B 1 69 ? -20.266 23.241 -4.458 1.00 14.64 83 TYR B CA 1
ATOM 2576 C C . TYR B 1 69 ? -20.819 23.636 -5.820 1.00 14.25 83 TYR B C 1
ATOM 2577 O O . TYR B 1 69 ? -22.041 23.666 -5.989 1.00 14.94 83 TYR B O 1
ATOM 2586 N N . GLU B 1 70 ? -19.968 23.929 -6.805 1.00 15.43 84 GLU B N 1
ATOM 2587 C CA . GLU B 1 70 ? -20.495 24.019 -8.160 1.00 18.33 84 GLU B CA 1
ATOM 2588 C C . GLU B 1 70 ? -21.223 22.728 -8.501 1.00 16.37 84 GLU B C 1
ATOM 2589 O O . GLU B 1 70 ? -22.347 22.746 -9.018 1.00 16.96 84 GLU B O 1
ATOM 2595 N N . ALA B 1 71 ? -20.615 21.591 -8.159 1.00 15.10 85 ALA B N 1
ATOM 2596 C CA . ALA B 1 71 ? -21.249 20.306 -8.425 1.00 16.86 85 ALA B CA 1
ATOM 2597 C C . ALA B 1 71 ? -22.502 20.111 -7.577 1.00 16.25 85 ALA B C 1
ATOM 2598 O O . ALA B 1 71 ? -23.569 19.772 -8.101 1.00 16.18 85 ALA B O 1
ATOM 2600 N N . SER B 1 72 ? -22.399 20.324 -6.260 1.00 14.57 86 SER B N 1
ATOM 2601 C CA . SER B 1 72 ? -23.528 20.007 -5.390 1.00 13.37 86 SER B CA 1
ATOM 2602 C C . SER B 1 72 ? -24.733 20.877 -5.703 1.00 13.61 86 SER B C 1
ATOM 2603 O O . SER B 1 72 ? -25.865 20.386 -5.752 1.00 15.05 86 SER B O 1
ATOM 2606 N N . GLN B 1 73 ? -24.514 22.173 -5.921 1.00 14.36 87 GLN B N 1
ATOM 2607 C CA . GLN B 1 73 ? -25.660 23.032 -6.183 1.00 16.82 87 GLN B CA 1
ATOM 2608 C C . GLN B 1 73 ? -26.258 22.761 -7.559 1.00 17.57 87 GLN B C 1
ATOM 2609 O O . GLN B 1 73 ? -27.473 22.903 -7.742 1.00 16.58 87 GLN B O 1
ATOM 2615 N N . SER B 1 74 ? -25.440 22.324 -8.523 1.00 15.73 88 SER B N 1
ATOM 2616 C CA . SER B 1 74 ? -25.993 21.955 -9.822 1.00 16.24 88 SER B CA 1
ATOM 2617 C C . SER B 1 74 ? -26.923 20.751 -9.717 1.00 18.09 88 SER B C 1
ATOM 2618 O O . SER B 1 74 ? -27.881 20.643 -10.491 1.00 18.33 88 SER B O 1
ATOM 2621 N N . ILE B 1 75 ? -26.662 19.840 -8.774 1.00 16.07 89 ILE B N 1
ATOM 2622 C CA . ILE B 1 75 ? -27.571 18.722 -8.531 1.00 16.80 89 ILE B CA 1
ATOM 2623 C C . ILE B 1 75 ? -28.805 19.188 -7.770 1.00 15.18 89 ILE B C 1
ATOM 2624 O O . ILE B 1 75 ? -29.936 18.820 -8.104 1.00 15.60 89 ILE B O 1
ATOM 2629 N N . LEU B 1 76 ? -28.598 19.998 -6.729 1.00 15.92 90 LEU B N 1
ATOM 2630 C CA . LEU B 1 76 ? -29.648 20.252 -5.748 1.00 15.67 90 LEU B CA 1
ATOM 2631 C C . LEU B 1 76 ? -30.652 21.297 -6.219 1.00 16.36 90 LEU B C 1
ATOM 2632 O O . LEU B 1 76 ? -31.844 21.185 -5.919 1.00 15.85 90 LEU B O 1
ATOM 2637 N N . GLU B 1 77 ? -30.193 22.317 -6.937 1.00 17.55 91 GLU B N 1
ATOM 2638 C CA . GLU B 1 77 ? -31.096 23.403 -7.317 1.00 18.88 91 GLU B CA 1
ATOM 2639 C C . GLU B 1 77 ? -32.283 22.928 -8.142 1.00 18.21 91 GLU B C 1
ATOM 2640 O O . GLU B 1 77 ? -33.421 23.327 -7.834 1.00 21.67 91 GLU B O 1
ATOM 2646 N N . PRO B 1 78 ? -32.115 22.102 -9.176 1.00 19.54 92 PRO B N 1
ATOM 2647 C CA . PRO B 1 78 ? -33.285 21.649 -9.946 1.00 21.87 92 PRO B CA 1
ATOM 2648 C C . PRO B 1 78 ? -34.277 20.828 -9.143 1.00 20.88 92 PRO B C 1
ATOM 2649 O O . PRO B 1 78 ? -35.426 20.685 -9.575 1.00 22.43 92 PRO B O 1
ATOM 2653 N N . ILE B 1 79 ? -33.883 20.281 -7.997 1.00 19.92 93 ILE B N 1
ATOM 2654 C CA . ILE B 1 79 ? -34.746 19.396 -7.227 1.00 16.40 93 ILE B CA 1
ATOM 2655 C C . ILE B 1 79 ? -35.181 20.029 -5.906 1.00 17.93 93 ILE B C 1
ATOM 2656 O O . ILE B 1 79 ? -35.553 19.325 -4.975 1.00 17.88 93 ILE B O 1
ATOM 2661 N N . ALA B 1 80 ? -35.164 21.363 -5.820 1.00 16.35 94 ALA B N 1
ATOM 2662 C CA . ALA B 1 80 ? -35.560 22.029 -4.583 1.00 15.13 94 ALA B CA 1
ATOM 2663 C C . ALA B 1 80 ? -36.957 21.613 -4.132 1.00 17.82 94 ALA B C 1
ATOM 2664 O O . ALA B 1 80 ? -37.201 21.436 -2.934 1.00 20.32 94 ALA B O 1
ATOM 2666 N N . ALA B 1 81 ? -37.895 21.467 -5.073 1.00 18.39 95 ALA B N 1
ATOM 2667 C CA . ALA B 1 81 ? -39.259 21.115 -4.688 1.00 18.61 95 ALA B CA 1
ATOM 2668 C C . ALA B 1 81 ? -39.302 19.772 -3.971 1.00 21.88 95 ALA B C 1
ATOM 2669 O O . ALA B 1 81 ? -40.094 19.580 -3.040 1.00 21.75 95 ALA B O 1
ATOM 2671 N N . ASP B 1 82 ? -38.448 18.835 -4.382 1.00 19.48 96 ASP B N 1
ATOM 2672 C CA . ASP B 1 82 ? -38.440 17.522 -3.752 1.00 23.41 96 ASP B CA 1
ATOM 2673 C C . ASP B 1 82 ? -37.664 17.505 -2.440 1.00 20.18 96 ASP B C 1
ATOM 2674 O O . ASP B 1 82 ? -37.855 16.593 -1.633 1.00 19.18 96 ASP B O 1
ATOM 2679 N N . LEU B 1 83 ? -36.820 18.506 -2.195 1.00 19.41 97 LEU B N 1
ATOM 2680 C CA . LEU B 1 83 ? -36.060 18.579 -0.951 1.00 21.87 97 LEU B CA 1
ATOM 2681 C C . LEU B 1 83 ? -36.860 19.177 0.200 1.00 24.59 97 LEU B C 1
ATOM 2682 O O . LEU B 1 83 ? -36.578 18.874 1.365 1.00 23.85 97 LEU B O 1
ATOM 2687 N N . ALA B 1 84 ? -37.832 20.041 -0.090 1.00 29.76 98 ALA B N 1
ATOM 2688 C CA . ALA B 1 84 ? -38.594 20.681 0.976 1.00 31.18 98 ALA B CA 1
ATOM 2689 C C . ALA B 1 84 ? -39.121 19.636 1.955 1.00 29.21 98 ALA B C 1
ATOM 2690 O O . ALA B 1 84 ? -39.634 18.590 1.558 1.00 28.96 98 ALA B O 1
ATOM 2692 N N . GLY B 1 85 ? -38.968 19.914 3.245 1.00 30.85 99 GLY B N 1
ATOM 2693 C CA . GLY B 1 85 ? -39.382 18.966 4.260 1.00 30.56 99 GLY B CA 1
ATOM 2694 C C . GLY B 1 85 ? -38.238 18.145 4.818 1.00 34.65 99 GLY B C 1
ATOM 2695 O O . GLY B 1 85 ? -38.158 17.924 6.030 1.00 43.16 99 GLY B O 1
ATOM 2696 N N . ARG B 1 86 ? -37.339 17.700 3.943 1.00 25.26 100 ARG B N 1
ATOM 2697 C CA . ARG B 1 86 ? -36.248 16.807 4.301 1.00 22.57 100 ARG B CA 1
ATOM 2698 C C . ARG B 1 86 ? -35.090 17.592 4.905 1.00 18.94 100 ARG B C 1
ATOM 2699 O O . ARG B 1 86 ? -35.021 18.817 4.799 1.00 19.29 100 ARG B O 1
ATOM 2707 N N . VAL B 1 87 ? -34.179 16.872 5.558 1.00 19.26 101 VAL B N 1
ATOM 2708 C CA . VAL B 1 87 ? -32.964 17.468 6.110 1.00 17.12 101 VAL B CA 1
ATOM 2709 C C . VAL B 1 87 ? -31.842 17.252 5.108 1.00 15.41 101 VAL B C 1
ATOM 2710 O O . VAL B 1 87 ? -31.558 16.110 4.722 1.00 16.86 101 VAL B O 1
ATOM 2714 N N . LEU B 1 88 ? -31.196 18.338 4.698 1.00 15.57 102 LEU B N 1
ATOM 2715 C CA . LEU B 1 88 ? -30.108 18.292 3.732 1.00 13.21 102 LEU B CA 1
ATOM 2716 C C . LEU B 1 88 ? -28.785 18.487 4.464 1.00 13.55 102 LEU B C 1
ATOM 2717 O O . LEU B 1 88 ? -28.634 19.440 5.236 1.00 14.90 102 LEU B O 1
ATOM 2722 N N . VAL B 1 89 ? -27.843 17.568 4.230 1.00 12.67 103 VAL B N 1
ATOM 2723 C CA . VAL B 1 89 ? -26.525 17.564 4.862 1.00 12.81 103 VAL B CA 1
ATOM 2724 C C . VAL B 1 89 ? -25.500 17.501 3.738 1.00 14.12 103 VAL B C 1
ATOM 2725 O O . VAL B 1 89 ? -25.412 16.486 3.036 1.00 15.18 103 VAL B O 1
ATOM 2729 N N . ASN B 1 90 ? -24.713 18.562 3.567 1.00 12.02 104 ASN B N 1
ATOM 2730 C CA . ASN B 1 90 ? -23.693 18.593 2.523 1.00 12.81 104 ASN B CA 1
ATOM 2731 C C . ASN B 1 90 ? -22.330 18.546 3.197 1.00 12.83 104 ASN B C 1
ATOM 2732 O O . ASN B 1 90 ? -21.948 19.495 3.891 1.00 12.62 104 ASN B O 1
ATOM 2737 N N . VAL B 1 91 ? -21.593 17.454 2.987 1.00 11.76 105 VAL B N 1
ATOM 2738 C CA . VAL B 1 91 ? -20.265 17.284 3.575 1.00 12.30 105 VAL B CA 1
ATOM 2739 C C . VAL B 1 91 ? -19.149 17.426 2.540 1.00 13.28 105 VAL B C 1
ATOM 2740 O O . VAL B 1 91 ? -18.015 17.029 2.801 1.00 16.50 105 VAL B O 1
ATOM 2744 N N . THR B 1 92 ? -19.459 17.978 1.371 1.00 12.61 106 THR B N 1
ATOM 2745 C CA . THR B 1 92 ? -18.437 18.357 0.403 1.00 12.33 106 THR B CA 1
ATOM 2746 C C . THR B 1 92 ? -17.509 19.405 1.008 1.00 13.38 106 THR B C 1
ATOM 2747 O O . THR B 1 92 ? -17.966 20.363 1.640 1.00 13.76 106 THR B O 1
ATOM 2751 N N . SER B 1 93 ? -16.201 19.256 0.791 1.00 14.06 107 SER B N 1
ATOM 2752 C CA . SER B 1 93 ? -15.248 20.250 1.288 1.00 12.53 107 SER B CA 1
ATOM 2753 C C . SER B 1 93 ? -15.162 21.434 0.327 1.00 14.68 107 SER B C 1
ATOM 2754 O O . SER B 1 93 ? -14.859 21.259 -0.858 1.00 15.09 107 SER B O 1
ATOM 2757 N N . ASP B 1 94 ? -15.404 22.639 0.836 1.00 12.83 108 ASP B N 1
ATOM 2758 C CA . ASP B 1 94 ? -15.296 23.843 0.015 1.00 13.74 108 ASP B CA 1
ATOM 2759 C C . ASP B 1 94 ? -15.207 25.054 0.943 1.00 13.94 108 ASP B C 1
ATOM 2760 O O . ASP B 1 94 ? -15.179 24.920 2.169 1.00 14.23 108 ASP B O 1
ATOM 2765 N N . ALA B 1 95 ? -15.176 26.249 0.341 1.00 14.31 109 ALA B N 1
ATOM 2766 C CA . ALA B 1 95 ? -14.920 27.475 1.084 1.00 15.99 109 ALA B CA 1
ATOM 2767 C C . ALA B 1 95 ? -16.135 27.908 1.909 1.00 15.68 109 ALA B C 1
ATOM 2768 O O . ALA B 1 95 ? -17.285 27.641 1.539 1.00 13.86 109 ALA B O 1
ATOM 2770 N N . PRO B 1 96 ? -15.905 28.600 3.030 1.00 16.30 110 PRO B N 1
ATOM 2771 C CA . PRO B 1 96 ? -17.040 29.081 3.838 1.00 13.73 110 PRO B CA 1
ATOM 2772 C C . PRO B 1 96 ? -18.045 29.890 3.047 1.00 15.06 110 PRO B C 1
ATOM 2773 O O . PRO B 1 96 ? -19.249 29.783 3.313 1.00 14.62 110 PRO B O 1
ATOM 2777 N N . GLU B 1 97 ? -17.587 30.673 2.065 1.00 17.20 111 GLU B N 1
ATOM 2778 C CA . GLU B 1 97 ? -18.500 31.462 1.243 1.00 19.47 111 GLU B CA 1
ATOM 2779 C C . GLU B 1 97 ? -19.492 30.575 0.498 1.00 19.21 111 GLU B C 1
ATOM 2780 O O . GLU B 1 97 ? -20.680 30.902 0.398 1.00 18.85 111 GLU B O 1
ATOM 2786 N N . ARG B 1 98 ? -19.025 29.442 -0.033 1.00 17.38 112 ARG B N 1
ATOM 2787 C CA . ARG B 1 98 ? -19.935 28.534 -0.725 1.00 16.15 112 ARG B CA 1
ATOM 2788 C C . ARG B 1 98 ? -20.939 27.930 0.245 1.00 15.38 112 ARG B C 1
ATOM 2789 O O . ARG B 1 98 ? -22.116 27.773 -0.090 1.00 14.70 112 ARG B O 1
ATOM 2797 N N . ALA B 1 99 ? -20.489 27.590 1.454 1.00 14.26 113 ALA B N 1
ATOM 2798 C CA . ALA B 1 99 ? -21.385 27.014 2.447 1.00 13.83 113 ALA B CA 1
ATOM 2799 C C . ALA B 1 99 ? -22.460 28.007 2.868 1.00 14.48 113 ALA B C 1
ATOM 2800 O O . ALA B 1 99 ? -23.622 27.629 3.054 1.00 13.55 113 ALA B O 1
ATOM 2802 N N . ARG B 1 100 ? -22.094 29.277 3.016 1.00 15.43 114 ARG B N 1
ATOM 2803 C CA . ARG B 1 100 ? -23.078 30.272 3.423 1.00 16.00 114 ARG B CA 1
ATOM 2804 C C . ARG B 1 100 ? -24.079 30.533 2.309 1.00 15.04 114 ARG B C 1
ATOM 2805 O O . ARG B 1 100 ? -25.282 30.680 2.568 1.00 15.92 114 ARG B O 1
ATOM 2813 N N . GLU B 1 101 ? -23.609 30.564 1.059 1.00 13.89 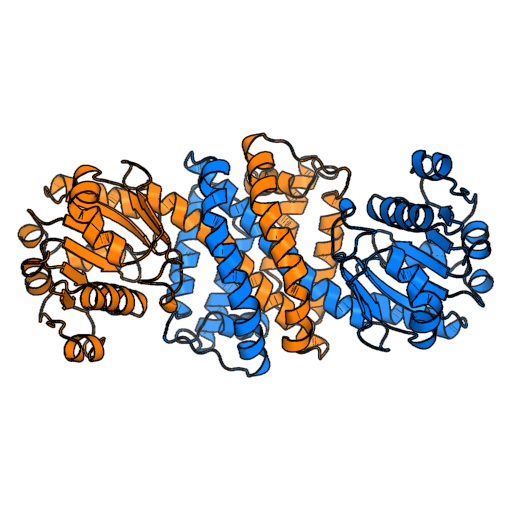115 GLU B N 1
ATOM 2814 C CA . GLU B 1 101 ? -24.525 30.710 -0.071 1.00 15.69 115 GLU B CA 1
ATOM 2815 C C . GLU B 1 101 ? -25.495 29.537 -0.140 1.00 16.40 115 GLU B C 1
ATOM 2816 O O . GLU B 1 101 ? -26.700 29.727 -0.345 1.00 16.11 115 GLU B O 1
ATOM 2822 N N . ALA B 1 102 ? -24.988 28.315 0.037 1.00 16.18 116 ALA B N 1
ATOM 2823 C CA . ALA B 1 102 ? -25.849 27.137 0.025 1.00 14.34 116 ALA B CA 1
ATOM 2824 C C . ALA B 1 102 ? -26.831 27.154 1.189 1.00 14.97 116 ALA B C 1
ATOM 2825 O O . ALA B 1 102 ? -27.991 26.748 1.039 1.00 14.77 116 ALA B O 1
ATOM 2827 N N . GLY B 1 103 ? -26.393 27.622 2.358 1.00 14.44 117 GLY B N 1
ATOM 2828 C CA . GLY B 1 103 ? -27.290 27.664 3.498 1.00 15.62 117 GLY B CA 1
ATOM 2829 C C . GLY B 1 103 ? -28.394 28.685 3.316 1.00 17.35 117 GLY B C 1
ATOM 2830 O O . GLY B 1 103 ? -29.541 28.449 3.704 1.00 16.90 117 GLY B O 1
ATOM 2831 N N . GLU B 1 104 ? -28.060 29.833 2.727 1.00 15.92 118 GLU B N 1
ATOM 2832 C CA . GLU B 1 104 ? -29.071 30.834 2.406 1.00 16.94 118 GLU B CA 1
ATOM 2833 C C . GLU B 1 104 ? -30.089 30.278 1.417 1.00 15.62 118 GLU B C 1
ATOM 2834 O O . GLU B 1 104 ? -31.302 30.453 1.586 1.00 14.86 118 GLU B O 1
ATOM 2840 N N . TRP B 1 105 ? -29.608 29.615 0.362 1.00 15.82 119 TRP B N 1
ATOM 2841 C CA . TRP B 1 105 ? -30.505 28.993 -0.606 1.00 17.12 119 TRP B CA 1
ATOM 2842 C C . TRP B 1 105 ? -31.426 27.981 0.066 1.00 17.73 119 TRP B C 1
ATOM 2843 O O . TRP B 1 105 ? -32.637 27.965 -0.180 1.00 17.36 119 TRP B O 1
ATOM 2854 N N . ALA B 1 106 ? -30.873 27.123 0.925 1.00 15.64 120 ALA B N 1
ATOM 2855 C CA . ALA B 1 106 ? -31.698 26.125 1.598 1.00 18.33 120 ALA B CA 1
ATOM 2856 C C . ALA B 1 106 ? -32.760 26.782 2.475 1.00 20.27 120 ALA B C 1
ATOM 2857 O O . ALA B 1 106 ? -33.931 26.389 2.449 1.00 18.69 120 ALA B O 1
ATOM 2859 N N . ALA B 1 107 ? -32.366 27.782 3.267 1.00 19.20 121 ALA B N 1
ATOM 2860 C CA . ALA B 1 107 ? -33.321 28.457 4.140 1.00 19.46 121 ALA B CA 1
ATOM 2861 C C . ALA B 1 107 ? -34.437 29.111 3.336 1.00 20.60 121 ALA B C 1
ATOM 2862 O O . ALA B 1 107 ? -35.611 29.048 3.722 1.00 21.33 121 ALA B O 1
ATOM 2864 N N . GLU B 1 108 ? -34.090 29.756 2.219 1.00 17.69 122 GLU B N 1
ATOM 2865 C CA . GLU B 1 108 ? -35.103 30.389 1.378 1.00 20.95 122 GLU B CA 1
ATOM 2866 C C . GLU B 1 108 ? -36.026 29.376 0.722 1.00 24.67 122 GLU B C 1
ATOM 2867 O O . GLU B 1 108 ? -37.108 29.755 0.255 1.00 23.63 122 GLU B O 1
ATOM 2873 N N . HIS B 1 109 ? -35.640 28.100 0.694 1.00 21.86 123 HIS B N 1
ATOM 2874 C CA . HIS B 1 109 ? -36.491 27.034 0.193 1.00 25.22 123 HIS B CA 1
ATOM 2875 C C . HIS B 1 109 ? -37.060 26.165 1.304 1.00 20.79 123 HIS B C 1
ATOM 2876 O O . HIS B 1 109 ? -37.614 25.097 1.017 1.00 29.20 123 HIS B O 1
ATOM 2883 N N . ASP B 1 110 ? -36.927 26.587 2.562 1.00 25.89 124 ASP B N 1
ATOM 2884 C CA . ASP B 1 110 ? -37.523 25.883 3.693 1.00 28.89 124 ASP B CA 1
ATOM 2885 C C . ASP B 1 110 ? -36.932 24.488 3.889 1.00 28.99 124 ASP B C 1
ATOM 2886 O O . ASP B 1 110 ? -37.602 23.578 4.387 1.00 32.31 124 ASP B O 1
ATOM 2891 N N . ILE B 1 111 ? -35.672 24.319 3.498 1.00 19.88 125 ILE B N 1
ATOM 2892 C CA . ILE B 1 111 ? -34.950 23.058 3.632 1.00 19.61 125 ILE B CA 1
ATOM 2893 C C . ILE B 1 111 ? -34.057 23.171 4.858 1.00 20.88 125 ILE B C 1
ATOM 2894 O O . ILE B 1 111 ? -33.169 24.029 4.902 1.00 19.08 125 ILE B O 1
ATOM 2899 N N . ALA B 1 112 ? -34.297 22.323 5.860 1.00 19.06 126 ALA B N 1
ATOM 2900 C CA . ALA B 1 112 ? -33.419 22.279 7.022 1.00 18.77 126 ALA B CA 1
ATOM 2901 C C . ALA B 1 112 ? -32.036 21.826 6.575 1.00 17.97 126 ALA B C 1
ATOM 2902 O O . ALA B 1 112 ? -31.904 20.842 5.841 1.00 17.74 126 ALA B O 1
ATOM 2904 N N . TYR B 1 113 ? -31.002 22.542 7.012 1.00 18.10 127 TYR B N 1
ATOM 2905 C CA . TYR B 1 113 ? -29.695 22.441 6.375 1.00 15.90 127 TYR B CA 1
ATOM 2906 C C . TYR B 1 113 ? -28.572 22.314 7.389 1.00 14.99 127 TYR B C 1
ATOM 2907 O O . TYR B 1 113 ? -28.449 23.132 8.309 1.00 15.79 127 TYR B O 1
ATOM 2916 N N . LEU B 1 114 ? -27.721 21.315 7.178 1.00 13.57 128 LEU B N 1
ATOM 2917 C CA . LEU B 1 114 ? -26.453 21.203 7.879 1.00 14.82 128 LEU B CA 1
ATOM 2918 C C . LEU B 1 114 ? -25.327 21.222 6.857 1.00 13.69 128 LEU B C 1
ATOM 2919 O O . LEU B 1 114 ? -25.374 20.498 5.855 1.00 14.74 128 LEU B O 1
ATOM 2924 N N . ASP B 1 115 ? -24.328 22.056 7.101 1.00 13.71 129 ASP B N 1
ATOM 2925 C CA . ASP B 1 115 ? -23.133 22.090 6.282 1.00 13.71 129 ASP B CA 1
ATOM 2926 C C . ASP B 1 115 ? -22.022 21.440 7.087 1.00 13.67 129 ASP B C 1
ATOM 2927 O O . ASP B 1 115 ? -21.798 21.802 8.246 1.00 15.79 129 ASP B O 1
ATOM 2932 N N . GLY B 1 116 ? -21.351 20.463 6.493 1.00 12.76 130 GLY B N 1
ATOM 2933 C CA . GLY B 1 116 ? -20.352 19.734 7.247 1.00 14.43 130 GLY B CA 1
ATOM 2934 C C . GLY B 1 116 ? -19.104 19.377 6.473 1.00 11.73 130 GLY B C 1
ATOM 2935 O O . GLY B 1 116 ? -18.909 19.809 5.328 1.00 12.18 130 GLY B O 1
ATOM 2936 N N . ALA B 1 117 ? -18.254 18.567 7.094 1.00 12.05 131 ALA B N 1
ATOM 2937 C CA . ALA B 1 117 ? -17.012 18.181 6.445 1.00 12.74 131 ALA B CA 1
ATOM 2938 C C . ALA B 1 117 ? -16.506 16.890 7.062 1.00 12.62 131 ALA B C 1
ATOM 2939 O O . ALA B 1 117 ? -16.632 16.682 8.271 1.00 12.82 131 ALA B O 1
ATOM 2941 N N . VAL B 1 118 ? -15.941 16.032 6.219 1.00 11.51 132 VAL B N 1
ATOM 2942 C CA . VAL B 1 118 ? -15.324 14.782 6.644 1.00 11.91 132 VAL B CA 1
ATOM 2943 C C . VAL B 1 118 ? -13.829 15.036 6.774 1.00 11.53 132 VAL B C 1
ATOM 2944 O O . VAL B 1 118 ? -13.186 15.470 5.813 1.00 12.47 132 VAL B O 1
ATOM 2948 N N . MET B 1 119 ? -13.266 14.763 7.952 1.00 11.58 133 MET B N 1
ATOM 2949 C CA . MET B 1 119 ? -11.894 15.169 8.236 1.00 12.26 133 MET B CA 1
ATOM 2950 C C . MET B 1 119 ? -10.889 14.035 8.137 1.00 12.64 133 MET B C 1
ATOM 2951 O O . MET B 1 119 ? -9.689 14.274 8.332 1.00 15.48 133 MET B O 1
ATOM 2956 N N . ILE B 1 120 ? -11.340 12.822 7.826 1.00 12.71 134 ILE B N 1
ATOM 2957 C CA . ILE B 1 120 ? -10.462 11.653 7.827 1.00 14.05 134 ILE B CA 1
ATOM 2958 C C . ILE B 1 120 ? -10.683 10.809 6.576 1.00 13.75 134 ILE B C 1
ATOM 2959 O O . ILE B 1 120 ? -11.650 11.036 5.835 1.00 13.27 134 ILE B O 1
ATOM 2964 N N . PRO B 1 121 ? -9.811 9.839 6.302 1.00 12.83 135 PRO B N 1
ATOM 2965 C CA . PRO B 1 121 ? -9.958 9.010 5.098 1.00 11.25 135 PRO B CA 1
ATOM 2966 C C . PRO B 1 121 ? -11.083 7.990 5.232 1.00 12.22 135 PRO B C 1
ATOM 2967 O O . PRO B 1 121 ? -11.620 7.730 6.311 1.00 12.49 135 PRO B O 1
ATOM 2971 N N . THR B 1 122 ? -11.416 7.380 4.091 1.00 13.48 136 THR B N 1
ATOM 2972 C CA . THR B 1 122 ? -12.591 6.509 4.028 1.00 12.29 136 THR B CA 1
ATOM 2973 C C . THR B 1 122 ? -12.500 5.345 5.005 1.00 14.77 136 THR B C 1
ATOM 2974 O O . THR B 1 122 ? -13.519 4.924 5.563 1.00 15.95 136 THR B O 1
ATOM 2978 N N . VAL B 1 123 ? -11.295 4.813 5.227 1.00 14.74 137 VAL B N 1
ATOM 2979 C CA . VAL B 1 123 ? -11.159 3.644 6.093 1.00 15.87 137 VAL B CA 1
ATOM 2980 C C . VAL B 1 123 ? -11.635 3.927 7.514 1.00 18.23 137 VAL B C 1
ATOM 2981 O O . VAL B 1 123 ? -11.998 3.000 8.245 1.00 20.65 137 VAL B O 1
ATOM 2985 N N . MET B 1 124 ? -11.660 5.197 7.922 1.00 15.39 138 MET B N 1
ATOM 2986 C CA . MET B 1 124 ? -12.051 5.556 9.278 1.00 16.36 138 MET B CA 1
ATOM 2987 C C . MET B 1 124 ? -13.539 5.840 9.426 1.00 14.11 138 MET B C 1
ATOM 2988 O O . MET B 1 124 ? -14.017 5.959 10.559 1.00 16.27 138 MET B O 1
ATOM 2993 N N . ILE B 1 125 ? -14.279 5.947 8.320 1.00 14.09 139 ILE B N 1
ATOM 2994 C CA . ILE B 1 125 ? -15.720 6.150 8.392 1.00 14.57 139 ILE B CA 1
ATOM 2995 C C . ILE B 1 125 ? -16.380 4.944 9.046 1.00 16.62 139 ILE B C 1
ATOM 2996 O O . ILE B 1 125 ? -16.036 3.791 8.759 1.00 19.07 139 ILE B O 1
ATOM 3001 N N . GLY B 1 126 ? -17.346 5.210 9.919 1.00 20.43 140 GLY B N 1
ATOM 3002 C CA . GLY B 1 126 ? -18.013 4.151 10.650 1.00 18.93 140 GLY B CA 1
ATOM 3003 C C . GLY B 1 126 ? -17.255 3.634 11.849 1.00 23.89 140 GLY B C 1
ATOM 3004 O O . GLY B 1 126 ? -17.673 2.626 12.434 1.00 31.53 140 GLY B O 1
ATOM 3005 N N . THR B 1 127 ? -16.152 4.283 12.234 1.00 21.62 141 THR B N 1
ATOM 3006 C CA . THR B 1 127 ? -15.300 3.826 13.323 1.00 26.00 141 THR B CA 1
ATOM 3007 C C . THR B 1 127 ? -15.145 4.899 14.394 1.00 30.66 141 THR B C 1
ATOM 3008 O O . THR B 1 127 ? -15.587 6.041 14.208 1.00 25.13 141 THR B O 1
ATOM 3012 N N . PRO B 1 128 ? -14.502 4.570 15.521 1.00 30.46 142 PRO B N 1
ATOM 3013 C CA . PRO B 1 128 ? -14.271 5.583 16.566 1.00 34.51 142 PRO B CA 1
ATOM 3014 C C . PRO B 1 128 ? -13.217 6.627 16.209 1.00 27.13 142 PRO B C 1
ATOM 3015 O O . PRO B 1 128 ? -13.100 7.629 16.928 1.00 29.32 142 PRO B O 1
ATOM 3019 N N . ASP B 1 129 ? -12.447 6.438 15.139 1.00 26.62 143 ASP B N 1
ATOM 3020 C CA . ASP B 1 129 ? -11.476 7.440 14.715 1.00 26.64 143 ASP B CA 1
ATOM 3021 C C . ASP B 1 129 ? -12.058 8.441 13.725 1.00 23.80 143 ASP B C 1
ATOM 3022 O O . ASP B 1 129 ? -11.334 9.326 13.247 1.00 23.99 143 ASP B O 1
ATOM 3027 N N . ALA B 1 130 ? -13.345 8.337 13.420 1.00 22.41 144 ALA B N 1
ATOM 3028 C CA . ALA B 1 130 ? -13.953 9.286 12.506 1.00 18.06 144 ALA B CA 1
ATOM 3029 C C . ALA B 1 130 ? -14.103 10.653 13.169 1.00 19.95 144 ALA B C 1
ATOM 3030 O O . ALA B 1 130 ? -14.293 10.766 14.380 1.00 21.40 144 ALA B O 1
ATOM 3032 N N . LEU B 1 131 ? -13.956 11.698 12.359 1.00 15.88 145 LEU B N 1
ATOM 3033 C CA . LEU B 1 131 ? -14.219 13.070 12.775 1.00 13.72 145 LEU B CA 1
ATOM 3034 C C . LEU B 1 131 ? -14.973 13.734 11.640 1.00 13.51 145 LEU B C 1
ATOM 3035 O O . LEU B 1 131 ? -14.484 13.762 10.507 1.00 13.86 145 LEU B O 1
ATOM 3040 N N . LEU B 1 132 ? -16.160 14.245 11.940 1.00 13.07 146 LEU B N 1
ATOM 3041 C CA . LEU B 1 132 ? -16.920 15.070 11.012 1.00 12.85 146 LEU B CA 1
ATOM 3042 C C . LEU B 1 132 ? -17.399 16.311 11.751 1.00 13.77 146 LEU B C 1
ATOM 3043 O O . LEU B 1 132 ? -17.764 16.233 12.928 1.00 13.72 146 LEU B O 1
ATOM 3048 N N . PHE B 1 133 ? -17.382 17.454 11.061 1.00 12.76 147 PHE B N 1
ATOM 3049 C CA . PHE B 1 133 ? -17.926 18.709 11.565 1.00 13.10 147 PHE B CA 1
ATOM 3050 C C . PHE B 1 133 ? -19.281 18.991 10.929 1.00 12.83 147 PHE B C 1
ATOM 3051 O O . PHE B 1 133 ? -19.526 18.626 9.778 1.00 13.12 147 PHE B O 1
ATOM 3059 N N . TYR B 1 134 ? -20.151 19.680 11.678 1.00 12.59 148 TYR B N 1
ATOM 3060 C CA . TYR B 1 134 ? -21.427 20.163 11.162 1.00 12.16 148 TYR B CA 1
ATOM 3061 C C . TYR B 1 134 ? -21.715 21.547 11.716 1.00 12.34 148 TYR B C 1
ATOM 3062 O O . TYR B 1 134 ? -21.393 21.836 12.868 1.00 14.51 148 TYR B O 1
ATOM 3071 N N . SER B 1 135 ? -22.340 22.388 10.898 1.00 13.39 149 SER B N 1
ATOM 3072 C CA . SER B 1 135 ? -22.835 23.679 11.354 1.00 11.73 149 SER B CA 1
ATOM 3073 C C . SER B 1 135 ? -24.153 23.958 10.649 1.00 14.10 149 SER B C 1
ATOM 3074 O O . SER B 1 135 ? -24.441 23.406 9.583 1.00 14.26 149 SER B O 1
ATOM 3077 N N . GLY B 1 136 ? -24.972 24.802 11.267 1.00 14.39 150 GLY B N 1
ATOM 3078 C CA . GLY B 1 136 ? -26.281 25.086 10.712 1.00 14.91 150 GLY B CA 1
ATOM 3079 C C . GLY B 1 136 ? -27.393 24.761 11.686 1.00 18.44 150 GLY B C 1
ATOM 3080 O O . GLY B 1 136 ? -27.303 25.112 12.863 1.00 17.13 150 GLY B O 1
ATOM 3081 N N . ASP B 1 137 ? -28.419 24.049 11.222 1.00 18.02 151 ASP B N 1
ATOM 3082 C CA . ASP B 1 137 ? -29.658 23.903 11.990 1.00 21.74 151 ASP B CA 1
ATOM 3083 C C . ASP B 1 137 ? -29.462 22.950 13.166 1.00 15.25 151 ASP B C 1
ATOM 3084 O O . ASP B 1 137 ? -29.390 21.727 12.987 1.00 17.66 151 ASP B O 1
ATOM 3089 N N . LYS B 1 138 ? -29.406 23.502 14.381 1.00 19.03 152 LYS B N 1
ATOM 3090 C CA . LYS B 1 138 ? -29.170 22.665 15.554 1.00 19.29 152 LYS B CA 1
ATOM 3091 C C . LYS B 1 138 ? -30.318 21.685 15.784 1.00 20.72 152 LYS B C 1
ATOM 3092 O O . LYS B 1 138 ? -30.095 20.549 16.219 1.00 19.67 152 LYS B O 1
ATOM 3098 N N . ALA B 1 139 ? -31.552 22.102 15.501 1.00 20.66 153 ALA B N 1
ATOM 3099 C CA . ALA B 1 139 ? -32.684 21.202 15.708 1.00 20.89 153 ALA B CA 1
ATOM 3100 C C . ALA B 1 139 ? -32.583 19.971 14.817 1.00 20.32 153 ALA B C 1
ATOM 3101 O O . ALA B 1 139 ? -32.877 18.853 15.257 1.00 22.46 153 ALA B O 1
ATOM 3103 N N . ALA B 1 140 ? -32.173 20.158 13.560 1.00 20.78 154 ALA B N 1
ATOM 3104 C CA . ALA B 1 140 ? -32.013 19.017 12.661 1.00 20.77 154 ALA B CA 1
ATOM 3105 C C . ALA B 1 140 ? -30.862 18.122 13.101 1.00 20.28 154 ALA B C 1
ATOM 3106 O O . ALA B 1 140 ? -30.966 16.887 13.041 1.00 19.37 154 ALA B O 1
ATOM 3108 N N . TYR B 1 141 ? -29.751 18.722 13.535 1.00 18.82 155 TYR B N 1
ATOM 3109 C CA . TYR B 1 141 ? -28.653 17.924 14.063 1.00 18.13 155 TYR B CA 1
ATOM 3110 C C . TYR B 1 141 ? -29.109 17.085 15.254 1.00 20.47 155 TYR B C 1
ATOM 3111 O O . TYR B 1 141 ? -28.856 15.876 15.311 1.00 18.66 155 TYR B O 1
ATOM 3120 N N . ASP B 1 142 ? -29.795 17.710 16.216 1.00 19.23 156 ASP B N 1
ATOM 3121 C CA . ASP B 1 142 ? -30.221 16.981 17.408 1.00 20.85 156 ASP B CA 1
ATOM 3122 C C . ASP B 1 142 ? -31.203 15.869 17.058 1.00 22.90 156 ASP B C 1
ATOM 3123 O O . ASP B 1 142 ? -31.144 14.773 17.631 1.00 23.25 156 ASP B O 1
ATOM 3128 N N . LYS B 1 143 ? -32.117 16.133 16.123 1.00 19.52 157 LYS B N 1
ATOM 3129 C CA . LYS B 1 143 ? -33.106 15.124 15.750 1.00 22.97 157 LYS B CA 1
ATOM 3130 C C . LYS B 1 143 ? -32.439 13.902 15.133 1.00 23.21 157 LYS B C 1
ATOM 3131 O O . LYS B 1 143 ? -32.836 12.758 15.400 1.00 23.45 157 LYS B O 1
ATOM 3137 N N . HIS B 1 144 ? -31.421 14.119 14.302 1.00 20.65 158 HIS B N 1
ATOM 3138 C CA . HIS B 1 144 ? -30.794 13.035 13.560 1.00 22.08 158 HIS B CA 1
ATOM 3139 C C . HIS B 1 144 ? -29.400 12.713 14.063 1.00 20.49 158 HIS B C 1
ATOM 3140 O O . HIS B 1 144 ? -28.594 12.151 13.316 1.00 19.51 158 HIS B O 1
ATOM 3147 N N . GLU B 1 145 ? -29.107 13.030 15.324 1.00 21.03 159 GLU B N 1
ATOM 3148 C CA . GLU B 1 145 ? -27.761 12.797 15.834 1.00 22.07 159 GLU B CA 1
ATOM 3149 C C . GLU B 1 145 ? -27.395 11.321 15.761 1.00 21.70 159 GLU B C 1
ATOM 3150 O O . GLU B 1 145 ? -26.272 10.974 15.383 1.00 20.85 159 GLU B O 1
ATOM 3156 N N . GLY B 1 146 ? -28.334 10.437 16.105 1.00 22.24 160 GLY B N 1
ATOM 3157 C CA . GLY B 1 146 ? -28.048 9.012 16.035 1.00 23.08 160 GLY B CA 1
ATOM 3158 C C . GLY B 1 146 ? -27.688 8.558 14.633 1.00 20.10 160 GLY B C 1
ATOM 3159 O O . GLY B 1 146 ? -26.735 7.797 14.442 1.00 19.93 160 GLY B O 1
ATOM 3160 N N . LEU B 1 147 ? -28.447 9.014 13.633 1.00 18.21 161 LEU B N 1
ATOM 3161 C CA . LEU B 1 147 ? -28.119 8.688 12.248 1.00 18.59 161 LEU B CA 1
ATOM 3162 C C . LEU B 1 147 ? -26.718 9.173 11.895 1.00 18.16 161 LEU B C 1
ATOM 3163 O O . LEU B 1 147 ? -25.902 8.425 11.345 1.00 17.80 161 LEU B O 1
ATOM 3168 N N . LEU B 1 148 ? -26.418 10.432 12.205 1.00 17.26 162 LEU B N 1
ATOM 3169 C CA . LEU B 1 148 ? -25.108 10.973 11.867 1.00 16.69 162 LEU B CA 1
ATOM 3170 C C . LEU B 1 148 ? -23.994 10.274 12.636 1.00 20.06 162 LEU B C 1
ATOM 3171 O O . LEU B 1 148 ? -22.892 10.097 12.103 1.00 18.28 162 LEU B O 1
ATOM 3176 N N . LYS B 1 149 ? -24.255 9.860 13.878 1.00 20.76 163 LYS B N 1
ATOM 3177 C CA . LYS B 1 149 ? -23.230 9.182 14.661 1.00 20.36 163 LYS B CA 1
ATOM 3178 C C . LYS B 1 149 ? -22.919 7.781 14.148 1.00 21.95 163 LYS B C 1
ATOM 3179 O O . LYS B 1 149 ? -21.889 7.217 14.529 1.00 24.50 163 LYS B O 1
ATOM 3185 N N . SER B 1 150 ? -23.758 7.212 13.284 1.00 18.94 164 SER B N 1
ATOM 3186 C CA . SER B 1 150 ? -23.364 5.950 12.674 1.00 20.87 164 SER B CA 1
ATOM 3187 C C . SER B 1 150 ? -22.153 6.104 11.759 1.00 19.19 164 SER B C 1
ATOM 3188 O O . SER B 1 150 ? -21.553 5.100 11.371 1.00 18.07 164 SER B O 1
ATOM 3191 N N . LEU B 1 151 ? -21.739 7.332 11.446 1.00 17.09 165 LEU B N 1
ATOM 3192 C CA . LEU B 1 151 ? -20.593 7.543 10.571 1.00 20.09 165 LEU B CA 1
ATOM 3193 C C . LEU B 1 151 ? -19.271 7.609 11.313 1.00 26.75 165 LEU B C 1
ATOM 3194 O O . LEU B 1 151 ? -18.215 7.457 10.689 1.00 24.30 165 LEU B O 1
ATOM 3199 N N . GLY B 1 152 ? -19.286 7.856 12.612 1.00 32.24 166 GLY B N 1
ATOM 3200 C CA . GLY B 1 152 ? -18.027 8.172 13.255 1.00 31.33 166 GLY B CA 1
ATOM 3201 C C . GLY B 1 152 ? -18.175 8.708 14.656 1.00 20.57 166 GLY B C 1
ATOM 3202 O O . GLY B 1 152 ? -18.959 9.631 14.900 1.00 33.98 166 GLY B O 1
ATOM 3203 N N . GLY B 1 153 ? -17.456 8.087 15.587 1.00 27.58 167 GLY B N 1
ATOM 3204 C CA . GLY B 1 153 ? -17.424 8.517 16.969 1.00 36.22 167 GLY B CA 1
ATOM 3205 C C . GLY B 1 153 ? -17.449 10.017 17.185 1.00 18.68 167 GLY B C 1
ATOM 3206 O O . GLY B 1 153 ? -18.317 10.507 17.906 1.00 29.16 167 GLY B O 1
ATOM 3207 N N . GLN B 1 154 ? -16.519 10.756 16.577 1.00 23.71 168 GLN B N 1
ATOM 3208 C CA . GLN B 1 154 ? -16.436 12.206 16.769 1.00 20.98 168 GLN B CA 1
ATOM 3209 C C . GLN B 1 154 ? -17.306 12.904 15.724 1.00 20.39 168 GLN B C 1
ATOM 3210 O O . GLN B 1 154 ? -16.890 13.116 14.586 1.00 23.06 168 GLN B O 1
ATOM 3216 N N . SER B 1 155 ? -18.520 13.261 16.115 1.00 21.42 169 SER B N 1
ATOM 3217 C CA . SER B 1 155 ? -19.454 13.997 15.268 1.00 20.39 169 SER B CA 1
ATOM 3218 C C . SER B 1 155 ? -19.712 15.327 15.963 1.00 21.70 169 SER B C 1
ATOM 3219 O O . SER B 1 155 ? -20.426 15.379 16.970 1.00 24.32 169 SER B O 1
ATOM 3222 N N . ALA B 1 156 ? -19.127 16.401 15.437 1.00 16.30 170 ALA B N 1
ATOM 3223 C CA . ALA B 1 156 ? -18.978 17.649 16.179 1.00 18.28 170 ALA B CA 1
ATOM 3224 C C . ALA B 1 156 ? -19.810 18.751 15.534 1.00 16.38 170 ALA B C 1
ATOM 3225 O O . ALA B 1 156 ? -19.416 19.312 14.506 1.00 16.52 170 ALA B O 1
ATOM 3227 N N . TYR B 1 157 ? -20.942 19.080 16.153 1.00 15.63 171 TYR B N 1
ATOM 3228 C CA . TYR B 1 157 ? -21.700 20.264 15.764 1.00 14.03 171 TYR B CA 1
ATOM 3229 C C . TYR B 1 157 ? -21.007 21.494 16.345 1.00 15.24 171 TYR B C 1
ATOM 3230 O O . TYR B 1 157 ? -20.834 21.595 17.564 1.00 19.03 171 TYR B O 1
ATOM 3239 N N . VAL B 1 158 ? -20.601 22.429 15.484 1.00 13.48 172 VAL B N 1
ATOM 3240 C CA . VAL B 1 158 ? -19.760 23.538 15.931 1.00 14.98 172 VAL B CA 1
ATOM 3241 C C . VAL B 1 158 ? -20.492 24.869 16.132 1.00 13.45 172 VAL B C 1
ATOM 3242 O O . VAL B 1 158 ? -19.954 25.752 16.818 1.00 17.39 172 VAL B O 1
ATOM 3246 N N . GLY B 1 159 ? -21.678 25.044 15.562 1.00 15.14 173 GLY B N 1
ATOM 3247 C CA . GLY B 1 159 ? -22.418 26.279 15.752 1.00 14.77 173 GLY B CA 1
ATOM 3248 C C . GLY B 1 159 ? -23.414 26.518 14.637 1.00 14.03 173 GLY B C 1
ATOM 3249 O O . GLY B 1 159 ? -23.520 25.745 13.684 1.00 15.25 173 GLY B O 1
ATOM 3250 N N . ALA B 1 160 ? -24.147 27.634 14.778 1.00 14.82 174 ALA B N 1
ATOM 3251 C CA . ALA B 1 160 ? -25.268 27.923 13.886 1.00 14.88 174 ALA B CA 1
ATOM 3252 C C . ALA B 1 160 ? -24.816 28.444 12.525 1.00 13.94 174 ALA B C 1
ATOM 3253 O O . ALA B 1 160 ? -25.412 28.100 11.496 1.00 16.37 174 ALA B O 1
ATOM 3255 N N . ASP B 1 161 ? -23.781 29.279 12.498 1.00 14.21 175 ASP B N 1
ATOM 3256 C CA . ASP B 1 161 ? -23.285 29.871 11.260 1.00 13.71 175 ASP B CA 1
ATOM 3257 C C . ASP B 1 161 ? -23.062 28.787 10.212 1.00 14.40 175 ASP B C 1
ATOM 3258 O O . ASP B 1 161 ? -22.302 27.842 10.438 1.00 13.90 175 ASP B O 1
ATOM 3263 N N . HIS B 1 162 ? -23.699 28.944 9.047 1.00 13.39 176 HIS B N 1
ATOM 3264 C CA . HIS B 1 162 ? -23.633 27.898 8.027 1.00 16.40 176 HIS B CA 1
ATOM 3265 C C . HIS B 1 162 ? -22.232 27.704 7.470 1.00 15.06 176 HIS B C 1
ATOM 3266 O O . HIS B 1 162 ? -21.950 26.646 6.895 1.00 16.12 176 HIS B O 1
ATOM 3273 N N . GLY B 1 163 ? -21.358 28.696 7.607 1.00 13.21 177 GLY B N 1
ATOM 3274 C CA . GLY B 1 163 ? -19.998 28.573 7.127 1.00 15.93 177 GLY B CA 1
ATOM 3275 C C . GLY B 1 163 ? -18.978 28.109 8.140 1.00 16.60 177 GLY B C 1
ATOM 3276 O O . GLY B 1 163 ? -17.800 27.983 7.788 1.00 16.75 177 GLY B O 1
ATOM 3277 N N . LEU B 1 164 ? -19.381 27.820 9.381 1.00 14.62 178 LEU B N 1
ATOM 3278 C CA . LEU B 1 164 ? -18.396 27.588 10.439 1.00 13.43 178 LEU B CA 1
ATOM 3279 C C . LEU B 1 164 ? -17.691 26.244 10.286 1.00 12.94 178 LEU B C 1
ATOM 3280 O O . LEU B 1 164 ? -16.472 26.154 10.483 1.00 14.25 178 LEU B O 1
ATOM 3285 N N . ALA B 1 165 ? -18.431 25.185 9.955 1.00 12.47 179 ALA B N 1
ATOM 3286 C CA . ALA B 1 165 ? -17.786 23.897 9.712 1.00 11.89 179 ALA B CA 1
ATOM 3287 C C . ALA B 1 165 ? -16.729 24.014 8.622 1.00 14.14 179 ALA B C 1
ATOM 3288 O O . ALA B 1 165 ? -15.657 23.394 8.712 1.00 11.96 179 ALA B O 1
ATOM 3290 N N . ALA B 1 166 ? -17.011 24.806 7.583 1.00 12.75 180 ALA B N 1
ATOM 3291 C CA . ALA B 1 166 ? -16.051 24.978 6.500 1.00 12.86 180 ALA B CA 1
ATOM 3292 C C . ALA B 1 166 ? -14.788 25.687 6.970 1.00 13.19 180 ALA B C 1
ATOM 3293 O O . ALA B 1 166 ? -13.705 25.407 6.451 1.00 13.31 180 ALA B O 1
ATOM 3295 N N . VAL B 1 167 ? -14.899 26.591 7.951 1.00 13.26 181 VAL B N 1
ATOM 3296 C CA . VAL B 1 167 ? -13.713 27.243 8.510 1.00 14.83 181 VAL B CA 1
ATOM 3297 C C . VAL B 1 167 ? -12.825 26.219 9.212 1.00 14.14 181 VAL B C 1
ATOM 3298 O O . VAL B 1 167 ? -11.605 26.168 8.991 1.00 12.21 181 VAL B O 1
ATOM 3302 N N . TYR B 1 168 ? -13.428 25.387 10.073 1.00 12.89 182 TYR B N 1
ATOM 3303 C CA . TYR B 1 168 ? -12.677 24.333 10.744 1.00 13.05 182 TYR B CA 1
ATOM 3304 C C . TYR B 1 168 ? -12.041 23.405 9.720 1.00 12.29 182 TYR B C 1
ATOM 3305 O O . TYR B 1 168 ? -10.860 23.047 9.840 1.00 12.51 182 TYR B O 1
ATOM 3314 N N . ASP B 1 169 ? -12.815 23.018 8.701 1.00 11.17 183 ASP B N 1
ATOM 3315 C CA . ASP B 1 169 ? -12.348 22.103 7.663 1.00 12.33 183 ASP B CA 1
ATOM 3316 C C . ASP B 1 169 ? -11.124 22.658 6.941 1.00 11.57 183 ASP B C 1
ATOM 3317 O O . ASP B 1 169 ? -10.057 22.028 6.924 1.00 11.25 183 ASP B O 1
ATOM 3322 N N . LEU B 1 170 ? -11.251 23.838 6.325 1.00 12.34 184 LEU B N 1
ATOM 3323 C CA . LEU B 1 170 ? -10.136 24.321 5.513 1.00 12.29 184 LEU B CA 1
ATOM 3324 C C . LEU B 1 170 ? -8.917 24.662 6.360 1.00 11.87 184 LEU B C 1
ATOM 3325 O O . LEU B 1 170 ? -7.786 24.504 5.890 1.00 12.53 184 LEU B O 1
ATOM 3330 N N . SER B 1 171 ? -9.117 25.103 7.603 1.00 12.58 185 SER B N 1
ATOM 3331 C CA . SER B 1 171 ? -7.975 25.394 8.467 1.00 12.51 185 SER B CA 1
ATOM 3332 C C . SER B 1 171 ? -7.172 24.131 8.749 1.00 12.43 185 SER B C 1
ATOM 3333 O O . SER B 1 171 ? -5.934 24.141 8.688 1.00 12.60 185 SER B O 1
ATOM 3336 N N . MET B 1 172 ? -7.861 23.026 9.039 1.00 11.56 186 MET B N 1
ATOM 3337 C CA . MET B 1 172 ? -7.170 21.769 9.287 1.00 11.88 186 MET B CA 1
ATOM 3338 C C . MET B 1 172 ? -6.552 21.213 8.009 1.00 12.04 186 MET B C 1
ATOM 3339 O O . MET B 1 172 ? -5.423 20.705 8.029 1.00 11.79 186 MET B O 1
ATOM 3344 N N . LEU B 1 173 ? -7.274 21.283 6.890 1.00 11.44 187 LEU B N 1
ATOM 3345 C CA . LEU B 1 173 ? -6.717 20.780 5.640 1.00 11.87 187 LEU B CA 1
ATOM 3346 C C . LEU B 1 173 ? -5.497 21.586 5.215 1.00 11.66 187 LEU B C 1
ATOM 3347 O O . LEU B 1 173 ? -4.582 21.039 4.589 1.00 11.48 187 LEU B O 1
ATOM 3352 N N . ASP B 1 174 ? -5.477 22.883 5.521 1.00 12.22 188 ASP B N 1
ATOM 3353 C CA . ASP B 1 174 ? -4.281 23.690 5.305 1.00 11.87 188 ASP B CA 1
ATOM 3354 C C . ASP B 1 174 ? -3.077 23.023 5.962 1.00 11.09 188 ASP B C 1
ATOM 3355 O O . ASP B 1 174 ? -2.053 22.767 5.315 1.00 11.76 188 ASP B O 1
ATOM 3360 N N . PHE B 1 175 ? -3.199 22.702 7.247 1.00 10.57 189 PHE B N 1
ATOM 3361 C CA . PHE B 1 175 ? -2.135 21.986 7.939 1.00 11.10 189 PHE B CA 1
ATOM 3362 C C . PHE B 1 175 ? -1.862 20.629 7.297 1.00 10.44 189 PHE B C 1
ATOM 3363 O O . PHE B 1 175 ? -0.706 20.270 7.047 1.00 12.38 189 PHE B O 1
ATOM 3371 N N . LEU B 1 176 ? -2.914 19.850 7.036 1.00 10.57 190 LEU B N 1
ATOM 3372 C CA . LEU B 1 176 ? -2.719 18.464 6.616 1.00 12.06 190 LEU B CA 1
ATOM 3373 C C . LEU B 1 176 ? -2.040 18.369 5.251 1.00 11.99 190 LEU B C 1
ATOM 3374 O O . LEU B 1 176 ? -1.050 17.637 5.091 1.00 11.27 190 LEU B O 1
ATOM 3379 N N . PHE B 1 177 ? -2.562 19.090 4.252 1.00 11.75 191 PHE B N 1
ATOM 3380 C CA . PHE B 1 177 ? -1.984 19.029 2.912 1.00 11.44 191 PHE B CA 1
ATOM 3381 C C . PHE B 1 177 ? -0.586 19.635 2.873 1.00 11.39 191 PHE B C 1
ATOM 3382 O O . PHE B 1 177 ? 0.296 19.123 2.175 1.00 11.04 191 PHE B O 1
ATOM 3390 N N . THR B 1 178 ? -0.359 20.731 3.597 1.00 11.52 192 THR B N 1
ATOM 3391 C CA . THR B 1 178 ? 0.997 21.264 3.671 1.00 10.20 192 THR B CA 1
ATOM 3392 C C . THR B 1 178 ? 1.955 20.243 4.280 1.00 11.21 192 THR B C 1
ATOM 3393 O O . THR B 1 178 ? 3.051 20.017 3.751 1.00 11.38 192 THR B O 1
ATOM 3397 N N . SER B 1 179 ? 1.545 19.591 5.372 1.00 11.35 193 SER B N 1
ATOM 3398 C CA . SER B 1 179 ? 2.379 18.562 5.988 1.00 11.90 193 SER B CA 1
ATOM 3399 C C . SER B 1 179 ? 2.621 17.401 5.032 1.00 11.37 193 SER B C 1
ATOM 3400 O O . SER B 1 179 ? 3.752 16.904 4.925 1.00 11.44 193 SER B O 1
ATOM 3403 N N . MET B 1 180 ? 1.568 16.950 4.336 1.00 11.93 194 MET B N 1
ATOM 3404 C CA . MET B 1 180 ? 1.720 15.836 3.400 1.00 12.57 194 MET B CA 1
ATOM 3405 C C . MET B 1 180 ? 2.679 16.187 2.268 1.00 11.35 194 MET B C 1
ATOM 3406 O O . MET B 1 180 ? 3.456 15.336 1.815 1.00 11.05 194 MET B O 1
ATOM 3411 N N . SER B 1 181 ? 2.653 17.441 1.806 1.00 12.25 195 SER B N 1
ATOM 3412 C CA . SER B 1 181 ? 3.631 17.885 0.814 1.00 11.32 195 SER B CA 1
ATOM 3413 C C . SER B 1 181 ? 5.050 17.764 1.361 1.00 11.42 195 SER B C 1
ATOM 3414 O O . SER B 1 181 ? 5.952 17.273 0.670 1.00 11.20 195 SER B O 1
ATOM 3417 N N . GLY B 1 182 ? 5.259 18.188 2.610 1.00 10.87 196 GLY B N 1
ATOM 3418 C CA . GLY B 1 182 ? 6.580 18.097 3.218 1.00 11.98 196 GLY B CA 1
ATOM 3419 C C . GLY B 1 182 ? 7.052 16.673 3.445 1.00 10.35 196 GLY B C 1
ATOM 3420 O O . GLY B 1 182 ? 8.254 16.395 3.378 1.00 10.70 196 GLY B O 1
ATOM 3421 N N . LEU B 1 183 ? 6.124 15.755 3.722 1.00 9.80 197 LEU B N 1
ATOM 3422 C CA . LEU B 1 183 ? 6.493 14.358 3.910 1.00 10.52 197 LEU B CA 1
ATOM 3423 C C . LEU B 1 183 ? 7.000 13.757 2.604 1.00 10.33 197 LEU B C 1
ATOM 3424 O O . LEU B 1 183 ? 8.056 13.107 2.571 1.00 9.96 197 LEU B O 1
ATOM 3429 N N . VAL B 1 184 ? 6.253 13.967 1.517 1.00 11.46 198 VAL B N 1
ATOM 3430 C CA . VAL B 1 184 ? 6.696 13.523 0.198 1.00 10.66 198 VAL B CA 1
ATOM 3431 C C . VAL B 1 184 ? 8.023 14.173 -0.161 1.00 11.20 198 VAL B C 1
ATOM 3432 O O . VAL B 1 184 ? 8.930 13.517 -0.683 1.00 11.53 198 VAL B O 1
ATOM 3436 N N . HIS B 1 185 ? 8.159 15.469 0.120 1.00 10.83 199 HIS B N 1
ATOM 3437 C CA . HIS B 1 185 ? 9.369 16.184 -0.268 1.00 10.28 199 HIS B CA 1
ATOM 3438 C C . HIS B 1 185 ? 10.584 15.669 0.485 1.00 10.74 199 HIS B C 1
ATOM 3439 O O . HIS B 1 185 ? 11.652 15.475 -0.112 1.00 11.22 199 HIS B O 1
ATOM 3446 N N . GLY B 1 186 ? 10.443 15.456 1.795 1.00 11.05 200 GLY B N 1
ATOM 3447 C CA . GLY B 1 186 ? 11.561 14.966 2.582 1.00 10.12 200 GLY B CA 1
ATOM 3448 C C . GLY B 1 186 ? 12.000 13.583 2.148 1.00 11.68 200 GLY B C 1
ATOM 3449 O O . GLY B 1 186 ? 13.195 13.287 2.078 1.00 11.43 200 GLY B O 1
ATOM 3450 N N . TYR B 1 187 ? 11.042 12.711 1.855 1.00 11.25 201 TYR B N 1
ATOM 3451 C CA . TYR B 1 187 ? 11.416 11.403 1.333 1.00 10.88 201 TYR B CA 1
ATOM 3452 C C . TYR B 1 187 ? 12.103 11.542 -0.017 1.00 11.55 201 TYR B C 1
ATOM 3453 O O . TYR B 1 187 ? 13.069 10.828 -0.309 1.00 12.30 201 TYR B O 1
ATOM 3462 N N . ALA B 1 188 ? 11.626 12.464 -0.858 1.00 11.53 202 ALA B N 1
ATOM 3463 C CA . ALA B 1 188 ? 12.266 12.663 -2.149 1.00 11.44 202 ALA B CA 1
ATOM 3464 C C . ALA B 1 188 ? 13.702 13.136 -1.969 1.00 11.82 202 ALA B C 1
ATOM 3465 O O . ALA B 1 188 ? 14.606 12.695 -2.688 1.00 11.42 202 ALA B O 1
ATOM 3467 N N . LEU B 1 189 ? 13.929 14.039 -1.014 1.00 11.11 203 LEU B N 1
ATOM 3468 C CA . LEU B 1 189 ? 15.285 14.506 -0.744 1.00 11.32 203 LEU B CA 1
ATOM 3469 C C . LEU B 1 189 ? 16.187 13.343 -0.338 1.00 11.08 203 LEU B C 1
ATOM 3470 O O . LEU B 1 189 ? 17.305 13.189 -0.857 1.00 12.21 203 LEU B O 1
ATOM 3475 N N . ALA B 1 190 ? 15.712 12.502 0.586 1.00 11.06 204 ALA B N 1
ATOM 3476 C CA . ALA B 1 190 ? 16.508 11.360 1.028 1.00 12.30 204 ALA B CA 1
ATOM 3477 C C . ALA B 1 190 ? 16.859 10.444 -0.142 1.00 11.54 204 ALA B C 1
ATOM 3478 O O . ALA B 1 190 ? 18.003 9.978 -0.263 1.00 11.97 204 ALA B O 1
ATOM 3480 N N . ALA B 1 191 ? 15.890 10.176 -1.017 1.00 11.52 205 ALA B N 1
ATOM 3481 C CA . ALA B 1 191 ? 16.124 9.261 -2.129 1.00 13.08 205 ALA B CA 1
ATOM 3482 C C . ALA B 1 191 ? 17.175 9.792 -3.096 1.00 14.27 205 ALA B C 1
ATOM 3483 O O . ALA B 1 191 ? 17.862 9.000 -3.755 1.00 13.76 205 ALA B O 1
ATOM 3485 N N . LYS B 1 192 ? 17.343 11.115 -3.179 1.00 12.16 206 LYS B N 1
ATOM 3486 C CA . LYS B 1 192 ? 18.371 11.677 -4.050 1.00 13.73 206 LYS B CA 1
ATOM 3487 C C . LYS B 1 192 ? 19.777 11.287 -3.620 1.00 16.74 206 LYS B C 1
ATOM 3488 O O . LYS B 1 192 ? 20.700 11.334 -4.443 1.00 17.39 206 LYS B O 1
ATOM 3494 N N . ASP B 1 193 ? 19.967 10.906 -2.357 1.00 13.74 207 ASP B N 1
ATOM 3495 C CA . ASP B 1 193 ? 21.248 10.411 -1.872 1.00 14.68 207 ASP B CA 1
ATOM 3496 C C . ASP B 1 193 ? 21.195 8.921 -1.575 1.00 15.13 207 ASP B C 1
ATOM 3497 O O . ASP B 1 193 ? 22.000 8.409 -0.789 1.00 15.81 207 ASP B O 1
ATOM 3502 N N . GLY B 1 194 ? 20.249 8.217 -2.188 1.00 13.03 208 GLY B N 1
ATOM 3503 C CA . GLY B 1 194 ? 20.191 6.776 -2.083 1.00 13.30 208 GLY B CA 1
ATOM 3504 C C . GLY B 1 194 ? 19.578 6.234 -0.813 1.00 14.13 208 GLY B C 1
ATOM 3505 O O . GLY B 1 194 ? 19.677 5.031 -0.571 1.00 13.75 208 GLY B O 1
ATOM 3506 N N . VAL B 1 195 ? 18.933 7.062 0.005 1.00 12.33 209 VAL B N 1
ATOM 3507 C CA . VAL B 1 195 ? 18.373 6.607 1.275 1.00 12.45 209 VAL B CA 1
ATOM 3508 C C . VAL B 1 195 ? 16.892 6.307 1.060 1.00 12.90 209 VAL B C 1
ATOM 3509 O O . VAL B 1 195 ? 16.112 7.237 0.786 1.00 13.53 209 VAL B O 1
ATOM 3513 N N . PRO B 1 196 ? 16.460 5.055 1.164 1.00 12.01 210 PRO B N 1
ATOM 3514 C CA . PRO B 1 196 ? 15.046 4.734 0.941 1.00 13.22 210 PRO B CA 1
ATOM 3515 C C . PRO B 1 196 ? 14.153 5.366 1.993 1.00 12.91 210 PRO B C 1
ATOM 3516 O O . PRO B 1 196 ? 14.560 5.617 3.132 1.00 12.23 210 PRO B O 1
ATOM 3520 N N . ALA B 1 197 ? 12.904 5.606 1.599 1.00 12.37 211 ALA B N 1
ATOM 3521 C CA . ALA B 1 197 ? 11.960 6.165 2.558 1.00 13.78 211 ALA B CA 1
ATOM 3522 C C . ALA B 1 197 ? 11.790 5.232 3.745 1.00 12.26 211 ALA B C 1
ATOM 3523 O O . ALA B 1 197 ? 11.592 5.690 4.873 1.00 12.89 211 ALA B O 1
ATOM 3525 N N . ALA B 1 198 ? 11.903 3.918 3.516 1.00 12.23 212 ALA B N 1
ATOM 3526 C CA . ALA B 1 198 ? 11.810 2.960 4.608 1.00 14.93 212 ALA B CA 1
ATOM 3527 C C . ALA B 1 198 ? 12.890 3.187 5.656 1.00 13.01 212 ALA B C 1
ATOM 3528 O O . ALA B 1 198 ? 12.689 2.859 6.829 1.00 13.54 212 ALA B O 1
ATOM 3530 N N . SER B 1 199 ? 14.041 3.737 5.255 1.00 12.96 213 SER B N 1
ATOM 3531 C CA . SER B 1 199 ? 15.094 4.043 6.220 1.00 13.26 213 SER B CA 1
ATOM 3532 C C . SER B 1 199 ? 14.784 5.295 7.038 1.00 12.87 213 SER B C 1
ATOM 3533 O O . SER B 1 199 ? 15.203 5.382 8.198 1.00 13.56 213 SER B O 1
ATOM 3536 N N . ILE B 1 200 ? 14.070 6.268 6.453 1.00 11.81 214 ILE B N 1
ATOM 3537 C CA . ILE B 1 200 ? 13.711 7.504 7.150 1.00 14.04 214 ILE B CA 1
ATOM 3538 C C . ILE B 1 200 ? 12.523 7.276 8.078 1.00 13.40 214 ILE B C 1
ATOM 3539 O O . ILE B 1 200 ? 12.472 7.817 9.189 1.00 13.67 214 ILE B O 1
ATOM 3544 N N . ALA B 1 201 ? 11.546 6.486 7.628 1.00 12.93 215 ALA B N 1
ATOM 3545 C CA . ALA B 1 201 ? 10.258 6.370 8.309 1.00 14.53 215 ALA B CA 1
ATOM 3546 C C . ALA B 1 201 ? 10.352 6.056 9.795 1.00 12.93 215 ALA B C 1
ATOM 3547 O O . ALA B 1 201 ? 9.627 6.692 10.580 1.00 14.65 215 ALA B O 1
ATOM 3549 N N . PRO B 1 202 ? 11.170 5.100 10.243 1.00 14.29 216 PRO B N 1
ATOM 3550 C CA . PRO B 1 202 ? 11.199 4.764 11.678 1.00 16.74 216 PRO B CA 1
ATOM 3551 C C . PRO B 1 202 ? 11.563 5.926 12.574 1.00 16.29 216 PRO B C 1
ATOM 3552 O O . PRO B 1 202 ? 11.208 5.910 13.758 1.00 19.79 216 PRO B O 1
ATOM 3556 N N . PHE B 1 203 ? 12.281 6.920 12.061 1.00 13.28 217 PHE B N 1
ATOM 3557 C CA . PHE B 1 203 ? 12.685 8.056 12.874 1.00 13.39 217 PHE B CA 1
ATOM 3558 C C . PHE B 1 203 ? 11.655 9.166 12.900 1.00 14.17 217 PHE B C 1
ATOM 3559 O O . PHE B 1 203 ? 11.704 10.011 13.802 1.00 13.83 217 PHE B O 1
ATOM 3567 N N . LEU B 1 204 ? 10.724 9.176 11.948 1.00 13.44 218 LEU B N 1
ATOM 3568 C CA . LEU B 1 204 ? 9.759 10.265 11.875 1.00 11.63 218 LEU B CA 1
ATOM 3569 C C . LEU B 1 204 ? 8.807 10.295 13.061 1.00 13.77 218 LEU B C 1
ATOM 3570 O O . LEU B 1 204 ? 8.209 11.343 13.321 1.00 13.52 218 LEU B O 1
ATOM 3575 N N . LYS B 1 205 ? 8.667 9.193 13.801 1.00 15.61 219 LYS B N 1
ATOM 3576 C CA . LYS B 1 205 ? 7.862 9.244 15.014 1.00 14.63 219 LYS B CA 1
ATOM 3577 C C . LYS B 1 205 ? 8.354 10.326 15.971 1.00 15.42 219 LYS B C 1
ATOM 3578 O O . LYS B 1 205 ? 7.548 10.930 16.686 1.00 16.31 219 LYS B O 1
ATOM 3584 N N . SER B 1 206 ? 9.665 10.590 16.001 1.00 12.95 220 SER B N 1
ATOM 3585 C CA . SER B 1 206 ? 10.168 11.669 16.845 1.00 15.48 220 SER B CA 1
ATOM 3586 C C . SER B 1 206 ? 9.545 13.000 16.453 1.00 15.89 220 SER B C 1
ATOM 3587 O O . SER B 1 206 ? 9.223 13.830 17.317 1.00 15.37 220 SER B O 1
ATOM 3590 N N . HIS B 1 207 ? 9.376 13.230 15.151 1.00 12.25 221 HIS B N 1
ATOM 3591 C CA . HIS B 1 207 ? 8.850 14.514 14.712 1.00 13.40 221 HIS B CA 1
ATOM 3592 C C . HIS B 1 207 ? 7.334 14.562 14.757 1.00 12.96 221 HIS B C 1
ATOM 3593 O O . HIS B 1 207 ? 6.766 15.643 14.954 1.00 13.38 221 HIS B O 1
ATOM 3600 N N . ILE B 1 208 ? 6.664 13.423 14.572 1.00 12.46 222 ILE B N 1
ATOM 3601 C CA . ILE B 1 208 ? 5.228 13.393 14.826 1.00 12.99 222 ILE B CA 1
ATOM 3602 C C . ILE B 1 208 ? 4.948 13.755 16.276 1.00 15.85 222 ILE B C 1
ATOM 3603 O O . ILE B 1 208 ? 4.036 14.536 16.571 1.00 13.70 222 ILE B O 1
ATOM 3608 N N . SER B 1 209 ? 5.742 13.208 17.205 1.00 16.77 223 SER B N 1
ATOM 3609 C CA . SER B 1 209 ? 5.590 13.564 18.615 1.00 16.15 223 SER B CA 1
ATOM 3610 C C . SER B 1 209 ? 5.829 15.050 18.845 1.00 16.81 223 SER B C 1
ATOM 3611 O O . SER B 1 209 ? 5.085 15.695 19.589 1.00 16.88 223 SER B O 1
ATOM 3614 N N . LEU B 1 210 ? 6.863 15.620 18.221 1.00 16.10 224 LEU B N 1
ATOM 3615 C CA . LEU B 1 210 ? 7.057 17.063 18.320 1.00 16.25 224 LEU B CA 1
ATOM 3616 C C . LEU B 1 210 ? 5.831 17.811 17.814 1.00 15.35 224 LEU B C 1
ATOM 3617 O O . LEU B 1 210 ? 5.350 18.755 18.455 1.00 15.71 224 LEU B O 1
ATOM 3622 N N . LEU B 1 211 ? 5.316 17.411 16.649 1.00 12.65 225 LEU B N 1
ATOM 3623 C CA . LEU B 1 211 ? 4.170 18.119 16.092 1.00 14.64 225 LEU B CA 1
ATOM 3624 C C . LEU B 1 211 ? 2.961 18.009 17.001 1.00 14.05 225 LEU B C 1
ATOM 3625 O O . LEU B 1 211 ? 2.179 18.960 17.109 1.00 13.60 225 LEU B O 1
ATOM 3630 N N . SER B 1 212 ? 2.793 16.871 17.668 1.00 14.15 226 SER B N 1
ATOM 3631 C CA . SER B 1 212 ? 1.648 16.694 18.551 1.00 15.79 226 SER B CA 1
ATOM 3632 C C . SER B 1 212 ? 1.635 17.742 19.656 1.00 18.02 226 SER B C 1
ATOM 3633 O O . SER B 1 212 ? 0.587 18.328 19.954 1.00 17.22 226 SER B O 1
ATOM 3636 N N . LEU B 1 213 ? 2.793 18.008 20.261 1.00 14.73 227 LEU B N 1
ATOM 3637 C CA . LEU B 1 213 ? 2.890 19.051 21.273 1.00 15.06 227 LEU B CA 1
ATOM 3638 C C . LEU B 1 213 ? 2.899 20.447 20.662 1.00 15.57 227 LEU B C 1
ATOM 3639 O O . LEU B 1 213 ? 2.351 21.374 21.263 1.00 16.70 227 LEU B O 1
ATOM 3644 N N . ALA B 1 214 ? 3.491 20.617 19.474 1.00 14.41 228 ALA B N 1
ATOM 3645 C CA . ALA B 1 214 ? 3.474 21.925 18.815 1.00 14.09 228 ALA B CA 1
ATOM 3646 C C . ALA B 1 214 ? 2.058 22.382 18.492 1.00 13.09 228 ALA B C 1
ATOM 3647 O O . ALA B 1 214 ? 1.780 23.587 18.482 1.00 15.40 228 ALA B O 1
ATOM 3649 N N . VAL B 1 215 ? 1.157 21.447 18.194 1.00 15.06 229 VAL B N 1
ATOM 3650 C CA . VAL B 1 215 ? -0.235 21.814 17.949 1.00 14.56 229 VAL B CA 1
ATOM 3651 C C . VAL B 1 215 ? -0.763 22.662 19.098 1.00 15.85 229 VAL B C 1
ATOM 3652 O O . VAL B 1 215 ? -1.384 23.714 18.893 1.00 14.34 229 VAL B O 1
ATOM 3656 N N . GLU B 1 216 ? -0.501 22.222 20.327 1.00 16.08 230 GLU B N 1
ATOM 3657 C CA . GLU B 1 216 ? -1.000 22.924 21.504 1.00 17.35 230 GLU B CA 1
ATOM 3658 C C . GLU B 1 216 ? -0.221 24.210 21.748 1.00 16.35 230 GLU B C 1
ATOM 3659 O O . GLU B 1 216 ? -0.813 25.278 21.955 1.00 16.70 230 GLU B O 1
ATOM 3665 N N . GLU B 1 217 ? 1.111 24.130 21.722 1.00 16.26 231 GLU B N 1
ATOM 3666 C CA . GLU B 1 217 ? 1.919 25.300 22.042 1.00 17.56 231 GLU B CA 1
ATOM 3667 C C . GLU B 1 217 ? 1.740 26.399 21.006 1.00 16.63 231 GLU B C 1
ATOM 3668 O O . GLU B 1 217 ? 1.649 27.582 21.360 1.00 15.06 231 GLU B O 1
ATOM 3674 N N . THR B 1 218 ? 1.694 26.036 19.722 1.00 13.74 232 THR B N 1
ATOM 3675 C CA . THR B 1 218 ? 1.511 27.042 18.683 1.00 13.76 232 THR B CA 1
ATOM 3676 C C . THR B 1 218 ? 0.155 27.721 18.816 1.00 14.20 232 THR B C 1
ATOM 3677 O O . THR B 1 218 ? 0.037 28.937 18.617 1.00 13.73 232 THR B O 1
ATOM 3681 N N . ALA B 1 219 ? -0.877 26.958 19.179 1.00 13.37 233 ALA B N 1
ATOM 3682 C CA . ALA B 1 219 ? -2.195 27.548 19.370 1.00 12.85 233 ALA B CA 1
ATOM 3683 C C . ALA B 1 219 ? -2.162 28.597 20.474 1.00 12.27 233 ALA B C 1
ATOM 3684 O O . ALA B 1 219 ? -2.713 29.695 20.317 1.00 13.82 233 ALA B O 1
ATOM 3686 N N . LYS B 1 220 ? -1.518 28.275 21.600 1.00 14.02 234 LYS B N 1
ATOM 3687 C CA . LYS B 1 220 ? -1.423 29.236 22.693 1.00 15.11 234 LYS B CA 1
ATOM 3688 C C . LYS B 1 220 ? -0.622 30.462 22.272 1.00 15.89 234 LYS B C 1
ATOM 3689 O O . LYS B 1 220 ? -1.023 31.598 22.552 1.00 14.94 234 LYS B O 1
ATOM 3695 N N . ASN B 1 221 ? 0.503 30.252 21.585 1.00 14.72 235 ASN B N 1
ATOM 3696 C CA . ASN B 1 221 ? 1.324 31.377 21.142 1.00 13.39 235 ASN B CA 1
ATOM 3697 C C . ASN B 1 221 ? 0.516 32.319 20.260 1.00 15.07 235 ASN B C 1
ATOM 3698 O O . ASN B 1 221 ? 0.585 33.544 20.409 1.00 14.77 235 ASN B O 1
ATOM 3703 N N . LEU B 1 222 ? -0.234 31.764 19.306 1.00 13.91 236 LEU B N 1
ATOM 3704 C CA . LEU B 1 222 ? -0.962 32.609 18.362 1.00 14.24 236 LEU B CA 1
ATOM 3705 C C . LEU B 1 222 ? -2.137 33.317 19.027 1.00 13.92 236 LEU B C 1
ATOM 3706 O O . LEU B 1 222 ? -2.387 34.499 18.759 1.00 15.77 236 LEU B O 1
ATOM 3711 N N . ASP B 1 223 ? -2.881 32.611 19.884 1.00 13.38 237 ASP B N 1
ATOM 3712 C CA . ASP B 1 223 ? -4.001 33.255 20.569 1.00 12.21 237 ASP B CA 1
ATOM 3713 C C . ASP B 1 223 ? -3.521 34.360 21.499 1.00 15.44 237 ASP B C 1
ATOM 3714 O O . ASP B 1 223 ? -4.227 35.358 21.696 1.00 16.53 237 ASP B O 1
ATOM 3719 N N . GLU B 1 224 ? -2.329 34.206 22.075 1.00 15.11 238 GLU B N 1
ATOM 3720 C CA . GLU B 1 224 ? -1.791 35.180 23.019 1.00 16.60 238 GLU B CA 1
ATOM 3721 C C . GLU B 1 224 ? -0.905 36.233 22.372 1.00 18.97 238 GLU B C 1
ATOM 3722 O O . GLU B 1 224 ? -0.665 37.275 22.989 1.00 21.03 238 GLU B O 1
ATOM 3728 N N . GLY B 1 225 ? -0.419 35.995 21.157 1.00 15.68 239 GLY B N 1
ATOM 3729 C CA . GLY B 1 225 ? 0.548 36.897 20.563 1.00 15.48 239 GLY B CA 1
ATOM 3730 C C . GLY B 1 225 ? 1.899 36.850 21.233 1.00 18.46 239 GLY B C 1
ATOM 3731 O O . GLY B 1 225 ? 2.569 37.887 21.328 1.00 19.25 239 GLY B O 1
ATOM 3732 N N . ALA B 1 226 ? 2.313 35.679 21.714 1.00 16.51 240 ALA B N 1
ATOM 3733 C CA . ALA B 1 226 ? 3.578 35.495 22.416 1.00 17.68 240 ALA B CA 1
ATOM 3734 C C . ALA B 1 226 ? 4.394 34.428 21.700 1.00 15.95 240 ALA B C 1
ATOM 3735 O O . ALA B 1 226 ? 3.897 33.326 21.442 1.00 16.42 240 ALA B O 1
ATOM 3737 N N . TYR B 1 227 ? 5.648 34.746 21.396 1.00 15.77 241 TYR B N 1
ATOM 3738 C CA . TYR B 1 227 ? 6.479 33.912 20.525 1.00 14.17 241 TYR B CA 1
ATOM 3739 C C . TYR B 1 227 ? 7.863 33.744 21.144 1.00 14.70 241 TYR B C 1
ATOM 3740 O O . TYR B 1 227 ? 8.873 34.184 20.579 1.00 14.43 241 TYR B O 1
ATOM 3749 N N . PRO B 1 228 ? 7.950 33.087 22.304 1.00 16.28 242 PRO B N 1
ATOM 3750 C CA . PRO B 1 228 ? 9.234 33.023 23.026 1.00 19.48 242 PRO B CA 1
ATOM 3751 C C . PRO B 1 228 ? 10.290 32.179 22.325 1.00 16.45 242 PRO B C 1
ATOM 3752 O O . PRO B 1 228 ? 10.166 30.953 22.247 1.00 19.18 242 PRO B O 1
ATOM 3756 N N . GLY B 1 229 ? 11.353 32.822 21.845 1.00 16.15 243 GLY B N 1
ATOM 3757 C CA . GLY B 1 229 ? 12.357 32.162 21.035 1.00 16.56 243 GLY B CA 1
ATOM 3758 C C . GLY B 1 229 ? 13.685 31.844 21.690 1.00 16.25 243 GLY B C 1
ATOM 3759 O O . GLY B 1 229 ? 14.617 31.445 20.981 1.00 14.59 243 GLY B O 1
ATOM 3760 N N . ALA B 1 230 ? 13.804 31.974 23.015 1.00 14.30 244 ALA B N 1
ATOM 3761 C CA . ALA B 1 230 ? 15.110 31.813 23.654 1.00 17.86 244 ALA B CA 1
ATOM 3762 C C . ALA B 1 230 ? 15.762 30.477 23.312 1.00 14.10 244 ALA B C 1
ATOM 3763 O O . ALA B 1 230 ? 16.988 30.398 23.180 1.00 15.08 244 ALA B O 1
ATOM 3765 N N . GLU B 1 231 ? 14.972 29.409 23.199 1.00 14.06 245 GLU B N 1
ATOM 3766 C CA . GLU B 1 231 ? 15.528 28.078 23.007 1.00 14.34 245 GLU B CA 1
ATOM 3767 C C . GLU B 1 231 ? 15.566 27.648 21.550 1.00 13.56 245 GLU B C 1
ATOM 3768 O O . GLU B 1 231 ? 16.108 26.582 21.251 1.00 13.64 245 GLU B O 1
ATOM 3774 N N . ALA B 1 232 ? 14.992 28.434 20.646 1.00 13.45 246 ALA B N 1
ATOM 3775 C CA . ALA B 1 232 ? 15.003 28.113 19.225 1.00 12.76 246 ALA B CA 1
ATOM 3776 C C . ALA B 1 232 ? 14.552 29.339 18.455 1.00 14.44 246 ALA B C 1
ATOM 3777 O O . ALA B 1 232 ? 13.349 29.564 18.296 1.00 14.54 246 ALA B O 1
ATOM 3779 N N . ASN B 1 233 ? 15.496 30.146 17.993 1.00 14.49 247 ASN B N 1
ATOM 3780 C CA . ASN B 1 233 ? 15.137 31.429 17.413 1.00 13.51 247 ASN B CA 1
ATOM 3781 C C . ASN B 1 233 ? 14.903 31.329 15.909 1.00 12.24 247 ASN B C 1
ATOM 3782 O O . ASN B 1 233 ? 15.444 30.454 15.224 1.00 12.27 247 ASN B O 1
ATOM 3787 N N . LEU B 1 234 ? 14.058 32.236 15.412 1.00 12.44 248 LEU B N 1
ATOM 3788 C CA . LEU B 1 234 ? 13.622 32.193 14.023 1.00 11.43 248 LEU B CA 1
ATOM 3789 C C . LEU B 1 234 ? 14.775 32.420 13.050 1.00 12.14 248 LEU B C 1
ATOM 3790 O O . LEU B 1 234 ? 14.802 31.827 11.966 1.00 12.39 248 LEU B O 1
ATOM 3795 N N . ALA B 1 235 ? 15.734 33.283 13.400 1.00 12.54 249 ALA B N 1
ATOM 3796 C CA . ALA B 1 235 ? 16.885 33.466 12.518 1.00 13.79 249 ALA B CA 1
ATOM 3797 C C . ALA B 1 235 ? 17.639 32.153 12.309 1.00 13.34 249 ALA B C 1
ATOM 3798 O O . ALA B 1 235 ? 18.062 31.843 11.189 1.00 13.29 249 ALA B O 1
ATOM 3800 N N . MET B 1 236 ? 17.818 31.371 13.375 1.00 11.53 250 MET B N 1
ATOM 3801 C CA . MET B 1 236 ? 18.448 30.058 13.233 1.00 12.84 250 MET B CA 1
ATOM 3802 C C . MET B 1 236 ? 17.612 29.148 12.336 1.00 12.66 250 MET B C 1
ATOM 3803 O O . MET B 1 236 ? 18.150 28.417 11.491 1.00 13.17 250 MET B O 1
ATOM 3808 N N . ALA B 1 237 ? 16.289 29.194 12.488 1.00 13.16 251 ALA B N 1
ATOM 3809 C CA . ALA B 1 237 ? 15.446 28.311 11.689 1.00 12.27 251 ALA B CA 1
ATOM 3810 C C . ALA B 1 237 ? 15.488 28.696 10.214 1.00 12.52 251 ALA B C 1
ATOM 3811 O O . ALA B 1 237 ? 15.468 27.822 9.341 1.00 12.31 251 ALA B O 1
ATOM 3813 N N . VAL B 1 238 ? 15.568 29.995 9.914 1.00 11.73 252 VAL B N 1
ATOM 3814 C CA . VAL B 1 238 ? 15.679 30.423 8.523 1.00 11.98 252 VAL B CA 1
ATOM 3815 C C . VAL B 1 238 ? 16.928 29.838 7.877 1.00 12.62 252 VAL B C 1
ATOM 3816 O O . VAL B 1 238 ? 16.883 29.357 6.740 1.00 12.33 252 VAL B O 1
ATOM 3820 N N . GLU B 1 239 ? 18.067 29.882 8.580 1.00 12.54 253 GLU B N 1
ATOM 3821 C CA . GLU B 1 239 ? 19.278 29.275 8.032 1.00 12.50 253 GLU B CA 1
ATOM 3822 C C . GLU B 1 239 ? 19.091 27.780 7.814 1.00 13.58 253 GLU B C 1
ATOM 3823 O O . GLU B 1 239 ? 19.540 27.232 6.800 1.00 13.70 253 GLU B O 1
ATOM 3829 N N . GLY B 1 240 ? 18.445 27.097 8.762 1.00 11.34 254 GLY B N 1
ATOM 3830 C CA . GLY B 1 240 ? 18.196 25.672 8.587 1.00 12.93 254 GLY B CA 1
AT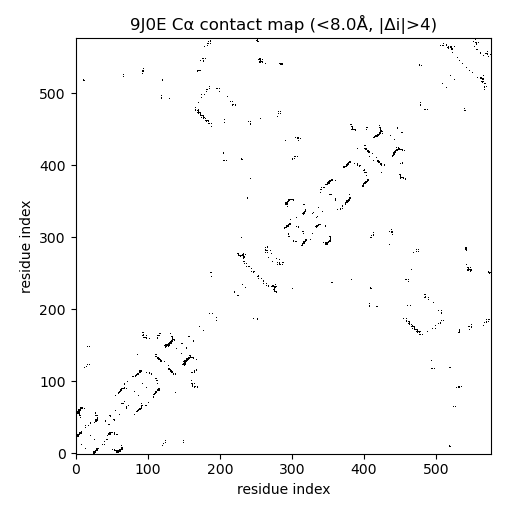OM 3831 C C . GLY B 1 240 ? 17.380 25.382 7.342 1.00 12.03 254 GLY B C 1
ATOM 3832 O O . GLY B 1 240 ? 17.687 24.454 6.584 1.00 14.40 254 GLY B O 1
ATOM 3833 N N . ILE B 1 241 ? 16.338 26.181 7.110 1.00 11.85 255 ILE B N 1
ATOM 3834 C CA . ILE B 1 241 ? 15.501 26.012 5.927 1.00 12.36 255 ILE B CA 1
ATOM 3835 C C . ILE B 1 241 ? 16.293 26.288 4.656 1.00 13.12 255 ILE B C 1
ATOM 3836 O O . ILE B 1 241 ? 16.163 25.566 3.660 1.00 14.03 255 ILE B O 1
ATOM 3841 N N . GLU B 1 242 ? 17.122 27.335 4.665 1.00 12.02 256 GLU B N 1
ATOM 3842 C CA . GLU B 1 242 ? 17.987 27.624 3.525 1.00 14.82 256 GLU B CA 1
ATOM 3843 C C . GLU B 1 242 ? 18.792 26.399 3.124 1.00 13.12 256 GLU B C 1
ATOM 3844 O O . GLU B 1 242 ? 18.933 26.093 1.935 1.00 13.28 256 GLU B O 1
ATOM 3850 N N . HIS B 1 243 ? 19.360 25.703 4.109 1.00 12.94 257 HIS B N 1
ATOM 3851 C CA . HIS B 1 243 ? 20.191 24.546 3.793 1.00 12.64 257 HIS B CA 1
ATOM 3852 C C . HIS B 1 243 ? 19.378 23.464 3.106 1.00 13.70 257 HIS B C 1
ATOM 3853 O O . HIS B 1 243 ? 19.859 22.834 2.158 1.00 12.89 257 HIS B O 1
ATOM 3860 N N . ILE B 1 244 ? 18.143 23.234 3.569 1.00 13.26 258 ILE B N 1
ATOM 3861 C CA . ILE B 1 244 ? 1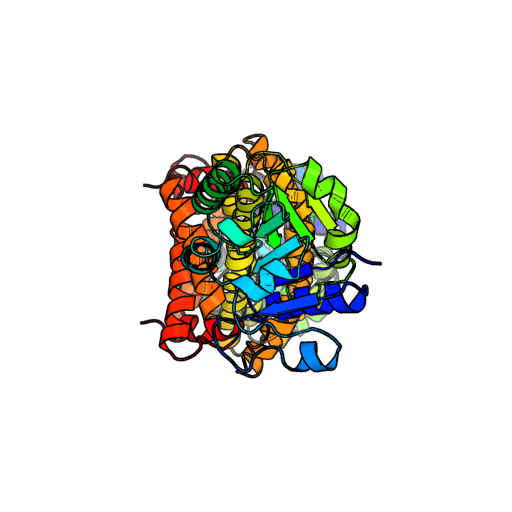7.275 22.243 2.934 1.00 12.60 258 ILE B CA 1
ATOM 3862 C C . ILE B 1 244 ? 16.959 22.665 1.508 1.00 12.33 258 ILE B C 1
ATOM 3863 O O . ILE B 1 244 ? 17.032 21.862 0.568 1.00 13.20 258 ILE B O 1
ATOM 3868 N N . LEU B 1 245 ? 16.605 23.941 1.333 1.00 11.52 259 LEU B N 1
ATOM 3869 C CA . LEU B 1 245 ? 16.189 24.431 0.025 1.00 12.96 259 LEU B CA 1
ATOM 3870 C C . LEU B 1 245 ? 17.327 24.295 -0.978 1.00 13.98 259 LEU B C 1
ATOM 3871 O O . LEU B 1 245 ? 17.138 23.775 -2.083 1.00 14.59 259 LEU B O 1
ATOM 3876 N N . HIS B 1 246 ? 18.529 24.732 -0.598 1.00 13.03 260 HIS B N 1
ATOM 3877 C CA . HIS B 1 246 ? 19.663 24.594 -1.501 1.00 15.62 260 HIS B CA 1
ATOM 3878 C C . HIS B 1 246 ? 19.994 23.130 -1.762 1.00 14.87 260 HIS B C 1
ATOM 3879 O O . HIS B 1 246 ? 20.186 22.739 -2.909 1.00 15.84 260 HIS B O 1
ATOM 3886 N N . ALA B 1 247 ? 20.034 22.290 -0.730 1.00 13.10 261 ALA B N 1
ATOM 3887 C CA . ALA B 1 247 ? 20.305 20.874 -0.974 1.00 15.65 261 ALA B CA 1
ATOM 3888 C C . ALA B 1 247 ? 19.302 20.286 -1.962 1.00 15.48 261 ALA B C 1
ATOM 3889 O O . ALA B 1 247 ? 19.676 19.577 -2.907 1.00 13.78 261 ALA B O 1
ATOM 3891 N N . ALA B 1 248 ? 18.016 20.585 -1.775 1.00 13.53 262 ALA B N 1
ATOM 3892 C CA . ALA B 1 248 ? 17.001 20.015 -2.654 1.00 15.24 262 ALA B CA 1
ATOM 3893 C C . ALA B 1 248 ? 17.108 20.579 -4.067 1.00 14.52 262 ALA B C 1
ATOM 3894 O O . ALA B 1 248 ? 17.010 19.834 -5.050 1.00 15.93 262 ALA B O 1
ATOM 3896 N N . GLU B 1 249 ? 17.302 21.892 -4.195 1.00 15.36 263 GLU B N 1
ATOM 3897 C CA . GLU B 1 249 ? 17.355 22.492 -5.524 1.00 17.96 263 GLU B CA 1
ATOM 3898 C C . GLU B 1 249 ? 18.538 21.957 -6.323 1.00 18.54 263 GLU B C 1
ATOM 3899 O O . GLU B 1 249 ? 18.434 21.734 -7.534 1.00 19.67 263 GLU B O 1
ATOM 3905 N N . ARG B 1 250 ? 19.658 21.716 -5.650 1.00 17.14 264 ARG B N 1
ATOM 3906 C CA . ARG B 1 250 ? 20.875 21.245 -6.293 1.00 18.98 264 ARG B CA 1
ATOM 3907 C C . ARG B 1 250 ? 20.738 19.780 -6.738 1.00 18.21 264 ARG B C 1
ATOM 3908 O O . ARG B 1 250 ? 21.531 19.290 -7.553 1.00 19.19 264 ARG B O 1
ATOM 3916 N N . ARG B 1 251 ? 19.756 19.068 -6.194 1.00 15.27 265 ARG B N 1
ATOM 3917 C CA . ARG B 1 251 ? 19.435 17.704 -6.573 1.00 15.20 265 ARG B CA 1
ATOM 3918 C C . ARG B 1 251 ? 18.305 17.652 -7.588 1.00 15.21 265 ARG B C 1
ATOM 3919 O O . ARG B 1 251 ? 17.846 16.559 -7.936 1.00 15.91 265 ARG B O 1
ATOM 3927 N N . GLY B 1 252 ? 17.850 18.810 -8.065 1.00 15.33 266 GLY B N 1
ATOM 3928 C CA . GLY B 1 252 ? 16.861 18.881 -9.120 1.00 17.36 26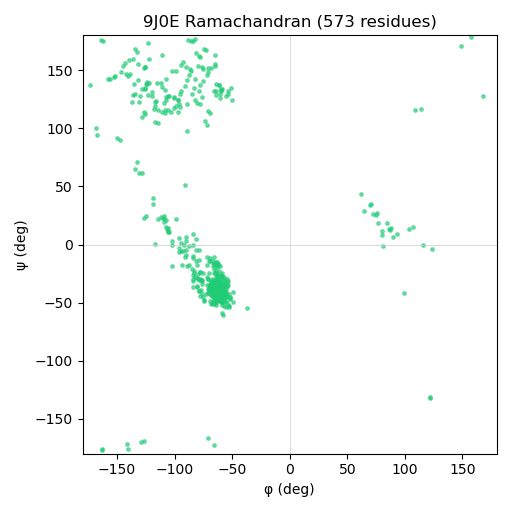6 GLY B CA 1
ATOM 3929 C C . GLY B 1 252 ? 15.421 18.815 -8.673 1.00 17.42 266 GLY B C 1
ATOM 3930 O O . GLY B 1 252 ? 14.538 18.621 -9.515 1.00 17.85 266 GLY B O 1
ATOM 3931 N N . LEU B 1 253 ? 15.149 18.973 -7.387 1.00 14.12 267 LEU B N 1
ATOM 3932 C CA . LEU B 1 253 ? 13.768 18.932 -6.921 1.00 13.98 267 LEU B CA 1
ATOM 3933 C C . LEU B 1 253 ? 13.117 20.305 -7.035 1.00 13.93 267 LEU B C 1
ATOM 3934 O O . LEU B 1 253 ? 13.779 21.344 -6.951 1.00 15.21 267 LEU B O 1
ATOM 3939 N N . ASP B 1 254 ? 11.810 20.295 -7.262 1.00 13.62 268 ASP B N 1
ATOM 3940 C CA . ASP B 1 254 ? 11.008 21.495 -7.089 1.00 13.39 268 ASP B CA 1
ATOM 3941 C C . ASP B 1 254 ? 11.147 21.952 -5.643 1.00 13.29 26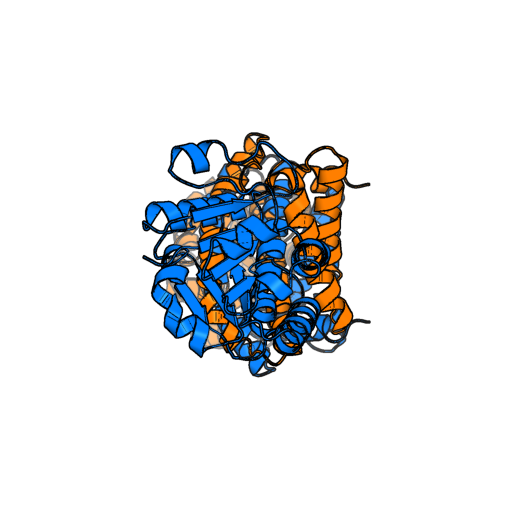8 ASP B C 1
ATOM 3942 O O . ASP B 1 254 ? 11.078 21.134 -4.718 1.00 15.09 268 ASP B O 1
ATOM 3947 N N . VAL B 1 255 ? 11.398 23.252 -5.444 1.00 13.64 269 VAL B N 1
ATOM 3948 C CA . VAL B 1 255 ? 11.523 23.791 -4.092 1.00 13.27 269 VAL B CA 1
ATOM 3949 C C . VAL B 1 255 ? 10.559 24.950 -3.861 1.00 12.95 269 VAL B C 1
ATOM 3950 O O . VAL B 1 255 ? 10.794 25.797 -2.990 1.00 12.40 269 VAL B O 1
ATOM 3954 N N . SER B 1 256 ? 9.462 24.995 -4.621 1.00 12.99 270 SER B N 1
ATOM 3955 C CA . SER B 1 256 ? 8.505 26.086 -4.457 1.00 12.51 270 SER B CA 1
ATOM 3956 C C . SER B 1 256 ? 7.938 26.143 -3.041 1.00 11.21 270 SER B C 1
ATOM 3957 O O . SER B 1 256 ? 7.735 27.229 -2.493 1.00 12.93 270 SER B O 1
ATOM 3960 N N . VAL B 1 257 ? 7.679 24.991 -2.421 1.00 11.57 271 VAL B N 1
ATOM 3961 C CA . VAL B 1 257 ? 7.120 25.020 -1.074 1.00 11.96 271 VAL B CA 1
ATOM 3962 C C . VAL B 1 257 ? 8.146 25.528 -0.070 1.00 12.60 271 VAL B C 1
ATOM 3963 O O . VAL B 1 257 ? 7.855 26.420 0.738 1.00 12.11 271 VAL B O 1
ATOM 3967 N N . LEU B 1 258 ? 9.366 24.990 -0.113 1.00 13.19 272 LEU B N 1
ATOM 3968 C CA . LEU B 1 258 ? 10.394 25.469 0.805 1.00 10.63 272 LEU B CA 1
ATOM 3969 C C . LEU B 1 258 ? 10.675 26.951 0.601 1.00 12.52 272 LEU B C 1
ATOM 3970 O O . LEU B 1 258 ? 10.941 27.672 1.568 1.00 13.37 272 LEU B O 1
ATOM 3975 N N . ARG B 1 259 ? 10.619 27.425 -0.647 1.00 12.37 273 ARG B N 1
ATOM 3976 C CA . ARG B 1 259 ? 10.826 28.852 -0.886 1.00 12.88 273 ARG B CA 1
ATOM 3977 C C . ARG B 1 259 ? 9.759 29.672 -0.174 1.00 13.70 273 ARG B C 1
ATOM 3978 O O . ARG B 1 259 ? 10.059 30.704 0.441 1.00 14.88 273 ARG B O 1
ATOM 3986 N N . GLY B 1 260 ? 8.503 29.213 -0.222 1.00 12.56 274 GLY B N 1
ATOM 3987 C CA . GLY B 1 260 ? 7.450 29.890 0.520 1.00 12.63 274 GLY B CA 1
ATOM 3988 C C . GLY B 1 260 ? 7.627 29.789 2.024 1.00 12.83 274 GLY B C 1
ATOM 3989 O O . GLY B 1 260 ? 7.393 30.759 2.752 1.00 13.17 274 GLY B O 1
ATOM 3990 N N . VAL B 1 261 ? 8.018 28.613 2.516 1.00 12.66 275 VAL B N 1
ATOM 3991 C CA . VAL B 1 261 ? 8.258 28.459 3.948 1.00 12.31 275 VAL B CA 1
ATOM 3992 C C . VAL B 1 261 ? 9.291 29.469 4.408 1.00 15.11 275 VAL B C 1
ATOM 3993 O O . VAL B 1 261 ? 9.100 30.189 5.399 1.00 15.27 275 VAL B O 1
ATOM 3997 N N . ARG B 1 262 ? 10.402 29.539 3.676 1.00 13.37 276 ARG B N 1
ATOM 3998 C CA . ARG B 1 262 ? 11.485 30.452 4.015 1.00 13.76 276 ARG B CA 1
ATOM 3999 C C . ARG B 1 262 ? 11.041 31.900 3.884 1.00 14.81 276 ARG B C 1
ATOM 4000 O O . ARG B 1 262 ? 11.364 32.728 4.743 1.00 14.86 276 ARG B O 1
ATOM 4008 N N . ASP B 1 263 ? 10.289 32.228 2.827 1.00 12.71 277 ASP B N 1
ATOM 4009 C CA . ASP B 1 263 ? 9.948 33.629 2.577 1.00 14.29 277 ASP B CA 1
ATOM 4010 C C . ASP B 1 263 ? 9.035 34.188 3.660 1.00 14.36 277 ASP B C 1
ATOM 4011 O O . ASP B 1 263 ? 9.189 35.344 4.076 1.00 14.39 277 ASP B O 1
ATOM 4016 N N . VAL B 1 264 ? 8.069 33.397 4.119 1.00 13.81 278 VAL B N 1
ATOM 4017 C CA . VAL B 1 264 ? 7.212 33.844 5.209 1.00 12.33 278 VAL B CA 1
ATOM 4018 C C . VAL B 1 264 ? 8.018 34.021 6.490 1.00 13.90 278 VAL B C 1
ATOM 4019 O O . VAL B 1 264 ? 7.837 35.003 7.225 1.00 12.64 278 VAL B O 1
ATOM 4023 N N . ALA B 1 265 ? 8.927 33.087 6.778 1.00 11.86 279 ALA B N 1
ATOM 4024 C CA . ALA B 1 265 ? 9.781 33.232 7.952 1.00 11.33 279 ALA B CA 1
ATOM 4025 C C . ALA B 1 265 ? 10.678 34.458 7.832 1.00 12.72 279 ALA B C 1
ATOM 4026 O O . ALA B 1 265 ? 10.833 35.217 8.796 1.00 12.65 279 ALA B O 1
ATOM 4028 N N . GLN B 1 266 ? 11.274 34.667 6.655 1.00 12.14 280 GLN B N 1
ATOM 4029 C CA . GLN B 1 266 ? 12.116 35.845 6.452 1.00 12.82 280 GLN B CA 1
ATOM 4030 C C . GLN B 1 266 ? 11.319 37.130 6.618 1.00 13.32 280 GLN B C 1
ATOM 4031 O O . GLN B 1 266 ? 11.826 38.110 7.182 1.00 14.66 280 GLN B O 1
ATOM 4037 N N . ARG B 1 267 ? 10.082 37.166 6.113 1.00 13.47 281 ARG B N 1
ATOM 4038 C CA . ARG B 1 267 ? 9.254 38.353 6.313 1.00 13.83 281 ARG B CA 1
ATOM 4039 C C . ARG B 1 267 ? 9.045 38.631 7.798 1.00 16.43 281 ARG B C 1
ATOM 4040 O O . ARG B 1 267 ? 9.111 39.786 8.241 1.00 14.76 281 ARG B O 1
ATOM 4048 N N . ALA B 1 268 ? 8.800 37.587 8.591 1.00 13.45 282 ALA B N 1
ATOM 4049 C CA . ALA B 1 268 ? 8.642 37.787 10.026 1.00 13.83 282 ALA B CA 1
ATOM 4050 C C . ALA B 1 268 ? 9.929 38.296 10.663 1.00 14.32 282 ALA B C 1
ATOM 4051 O O . ALA B 1 268 ? 9.885 39.142 11.563 1.00 13.37 282 ALA B O 1
ATOM 4053 N N . VAL B 1 269 ? 11.087 37.795 10.217 1.00 13.22 283 VAL B N 1
ATOM 4054 C CA . VAL B 1 269 ? 12.355 38.361 10.683 1.00 12.98 283 VAL B CA 1
ATOM 4055 C C . VAL B 1 269 ? 12.434 39.847 10.335 1.00 16.24 283 VAL B C 1
ATOM 4056 O O . VAL B 1 269 ? 12.837 40.679 11.160 1.00 14.44 283 VAL B O 1
ATOM 4060 N N . ASP B 1 270 ? 12.065 40.201 9.101 1.00 14.37 284 ASP B N 1
ATOM 4061 C CA . ASP B 1 270 ? 12.136 41.598 8.678 1.00 15.51 284 ASP B CA 1
ATOM 4062 C C . ASP B 1 270 ? 11.216 42.481 9.507 1.00 17.03 284 ASP B C 1
ATOM 4063 O O . ASP B 1 270 ? 11.471 43.685 9.648 1.00 18.64 284 ASP B O 1
ATOM 4068 N N . LEU B 1 271 ? 10.133 41.914 10.036 1.00 14.36 285 LEU B N 1
ATOM 4069 C CA . LEU B 1 271 ? 9.196 42.602 10.914 1.00 13.18 285 LEU B CA 1
ATOM 4070 C C . LEU B 1 271 ? 9.650 42.602 12.371 1.00 15.18 285 LEU B C 1
ATOM 4071 O O . LEU B 1 271 ? 8.866 42.981 13.246 1.00 17.99 285 LEU B O 1
ATOM 4076 N N . GLY B 1 272 ? 10.877 42.165 12.647 1.00 14.31 286 GLY B N 1
ATOM 4077 C CA . GLY B 1 272 ? 11.465 42.276 13.963 1.00 15.84 286 GLY B CA 1
ATOM 4078 C C . GLY B 1 272 ? 11.509 41.016 14.801 1.00 14.48 286 GLY B C 1
ATOM 4079 O O . GLY B 1 272 ? 11.802 41.107 15.999 1.00 16.52 286 GLY B O 1
ATOM 4080 N N . HIS B 1 273 ? 11.260 39.838 14.218 1.00 13.58 287 HIS B N 1
ATOM 4081 C CA . HIS B 1 273 ? 11.034 38.624 15.003 1.00 13.65 287 HIS B CA 1
ATOM 4082 C C . HIS B 1 273 ? 12.189 37.624 14.955 1.00 12.35 287 HIS B C 1
ATOM 4083 O O . HIS B 1 273 ? 11.985 36.447 15.278 1.00 13.96 287 HIS B O 1
ATOM 4090 N N . GLY B 1 274 ? 13.400 38.064 14.614 1.00 12.62 288 GLY B N 1
ATOM 4091 C CA . GLY B 1 274 ? 14.514 37.144 14.458 1.00 14.37 288 GLY B CA 1
ATOM 4092 C C . GLY B 1 274 ? 14.917 36.418 15.726 1.00 13.05 288 GLY B C 1
ATOM 4093 O O . GLY B 1 274 ? 15.504 35.335 15.648 1.00 14.72 288 GLY B O 1
ATOM 4094 N N . ALA B 1 275 ? 14.618 36.982 16.893 1.00 12.66 289 ALA B N 1
ATOM 4095 C CA . ALA B 1 275 ? 14.918 36.340 18.163 1.00 15.12 289 ALA B CA 1
ATOM 4096 C C . ALA B 1 275 ? 13.727 35.584 18.735 1.00 15.36 289 ALA B C 1
ATOM 4097 O O . ALA B 1 275 ? 13.863 34.956 19.788 1.00 15.38 289 ALA B O 1
ATOM 4099 N N . ASP B 1 276 ? 12.574 35.639 18.071 1.00 13.96 290 ASP B N 1
ATOM 4100 C CA . ASP B 1 276 ? 11.357 34.994 18.537 1.00 13.10 290 ASP B CA 1
ATOM 4101 C C . ASP B 1 276 ? 11.297 33.559 18.018 1.00 13.50 290 ASP B C 1
ATOM 4102 O O . ASP B 1 276 ? 12.150 33.117 17.248 1.00 13.02 290 ASP B O 1
ATOM 4107 N N . SER B 1 277 ? 10.267 32.826 18.432 1.00 13.46 291 SER B N 1
ATOM 4108 C CA . SER B 1 277 ? 10.116 31.435 18.031 1.00 12.21 291 SER B CA 1
ATOM 4109 C C . SER B 1 277 ? 9.428 31.329 16.671 1.00 11.46 291 SER B C 1
ATOM 4110 O O . SER B 1 277 ? 8.974 32.317 16.086 1.00 12.38 291 SER B O 1
ATOM 4113 N N . TRP B 1 278 ? 9.342 30.089 16.171 1.00 12.45 292 TRP B N 1
ATOM 4114 C CA . TRP B 1 278 ? 8.660 29.842 14.906 1.00 12.00 292 TRP B CA 1
ATOM 4115 C C . TRP B 1 278 ? 7.243 30.404 14.892 1.00 10.46 292 TRP B C 1
ATOM 4116 O O . TRP B 1 278 ? 6.730 30.780 13.830 1.00 10.59 292 TRP B O 1
ATOM 4127 N N . SER B 1 279 ? 6.574 30.432 16.044 1.00 11.96 293 SER B N 1
ATOM 4128 C CA . SER B 1 279 ? 5.208 30.951 16.071 1.00 11.22 293 SER B CA 1
ATOM 4129 C C . SER B 1 279 ? 5.117 32.382 15.543 1.00 11.69 293 SER B C 1
ATOM 4130 O O . SER B 1 279 ? 4.079 32.772 14.997 1.00 12.90 293 SER B O 1
ATOM 4133 N N . ALA B 1 280 ? 6.196 33.165 15.667 1.00 11.30 294 ALA B N 1
ATOM 4134 C CA . ALA B 1 280 ? 6.186 34.533 15.152 1.00 11.84 294 ALA B CA 1
ATOM 4135 C C . ALA B 1 280 ? 6.011 34.586 13.639 1.00 12.38 294 ALA B C 1
ATOM 4136 O O . ALA B 1 280 ? 5.692 35.659 13.107 1.00 13.36 294 ALA B O 1
ATOM 4138 N N . THR B 1 281 ? 6.197 33.458 12.932 1.00 12.77 295 THR B N 1
ATOM 4139 C CA . THR B 1 281 ? 5.962 33.460 11.491 1.00 11.55 295 THR B CA 1
ATOM 4140 C C . THR B 1 281 ? 4.518 33.785 11.142 1.00 11.76 295 THR B C 1
ATOM 4141 O O . THR B 1 281 ? 4.238 34.131 9.989 1.00 13.40 295 THR B O 1
ATOM 4145 N N . VAL B 1 282 ? 3.593 33.687 12.102 1.00 11.77 296 VAL B N 1
ATOM 4146 C CA . VAL B 1 282 ? 2.226 34.117 11.826 1.00 12.93 296 VAL B CA 1
ATOM 4147 C C . VAL B 1 282 ? 2.207 35.567 11.362 1.00 13.25 296 VAL B C 1
ATOM 4148 O O . VAL B 1 282 ? 1.359 35.951 10.550 1.00 13.14 296 VAL B O 1
ATOM 4152 N N . GLU B 1 283 ? 3.158 36.384 11.838 1.00 13.39 297 GLU B N 1
ATOM 4153 C CA . GLU B 1 283 ? 3.205 37.784 11.423 1.00 13.70 297 GLU B CA 1
ATOM 4154 C C . GLU B 1 283 ? 3.616 37.924 9.964 1.00 14.56 297 GLU B C 1
ATOM 4155 O O . GLU B 1 283 ? 3.147 38.838 9.272 1.00 15.83 297 GLU B O 1
ATOM 4161 N N . GLY B 1 284 ? 4.497 37.047 9.482 1.00 14.02 298 GLY B N 1
ATOM 4162 C CA . GLY B 1 284 ? 4.806 37.037 8.062 1.00 14.09 298 GLY B CA 1
ATOM 4163 C C . GLY B 1 284 ? 3.643 36.552 7.219 1.00 14.96 298 GLY B C 1
ATOM 4164 O O . GLY B 1 284 ? 3.427 37.041 6.106 1.00 16.56 298 GLY B O 1
ATOM 4165 N N . ALA B 1 285 ? 2.883 35.577 7.728 1.00 12.62 299 ALA B N 1
ATOM 4166 C CA . ALA B 1 285 ? 1.733 35.077 6.983 1.00 14.47 299 ALA B CA 1
ATOM 4167 C C . ALA B 1 285 ? 0.663 36.152 6.868 1.00 15.83 299 ALA B C 1
ATOM 4168 O O . ALA B 1 285 ? -0.023 36.250 5.845 1.00 16.27 299 ALA B O 1
ATOM 4170 N N . ARG B 1 286 ? 0.533 36.984 7.904 1.00 13.89 300 ARG B N 1
ATOM 4171 C CA . ARG B 1 286 ? -0.505 38.002 7.961 1.00 15.52 300 ARG B CA 1
ATOM 4172 C C . ARG B 1 286 ? -0.113 39.290 7.263 1.00 17.81 300 ARG B C 1
ATOM 4173 O O . ARG B 1 286 ? -1.000 40.079 6.923 1.00 18.26 300 ARG B O 1
ATOM 4181 N N . ASN B 1 287 ? 1.179 39.541 7.067 1.00 19.00 301 ASN B N 1
ATOM 4182 C CA . ASN B 1 287 ? 1.658 40.814 6.525 1.00 18.88 301 ASN B CA 1
ATOM 4183 C C . ASN B 1 287 ? 2.639 40.579 5.387 1.00 19.41 301 ASN B C 1
ATOM 4184 O O . ASN B 1 287 ? 3.806 40.975 5.465 1.00 21.73 301 ASN B O 1
ATOM 4189 N N . PRO B 1 288 ? 2.198 39.942 4.307 1.00 21.25 302 PRO B N 1
ATOM 4190 C CA . PRO B 1 288 ? 3.088 39.738 3.162 1.00 24.16 302 PRO B CA 1
ATOM 4191 C C . PRO B 1 288 ? 3.470 41.062 2.516 1.00 29.22 302 PRO B C 1
ATOM 4192 O O . PRO B 1 288 ? 2.837 42.099 2.727 1.00 32.22 302 PRO B O 1
ATOM 4196 N N . ALA B 1 289 ? 4.530 41.012 1.716 1.00 29.92 303 ALA B N 1
ATOM 4197 C CA . ALA B 1 289 ? 4.940 42.168 0.923 1.00 34.03 303 ALA B CA 1
ATOM 4198 C C . ALA B 1 289 ? 4.276 42.137 -0.453 1.00 37.28 303 ALA B C 1
ATOM 4199 O O . ALA B 1 289 ? 3.603 41.172 -0.815 1.00 42.65 303 ALA B O 1
#

InterPro domains:
  IPR006115 6-phosphogluconate dehydrogenase, NADP-binding [PF03446] (19-173)
  IPR013328 6-phosphogluconate dehydrogenase, domain 2 [G3DSA:1.10.1040.10] (174-301)
  IPR015815 3-hydroxyisobutyrate dehydrogenase-related [PIRSF000103] (17-297)
  IPR036291 NAD(P)-binding domain superfamily [SSF51735] (18-173)
  IPR048666 NADPH-dependent reductive aminase-like, C-terminal domain [PF21761] (175-300)
  IPR051265 HIBADH-related NP60 subfamily [PTHR43580] (5-298)

Foldseek 3Di:
DFAEEEEAQDLQSLLLLVLLLVVPHAYEYEYPDPDGNPVSVVSPHHYDPALLRRLLRGLEYEYEDAELVVVCVRCVVNLQSQANHEYEYAYADALVSQQVVVVVCVVSNHQYKYKHWQDDSVCFQDAATEMEIEADVVVCVVCVVSVCSGYNNYYYDYHRRSVNNVVRVVVVVVVVLVVVVLVLVQVLCVLVPHHVVVVVVVCVVVVVVVVVCVVVLVVCLVVVAFAQQPHFLLNVLVVLVVVQVSCVVSPDDRPSSVVVNQLSVQLVVVPRRRGHPSSSVVSVVDPD/DAFAEEEEAQDQQSLLLLVLLLVVPHAYEYEYPDPDGNVVSVVSPHHYDPALLRRLLRGLEYEYEDAELVVVCVRCVVNLVSQANHEYEYAYADALVSQQVVLVVCVVSNHQYKYKHWQDGSVQFQHQPTAMEIEADVVVCVVCVVSVCSGYNHYYYDYHRRSPNNVVRVVVVVVVVLVVVVLVLVQVLCVLVPHHVVNVVVVCVVVVVVVVVCVVVLVVCVVVVAFAQQPPFLLVVLVVLVVVQVSSVVSPDDCVSSVVVNQLSVQLVVVPRRRGHPSSSVVSVVDPD

Radius of gyration: 26.96 Å; Cα contacts (8 Å, |Δi|>4): 1246; chains: 2; bounding box: 86×49×54 Å